Protein AF-A0A821Q2H0-F1 (afdb_monomer)

Sequence (433 aa):
FVFTLSRSYPTASQNHLAKMVERIETKLNNLLSSKSINETQYMAMKIDRSTVRMNYLYFVSNTHKEGIPVQPILVCNDGPTNGISRYLGRLLGLLLNNATHCKKFHKAYNVIHAMNFYEKSGQLRPTTLLVSFNIDDLCLKFLHEQVINALENFLNFYISADHSIQGMKISTILELVRLVLDEQYFIYNYKLYRQTAGCASGSSLTIPLAYIYLYYWQRDLLEDLINKNELFIRYQDEAFITWNRSEDELRTILATANSLFPQSMWNTTNIGSTNHFRDLHITNHNGVFQTSVYHAQMYNEKLLMTSFPDIIQPPIKQNTWKWLRAAIMKATRYCSTPDTFHHEMLEIKWEAQFYKIPTTVYSEAYNEILEDFGIKVVYQPRTRSYHDLMRQHVFNYDKYRKAKKTKPKQQQPEINQIELQIPYLPTMDESTI

Mean predicted aligned error: 11.57 Å

Radius of gyration: 26.64 Å; Cα contacts (8 Å, |Δi|>4): 537; chains: 1; bounding box: 56×49×84 Å

Solvent-accessible surface area (backbone atoms only — not comparable to full-atom values): 24776 Å² total; per-residue (Å²): 138,82,84,81,77,79,87,74,76,56,69,68,58,55,56,48,48,52,51,50,47,50,55,52,50,53,52,54,50,50,33,42,76,69,58,47,37,53,71,70,56,47,69,55,31,53,73,54,82,93,64,53,43,80,18,36,56,48,73,44,74,38,76,91,43,88,89,48,47,71,41,82,44,36,47,29,86,43,22,72,48,34,28,45,27,46,53,49,18,52,56,47,41,52,52,47,52,57,54,21,73,72,74,76,70,64,60,68,52,59,64,66,60,52,49,53,50,38,39,75,69,69,67,45,42,59,74,29,30,32,36,29,33,36,36,59,58,48,45,54,39,43,48,60,69,60,40,50,53,37,43,52,55,50,48,66,70,75,38,57,98,81,47,45,57,96,76,29,39,56,69,56,52,52,52,52,50,48,50,46,51,73,66,35,49,31,36,46,95,92,37,84,47,69,55,84,38,33,42,53,76,52,40,51,36,28,63,46,48,43,52,45,40,45,48,69,59,46,42,66,59,49,52,50,32,56,77,70,71,36,55,71,34,60,60,92,54,36,37,40,34,49,39,85,67,59,70,67,58,52,52,50,55,50,50,55,47,26,67,78,37,73,63,49,39,69,44,77,75,41,76,30,46,51,41,69,60,82,60,32,29,39,34,46,61,70,34,40,84,40,32,24,71,38,75,79,94,51,74,59,62,67,47,61,60,63,75,40,73,88,81,63,72,66,67,77,56,73,56,48,51,53,48,54,45,50,50,53,54,44,35,45,68,35,19,65,43,38,65,51,30,50,53,45,53,49,51,53,50,50,52,36,50,75,73,69,48,56,68,67,60,54,54,51,49,53,50,52,53,35,53,76,64,67,52,74,95,73,91,56,85,73,38,61,69,54,44,54,51,53,28,54,45,61,74,42,39,68,59,51,54,54,54,60,74,76,43,66,93,89,65,73,81,83,73,86,83,82,90,82,90,86,85,91,85,82,91,82,78,90,88,82,127

Secondary structure (DSSP, 8-state):
----------HHHHHHHHHHHHHHHHHHHHHHHTTSS-HHHHHHHS--TTT---EEEEEEE-TTSTT-PEEEEEE-TTSTTHHHHHHHHHHHHHHHHHHIIIIIS-----HHHHHHHHHHTT---TTPEEEEEEETTHHHH--HHHHHHHHHHHHHHHS-TT-EETTEEHHHHHHHHHHHHHT-EEEETTEEEE--SS--TT-TTHHHHHHHHHHHHTHHHHHHHHHTT--EEEETTEEEEEE-S-HHHHHHHHHHHHHH-TTS-EEEEEEESEEEETTEEEEEETTEEEEEE---S-HHHHHHHHT-TTT----TTHHHHHHHHHHHHHHHHH--SHHHHHHHHHHHHHHHHHTT--HHHHHHHHHHHHHHTT--S---TT-HHHHHHHHHHHHHHHHHHHHHHSS-TT-PPPP-----------PPPS---

Nearest PDB structures (foldseek):
  9jm0-assembly1_P  TM=4.945E-01  e=1.945E-07  Escherichia coli
  5k14-assembly1_A  TM=5.877E-01  e=8.719E-03  HIV-1 M:B_HXB2R
  5c24-assembly1_A  TM=5.224E-01  e=1.087E-01  Human immunodeficiency virus type 1 BH10
  8u6d-assembly1_A  TM=5.465E-01  e=3.939E-01  Human immunodeficiency virus 1
  8u6b-assembly1_A  TM=4.422E-01  e=1.753E+00  Human immunodeficiency virus 1

Structure (mmCIF, N/CA/C/O backbone):
data_AF-A0A821Q2H0-F1
#
_entry.id   AF-A0A821Q2H0-F1
#
loop_
_atom_site.group_PDB
_atom_site.id
_atom_site.type_symbol
_atom_site.label_atom_id
_atom_site.label_alt_id
_atom_site.label_comp_id
_atom_site.label_asym_id
_atom_site.label_entity_id
_atom_site.label_seq_id
_atom_site.pdbx_PDB_ins_code
_atom_site.Cartn_x
_atom_site.Cartn_y
_atom_site.Cartn_z
_atom_site.occupancy
_atom_site.B_iso_or_equiv
_atom_site.auth_seq_id
_atom_site.auth_comp_id
_atom_site.auth_asym_id
_atom_site.auth_atom_id
_atom_site.pdbx_PDB_model_num
ATOM 1 N N . PHE A 1 1 ? -22.051 -18.145 -5.397 1.00 29.48 1 PHE A N 1
ATOM 2 C CA . PHE A 1 1 ? -22.283 -18.473 -3.976 1.00 29.48 1 PHE A CA 1
ATOM 3 C C . PHE A 1 1 ? -22.790 -17.241 -3.240 1.00 29.48 1 PHE A C 1
ATOM 5 O O . PHE A 1 1 ? -22.001 -16.374 -2.894 1.00 29.48 1 PHE A O 1
ATOM 12 N N . VAL A 1 2 ? -24.106 -17.127 -3.051 1.00 22.41 2 VAL A N 1
ATOM 13 C CA . VAL A 1 2 ? -24.710 -16.098 -2.192 1.00 22.41 2 VAL A CA 1
ATOM 14 C C . VAL A 1 2 ? -25.040 -16.794 -0.879 1.00 22.41 2 VAL A C 1
ATOM 16 O O . VAL A 1 2 ? -25.988 -17.568 -0.812 1.00 22.41 2 VAL A O 1
ATOM 19 N N . PHE A 1 3 ? -24.214 -16.591 0.144 1.00 28.42 3 PHE A N 1
ATOM 20 C CA . PHE A 1 3 ? -24.546 -17.048 1.489 1.00 28.42 3 PHE A CA 1
ATOM 21 C C . PHE A 1 3 ? -25.592 -16.100 2.079 1.00 28.42 3 PHE A C 1
ATOM 23 O O . PHE A 1 3 ? -25.268 -15.024 2.578 1.00 28.42 3 PHE A O 1
ATOM 30 N N . THR A 1 4 ? -26.857 -16.505 2.055 1.00 27.36 4 THR A N 1
ATOM 31 C CA . THR A 1 4 ? -27.870 -15.997 2.982 1.00 27.36 4 THR A CA 1
ATOM 32 C C . THR A 1 4 ? -27.588 -16.601 4.357 1.00 27.36 4 THR A C 1
ATOM 34 O O . THR A 1 4 ? -28.095 -17.657 4.719 1.00 27.36 4 THR A O 1
ATOM 37 N N . LEU A 1 5 ? -26.723 -15.943 5.132 1.00 33.62 5 LEU A N 1
ATOM 38 C CA . LEU A 1 5 ? -26.501 -16.268 6.541 1.00 33.62 5 LEU A CA 1
ATOM 39 C C . LEU A 1 5 ? -27.764 -15.908 7.340 1.00 33.62 5 LEU A C 1
ATOM 41 O O . LEU A 1 5 ? -27.970 -14.747 7.706 1.00 33.62 5 LEU A O 1
ATOM 45 N N . SER A 1 6 ? -28.620 -16.897 7.614 1.00 33.59 6 SER A N 1
ATOM 46 C CA . SER A 1 6 ? -29.680 -16.754 8.612 1.00 33.59 6 SER A CA 1
ATOM 47 C C . SER A 1 6 ? -29.037 -16.572 9.988 1.00 33.59 6 SER A C 1
ATOM 49 O O . SER A 1 6 ? -28.272 -17.414 10.460 1.00 33.59 6 SER A O 1
ATOM 51 N N . ARG A 1 7 ? -29.329 -15.430 10.608 1.00 45.75 7 ARG A N 1
ATOM 52 C CA . ARG A 1 7 ? -28.788 -14.989 11.891 1.00 45.75 7 ARG A CA 1
ATOM 53 C C . ARG A 1 7 ? -29.306 -15.844 13.047 1.00 45.75 7 ARG A C 1
ATOM 55 O O . ARG A 1 7 ? -30.435 -15.667 13.486 1.00 45.75 7 ARG A O 1
ATOM 62 N N . SER A 1 8 ? -28.419 -16.617 13.648 1.00 42.75 8 SER A N 1
ATOM 63 C CA . SER A 1 8 ? -28.437 -16.849 15.092 1.00 42.75 8 SER A CA 1
ATOM 64 C C . SER A 1 8 ? -26.989 -16.950 15.553 1.00 42.75 8 SER A C 1
ATOM 66 O O . SER A 1 8 ? -26.355 -17.998 15.445 1.00 42.75 8 SER A O 1
ATOM 68 N N . TYR A 1 9 ? -26.426 -15.820 15.985 1.00 55.12 9 TYR A N 1
ATOM 69 C CA . TYR A 1 9 ? -25.111 -15.816 16.619 1.00 55.12 9 TYR A CA 1
ATOM 70 C C . TYR A 1 9 ? -25.195 -16.580 17.948 1.00 55.12 9 TYR A C 1
ATOM 72 O O . TYR A 1 9 ? -26.203 -16.445 18.644 1.00 55.12 9 TYR A O 1
ATOM 80 N N . PRO A 1 10 ? -24.158 -17.337 18.341 1.00 63.34 10 PRO A N 1
ATOM 81 C CA . PRO A 1 10 ? -24.103 -17.932 19.672 1.00 63.34 10 PRO A CA 1
ATOM 82 C C . PRO A 1 10 ? -24.289 -16.854 20.752 1.00 63.34 10 PRO A C 1
ATOM 84 O O . PRO A 1 10 ? -23.728 -15.761 20.636 1.00 63.34 10 PRO A O 1
ATOM 87 N N . THR A 1 11 ? -25.016 -17.162 21.830 1.00 67.75 11 THR A N 1
ATOM 88 C CA . THR A 1 11 ? -25.295 -16.235 22.949 1.00 67.75 11 THR A CA 1
ATOM 89 C C . THR A 1 11 ? -24.020 -15.589 23.508 1.00 67.75 11 THR A C 1
ATOM 91 O O . THR A 1 11 ? -23.998 -14.409 23.856 1.00 67.75 11 THR A O 1
ATOM 94 N N . ALA A 1 12 ? -22.910 -16.334 23.518 1.00 70.88 12 ALA A N 1
ATOM 95 C CA . ALA A 1 12 ? -21.600 -15.841 23.937 1.00 70.88 12 ALA A CA 1
ATOM 96 C C . ALA A 1 12 ? -21.081 -14.675 23.072 1.00 70.88 12 ALA A C 1
ATOM 98 O O . ALA A 1 12 ? -20.514 -13.722 23.604 1.00 70.88 12 ALA A O 1
ATOM 99 N N . SER A 1 13 ? -21.302 -14.712 21.754 1.00 76.75 13 SER A N 1
ATOM 100 C CA . SER A 1 13 ? -20.884 -13.647 20.836 1.00 76.75 13 SER A CA 1
ATOM 101 C C . SER A 1 13 ? -21.707 -12.373 21.021 1.00 76.75 13 SER A C 1
ATOM 103 O O . SER A 1 13 ? -21.154 -11.279 20.958 1.00 76.75 13 SER A O 1
ATOM 105 N N . GLN A 1 14 ? -23.008 -12.503 21.297 1.00 81.44 14 GLN A N 1
ATOM 106 C CA . GLN A 1 14 ? -23.875 -11.356 21.588 1.00 81.44 14 GLN A CA 1
ATOM 107 C C . GLN A 1 14 ? -23.480 -10.675 22.904 1.00 81.44 14 GLN A C 1
ATOM 109 O O . GLN A 1 14 ? -23.331 -9.455 22.946 1.00 81.44 14 GLN A O 1
ATOM 114 N N . ASN A 1 15 ? -23.215 -11.465 23.949 1.00 86.31 15 ASN A N 1
ATOM 115 C CA . ASN A 1 15 ? -22.727 -10.947 25.228 1.00 86.31 15 ASN A CA 1
ATOM 116 C C . ASN A 1 15 ? -21.366 -10.254 25.085 1.00 86.31 15 ASN A C 1
ATOM 118 O O . ASN A 1 15 ? -21.122 -9.226 25.714 1.00 86.31 15 ASN A O 1
ATOM 122 N N . HIS A 1 16 ? -20.473 -10.804 24.257 1.00 89.31 16 HIS A N 1
ATOM 123 C CA . HIS A 1 16 ? -19.180 -10.181 23.994 1.00 89.31 16 HIS A CA 1
ATOM 124 C C . HIS A 1 16 ? -19.338 -8.851 23.247 1.00 89.31 16 HIS A C 1
ATOM 126 O O . HIS A 1 16 ? -18.758 -7.856 23.671 1.00 89.31 16 HIS A O 1
ATOM 132 N N . LEU A 1 17 ? -20.174 -8.806 22.203 1.00 92.81 17 LEU A N 1
ATOM 133 C CA . LEU A 1 17 ? -20.472 -7.575 21.470 1.00 92.81 17 LEU A CA 1
ATOM 134 C C . LEU A 1 17 ? -21.024 -6.484 22.397 1.00 92.81 17 LEU A C 1
ATOM 136 O O . LEU A 1 17 ? -20.556 -5.352 22.338 1.00 92.81 17 LEU A O 1
ATOM 140 N N . ALA A 1 18 ? -21.967 -6.819 23.283 1.00 92.44 18 ALA A N 1
ATOM 141 C CA . ALA A 1 18 ? -22.523 -5.863 24.241 1.00 92.44 18 ALA A CA 1
ATOM 142 C C . ALA A 1 18 ? -21.434 -5.252 25.143 1.00 92.44 18 ALA A C 1
ATOM 144 O O . ALA A 1 18 ? -21.369 -4.033 25.287 1.00 92.44 18 ALA A O 1
ATOM 145 N N . LYS A 1 19 ? -20.524 -6.085 25.669 1.00 93.38 19 LYS A N 1
ATOM 146 C CA . LYS A 1 19 ? -19.378 -5.626 26.471 1.00 93.38 19 LYS A CA 1
ATOM 147 C C . LYS A 1 19 ? -18.416 -4.748 25.669 1.00 93.38 19 LYS A C 1
ATOM 149 O O . LYS A 1 19 ? -17.927 -3.755 26.194 1.00 93.38 19 LYS A O 1
ATOM 154 N N . MET A 1 20 ? -18.140 -5.093 24.410 1.00 94.31 20 MET A N 1
ATOM 155 C CA . MET A 1 20 ? -17.302 -4.264 23.534 1.00 94.31 20 MET A CA 1
ATOM 156 C C . MET A 1 20 ? -17.924 -2.883 23.314 1.00 94.31 20 MET A C 1
ATOM 158 O O . MET A 1 20 ? -17.235 -1.874 23.441 1.00 94.31 20 MET A O 1
ATOM 162 N N . VAL A 1 21 ? -19.225 -2.840 23.003 1.00 95.94 21 VAL A N 1
ATOM 163 C CA . VAL A 1 21 ? -19.969 -1.590 22.791 1.00 95.94 21 VAL A CA 1
ATOM 164 C C . VAL A 1 21 ? -19.896 -0.713 24.036 1.00 95.94 21 VAL A C 1
ATOM 166 O O . VAL A 1 21 ? -19.538 0.455 23.924 1.00 95.94 21 VAL A O 1
ATOM 169 N N . GLU A 1 22 ? -20.157 -1.284 25.213 1.00 95.69 22 GLU A N 1
ATOM 170 C CA . GLU A 1 22 ? -20.068 -0.565 26.485 1.00 95.69 22 GLU A CA 1
ATOM 171 C C . GLU A 1 22 ? -18.666 0.014 26.711 1.00 95.69 22 GLU A C 1
ATOM 173 O O . GLU A 1 22 ? -18.532 1.216 26.924 1.00 95.69 22 GLU A O 1
ATOM 178 N N . ARG A 1 23 ? -17.605 -0.796 26.566 1.00 95.50 23 ARG A N 1
ATOM 179 C CA . ARG A 1 23 ? -16.216 -0.325 26.728 1.00 95.50 23 ARG A CA 1
ATOM 180 C C . ARG A 1 23 ? -15.880 0.840 25.798 1.00 95.50 23 ARG A C 1
ATOM 182 O O . ARG A 1 23 ? -15.278 1.822 26.238 1.00 95.50 23 ARG A O 1
ATOM 189 N N . ILE A 1 24 ? -16.252 0.738 24.522 1.00 96.88 24 ILE A N 1
ATOM 190 C CA . ILE A 1 24 ? -15.954 1.763 23.515 1.00 96.88 24 ILE A CA 1
ATOM 191 C C . ILE A 1 24 ? -16.748 3.043 23.792 1.00 96.88 24 ILE A C 1
ATOM 193 O O . ILE A 1 24 ? -16.178 4.133 23.757 1.00 96.88 24 ILE A O 1
ATOM 197 N N . GLU A 1 25 ? -18.038 2.934 24.110 1.00 96.94 25 GLU A N 1
ATOM 198 C CA . GLU A 1 25 ? -18.865 4.093 24.454 1.00 96.94 25 GLU A CA 1
ATOM 199 C C . GLU A 1 25 ? -18.373 4.783 25.727 1.00 96.94 25 GLU A C 1
ATOM 201 O O . GLU A 1 25 ? -18.221 6.003 25.725 1.00 96.94 25 GLU A O 1
ATOM 206 N N . THR A 1 26 ? -18.042 4.033 26.784 1.00 97.44 26 THR A N 1
ATOM 207 C CA . THR A 1 26 ? -17.432 4.589 28.001 1.00 97.44 26 THR A CA 1
ATOM 208 C C . THR A 1 26 ? -16.155 5.350 27.666 1.00 97.44 26 THR A C 1
ATOM 210 O O . THR A 1 26 ? -15.957 6.465 28.148 1.00 97.44 26 THR A O 1
ATOM 213 N N . LYS A 1 27 ? -15.303 4.796 26.795 1.00 97.62 27 LYS A N 1
ATOM 214 C CA . LYS A 1 27 ? -14.072 5.468 26.377 1.00 97.62 27 LYS A CA 1
ATOM 215 C C . LYS A 1 27 ? -14.352 6.786 25.657 1.00 97.62 27 LYS A C 1
ATOM 217 O O . LYS A 1 27 ? -13.764 7.804 26.013 1.00 97.62 27 LYS A O 1
ATOM 222 N N . LEU A 1 28 ? -15.259 6.784 24.681 1.00 97.88 28 LEU A N 1
ATOM 223 C CA . LEU A 1 28 ? -15.630 7.986 23.930 1.00 97.88 28 LEU A CA 1
ATOM 224 C C . LEU A 1 28 ? -16.294 9.044 24.820 1.00 97.88 28 LEU A C 1
ATOM 226 O O . LEU A 1 28 ? -15.989 10.227 24.684 1.00 97.88 28 LEU A O 1
ATOM 230 N N . ASN A 1 29 ? -17.155 8.629 25.751 1.00 97.88 29 ASN A N 1
ATOM 231 C CA . ASN A 1 29 ? -17.795 9.524 26.714 1.00 97.88 29 ASN A CA 1
ATOM 232 C C . ASN A 1 29 ? -16.756 10.191 27.619 1.00 97.88 29 ASN A C 1
ATOM 234 O O . ASN A 1 29 ? -16.779 11.408 27.772 1.00 97.88 29 ASN A O 1
ATOM 238 N N . ASN A 1 30 ? -15.795 9.424 28.143 1.00 98.00 30 ASN A N 1
ATOM 239 C CA . ASN A 1 30 ? -14.721 9.969 28.972 1.00 98.00 30 ASN A CA 1
ATOM 240 C C . ASN A 1 30 ? -13.884 11.003 28.209 1.00 98.00 30 ASN A C 1
ATOM 242 O O . ASN A 1 30 ? -13.593 12.065 28.754 1.00 98.00 30 ASN A O 1
ATOM 246 N N . LEU A 1 31 ? -13.549 10.726 26.942 1.00 97.75 31 LEU A N 1
ATOM 247 C CA . LEU A 1 31 ? -12.813 11.662 26.085 1.00 97.75 31 LEU A CA 1
ATOM 248 C C . LEU A 1 31 ? -13.601 12.948 25.797 1.00 97.75 31 LEU A C 1
ATOM 250 O O . LEU A 1 31 ? -13.003 14.020 25.690 1.00 97.75 31 LEU A O 1
ATOM 254 N N . LEU A 1 32 ? -14.928 12.857 25.667 1.00 97.69 32 LEU A N 1
ATOM 255 C CA . LEU A 1 32 ? -15.796 14.022 25.496 1.00 97.69 32 LEU A CA 1
ATOM 256 C C . LEU A 1 32 ? -15.868 14.844 26.792 1.00 97.69 32 LEU A C 1
ATOM 258 O O . LEU A 1 32 ? -15.672 16.058 26.765 1.00 97.69 32 LEU A O 1
ATOM 262 N N . SER A 1 33 ? -16.082 14.189 27.938 1.00 97.44 33 SER A N 1
ATOM 263 C CA . SER A 1 33 ? -16.139 14.842 29.252 1.00 97.44 33 SER A CA 1
ATOM 264 C C . SER A 1 33 ? -14.822 15.525 29.625 1.00 97.44 33 SER A C 1
ATOM 266 O O . SER A 1 33 ? -14.838 16.620 30.186 1.00 97.44 33 SER A O 1
ATOM 268 N N . SER A 1 34 ? -13.679 14.929 29.272 1.00 96.50 34 SER A N 1
ATOM 269 C CA . SER A 1 34 ? -12.354 15.525 29.479 1.00 96.50 34 SER A CA 1
ATOM 270 C C . SER A 1 34 ? -11.986 16.593 28.444 1.00 96.50 34 SER A C 1
ATOM 272 O O . SER A 1 34 ? -10.889 17.145 28.517 1.00 96.50 34 SER A O 1
ATOM 274 N N . LYS A 1 35 ? -12.871 16.883 27.475 1.00 95.75 35 LYS A N 1
ATOM 275 C CA . LYS A 1 35 ? -12.635 17.792 26.339 1.00 95.75 35 LYS A CA 1
ATOM 276 C C . LYS A 1 35 ? -11.434 17.397 25.468 1.00 95.75 35 LYS A C 1
ATOM 278 O O . LYS A 1 35 ? -10.861 18.243 24.786 1.00 95.75 35 LYS A O 1
ATOM 283 N N . SER A 1 36 ? -11.057 16.118 25.475 1.00 96.38 36 SER A N 1
ATOM 284 C CA . SER A 1 36 ? -10.021 15.571 24.587 1.00 96.38 36 SER A CA 1
ATOM 285 C C . SER A 1 36 ? -10.530 15.401 23.154 1.00 96.38 36 SER A C 1
ATOM 287 O O . SER A 1 36 ? -9.737 15.392 22.213 1.00 96.38 36 SER A O 1
ATOM 289 N N . ILE A 1 37 ? -11.851 15.268 22.996 1.00 97.19 37 ILE A N 1
ATOM 290 C CA . ILE A 1 37 ? -12.568 15.329 21.721 1.00 97.19 37 ILE A CA 1
ATOM 291 C C . ILE A 1 37 ? -13.769 16.272 21.849 1.00 97.19 37 ILE A C 1
ATOM 293 O O . ILE A 1 37 ? -14.310 16.452 22.940 1.00 97.19 37 ILE A O 1
ATOM 297 N N . ASN A 1 38 ? -14.207 16.863 20.739 1.00 96.62 38 ASN A N 1
ATOM 298 C CA . ASN A 1 38 ? -15.411 17.698 20.695 1.00 96.62 38 ASN A CA 1
ATOM 299 C C . ASN A 1 38 ? -16.669 16.896 20.307 1.00 96.62 38 ASN A C 1
ATOM 301 O O . ASN A 1 38 ? -16.591 15.742 19.881 1.00 96.62 38 ASN A O 1
ATOM 305 N N . GLU A 1 39 ? -17.844 17.521 20.409 1.00 97.25 39 GLU A N 1
ATOM 306 C CA . GLU A 1 39 ? -19.128 16.876 20.094 1.00 97.25 39 GLU A CA 1
ATOM 307 C C . GLU A 1 39 ? -19.213 16.372 18.649 1.00 97.25 39 GLU A C 1
ATOM 309 O O . GLU A 1 39 ? -19.736 15.288 18.403 1.00 97.25 39 GLU A O 1
ATOM 314 N N . THR A 1 40 ? -18.659 17.109 17.683 1.00 97.06 40 THR A N 1
ATOM 315 C CA . THR A 1 40 ? -18.677 16.693 16.270 1.00 97.06 40 THR A CA 1
ATOM 316 C C . THR A 1 40 ? -17.843 15.427 16.066 1.00 97.06 40 THR A C 1
ATOM 318 O O . THR A 1 40 ? -18.268 14.498 15.379 1.00 97.06 40 THR A O 1
ATOM 321 N N . GLN A 1 41 ? -16.674 15.361 16.704 1.00 97.31 41 GLN A N 1
ATOM 322 C CA . GLN A 1 41 ? -15.793 14.194 16.690 1.00 97.31 41 GLN A CA 1
ATOM 323 C C . GLN A 1 41 ? -16.458 12.997 17.368 1.00 97.31 41 GLN A C 1
ATOM 325 O O . GLN A 1 41 ? -16.462 11.900 16.813 1.00 97.31 41 GLN A O 1
ATOM 330 N N . TYR A 1 42 ? -17.084 13.216 18.525 1.00 98.06 42 TYR A N 1
ATOM 331 C CA . TYR A 1 42 ? -17.857 12.190 19.216 1.00 98.06 42 TYR A CA 1
ATOM 332 C C . TYR A 1 42 ? -18.983 11.645 18.330 1.00 98.06 42 TYR A C 1
ATOM 334 O O . TYR A 1 42 ? -19.079 10.436 18.131 1.00 98.06 42 TYR A O 1
ATOM 342 N N . MET A 1 43 ? -19.796 12.515 17.722 1.00 97.69 43 MET A N 1
ATOM 343 C CA . MET A 1 43 ? -20.902 12.101 16.851 1.00 97.69 43 MET A CA 1
ATOM 344 C C . MET A 1 43 ? -20.427 11.349 15.604 1.00 97.69 43 MET A C 1
ATOM 346 O O . MET A 1 43 ? -21.137 10.469 15.123 1.00 97.69 43 MET A O 1
ATOM 350 N N . ALA A 1 44 ? -19.232 11.659 15.096 1.00 96.81 44 ALA A N 1
ATOM 351 C CA . ALA A 1 44 ? -18.626 10.933 13.983 1.00 96.81 44 ALA A CA 1
ATOM 352 C C . ALA A 1 44 ? -18.098 9.541 14.378 1.00 96.81 44 ALA A C 1
ATOM 354 O O . ALA A 1 44 ? -18.013 8.658 13.522 1.00 96.81 44 ALA A O 1
ATOM 355 N N . MET A 1 45 ? -17.727 9.350 15.649 1.00 97.50 45 MET A N 1
ATOM 356 C CA . MET A 1 45 ? -17.099 8.125 16.154 1.00 97.50 45 MET A CA 1
ATOM 357 C C . MET A 1 45 ? -18.041 7.200 16.927 1.00 97.50 45 MET A C 1
ATOM 359 O O . MET A 1 45 ? -17.729 6.014 17.050 1.00 97.50 45 MET A O 1
ATOM 363 N N . LYS A 1 46 ? -19.162 7.717 17.445 1.00 96.38 46 LYS A N 1
ATOM 364 C CA . LYS A 1 46 ? -20.108 6.959 18.270 1.00 96.38 46 LYS A CA 1
ATOM 365 C C . LYS A 1 46 ? -20.649 5.727 17.545 1.00 96.38 46 LYS A C 1
ATOM 367 O O . LYS A 1 46 ? -20.797 5.708 16.322 1.00 96.38 46 LYS A O 1
ATOM 372 N N . ILE A 1 47 ? -20.993 4.716 18.332 1.00 96.50 47 ILE A N 1
ATOM 373 C CA . ILE A 1 47 ? -21.585 3.478 17.835 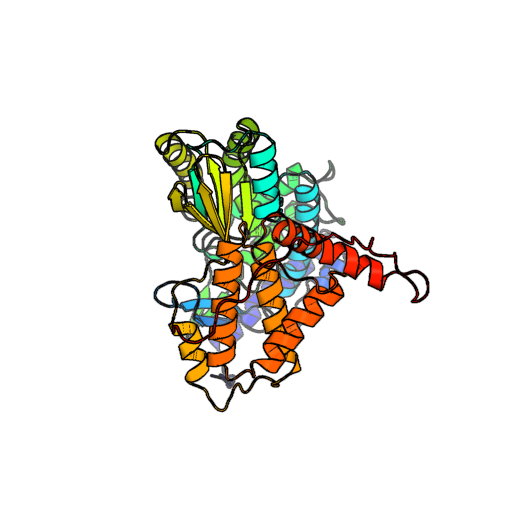1.00 96.50 47 ILE A CA 1
ATOM 374 C C . ILE A 1 47 ? -23.062 3.717 17.517 1.00 96.50 47 ILE A C 1
ATOM 376 O O . ILE A 1 47 ? -23.808 4.269 18.324 1.00 96.50 47 ILE A O 1
ATOM 380 N N . ASP A 1 48 ? -23.498 3.265 16.344 1.00 92.81 48 ASP A N 1
ATOM 381 C CA . ASP A 1 48 ? -24.918 3.137 16.038 1.00 92.81 48 ASP A CA 1
ATOM 382 C C . ASP A 1 48 ? -25.414 1.762 16.499 1.00 92.81 48 ASP A C 1
ATOM 384 O O . ASP A 1 48 ? -25.228 0.743 15.831 1.00 92.81 48 ASP A O 1
ATOM 388 N N . ARG A 1 49 ? -26.059 1.733 17.669 1.00 92.06 49 ARG A N 1
ATOM 389 C CA . ARG A 1 49 ? -26.583 0.499 18.270 1.00 92.06 49 ARG A CA 1
ATOM 390 C C . ARG A 1 49 ? -27.646 -0.202 17.414 1.00 92.06 49 ARG A C 1
ATOM 392 O O . ARG A 1 49 ? -27.881 -1.387 17.624 1.00 92.06 49 ARG A O 1
ATOM 399 N N . SER A 1 50 ? -28.278 0.493 16.464 1.00 90.19 50 SER A N 1
ATOM 400 C CA . SER A 1 50 ? -29.285 -0.111 15.581 1.00 90.19 50 SER A CA 1
ATOM 401 C C . SER A 1 50 ? -28.665 -0.972 14.474 1.00 90.19 50 SER A C 1
ATOM 403 O O . SER A 1 50 ? -29.295 -1.913 13.984 1.00 90.19 50 SER A O 1
ATOM 405 N N . THR A 1 51 ? -27.417 -0.681 14.103 1.00 90.56 51 THR A N 1
ATOM 406 C CA . THR A 1 51 ? -26.719 -1.338 12.994 1.00 90.56 51 THR A CA 1
ATOM 407 C C . THR A 1 51 ? -25.519 -2.163 13.438 1.00 90.56 51 THR A C 1
ATOM 409 O O . THR A 1 51 ? -25.137 -3.071 12.697 1.00 90.56 51 THR A O 1
ATOM 412 N N . VAL A 1 52 ? -24.971 -1.913 14.635 1.00 93.50 52 VAL A N 1
ATOM 413 C CA . VAL A 1 52 ? -23.750 -2.559 15.132 1.00 93.50 52 VAL A CA 1
ATOM 414 C C . VAL A 1 52 ? -23.838 -4.085 15.125 1.00 93.50 52 VAL A C 1
ATOM 416 O O . VAL A 1 52 ? -24.816 -4.693 15.570 1.00 93.50 52 VAL A O 1
ATOM 419 N N . ARG A 1 53 ? -22.785 -4.724 14.616 1.00 91.75 53 ARG A N 1
ATOM 420 C CA . ARG A 1 53 ? -22.655 -6.179 14.531 1.00 91.75 53 ARG A CA 1
ATOM 421 C C . ARG A 1 53 ? -21.244 -6.619 14.851 1.00 91.75 53 ARG A C 1
ATOM 423 O O . ARG A 1 53 ? -20.284 -5.858 14.776 1.00 91.75 53 ARG A O 1
ATOM 430 N N . MET A 1 54 ? -21.132 -7.902 15.165 1.00 91.69 54 MET A N 1
ATOM 431 C CA . MET A 1 54 ? -19.836 -8.543 15.261 1.00 91.69 54 MET A CA 1
ATOM 432 C C . MET A 1 54 ? -19.178 -8.602 13.880 1.00 91.69 54 MET A C 1
ATOM 434 O O . MET A 1 54 ? -19.834 -8.949 12.894 1.00 91.69 54 MET A O 1
ATOM 438 N N . ASN A 1 55 ? -17.878 -8.314 13.822 1.00 92.19 55 ASN A N 1
ATOM 439 C CA . ASN A 1 55 ? -17.097 -8.534 12.609 1.00 92.19 55 ASN A CA 1
ATOM 440 C C . ASN A 1 55 ? -17.076 -10.029 12.266 1.00 92.19 55 ASN A C 1
ATOM 442 O O . ASN A 1 55 ? -17.217 -10.883 13.149 1.00 92.19 55 ASN A O 1
ATOM 446 N N . TYR A 1 56 ? -16.857 -10.366 11.000 1.00 90.50 56 TYR A N 1
ATOM 447 C CA . TYR A 1 56 ? -16.763 -11.759 10.569 1.00 90.50 56 TYR A CA 1
ATOM 448 C C . TYR A 1 56 ? -15.738 -11.945 9.456 1.00 90.50 56 TYR A C 1
ATOM 450 O O . TYR A 1 56 ? -15.489 -11.042 8.656 1.00 90.50 56 TYR A O 1
ATOM 458 N N . LEU A 1 57 ? -15.147 -13.136 9.427 1.00 88.44 57 LEU A N 1
ATOM 459 C CA . LEU A 1 57 ? -14.136 -13.531 8.458 1.00 88.44 57 LEU A CA 1
ATOM 460 C C . LEU A 1 57 ? -14.762 -14.414 7.376 1.00 88.44 57 LEU A C 1
ATOM 462 O O . LEU A 1 57 ? -15.480 -15.365 7.687 1.00 88.44 57 LEU A O 1
ATOM 466 N N . TYR A 1 58 ? -14.441 -14.133 6.118 1.00 86.62 58 TYR A N 1
ATOM 467 C CA . TYR A 1 58 ? -14.693 -15.036 4.997 1.00 86.62 58 TYR A CA 1
ATOM 468 C C . TYR A 1 58 ? -13.473 -15.083 4.076 1.00 86.62 58 TYR A C 1
ATOM 470 O O . TYR A 1 58 ? -12.533 -14.310 4.246 1.00 86.62 58 TYR A O 1
ATOM 478 N N . PHE A 1 59 ? -13.471 -16.003 3.117 1.00 85.12 59 PHE A N 1
ATOM 479 C CA . PHE A 1 59 ? -12.353 -16.207 2.202 1.00 85.12 59 PHE A CA 1
ATOM 480 C C . PHE A 1 59 ? -12.778 -15.938 0.761 1.00 85.12 59 PHE A C 1
ATOM 482 O O . PHE A 1 59 ? -13.885 -16.299 0.359 1.00 85.12 59 PHE A O 1
ATOM 489 N N . VAL A 1 60 ? -11.889 -15.316 -0.010 1.00 80.75 60 VAL A N 1
ATOM 490 C CA . VAL A 1 60 ? -12.055 -15.066 -1.448 1.00 80.75 60 VAL A CA 1
ATOM 491 C C . VAL A 1 60 ? -10.864 -15.661 -2.182 1.00 80.75 60 VAL A C 1
ATOM 493 O O . VAL A 1 60 ? -9.736 -15.516 -1.729 1.00 80.75 60 VAL A O 1
ATOM 496 N N . SER A 1 61 ? -11.085 -16.329 -3.309 1.00 76.12 61 SER A N 1
ATOM 497 C CA . SER A 1 61 ? -9.996 -16.807 -4.165 1.00 76.12 61 SER A CA 1
ATOM 498 C C . SER A 1 61 ? -9.230 -15.632 -4.775 1.00 76.12 61 SER A C 1
ATOM 500 O O . SER A 1 61 ? -9.836 -14.776 -5.421 1.00 76.12 61 SER A O 1
ATOM 502 N N . ASN A 1 62 ? -7.908 -15.608 -4.623 1.00 70.62 62 ASN A N 1
ATOM 503 C CA . ASN A 1 62 ? -7.037 -14.685 -5.338 1.00 70.62 62 ASN A CA 1
ATOM 504 C C . ASN A 1 62 ? -6.638 -15.322 -6.671 1.00 70.62 62 ASN A C 1
ATOM 506 O O . ASN A 1 62 ? -5.695 -16.106 -6.748 1.00 70.62 62 ASN A O 1
ATOM 510 N N . THR A 1 63 ? -7.400 -15.006 -7.713 1.00 65.56 63 THR A N 1
ATOM 511 C CA . THR A 1 63 ? -7.258 -15.617 -9.040 1.00 65.56 63 THR A CA 1
ATOM 512 C C . THR A 1 63 ? -6.009 -15.175 -9.792 1.00 65.56 63 THR A C 1
ATOM 514 O O . THR A 1 63 ? -5.650 -15.820 -10.765 1.00 65.56 63 THR A O 1
ATOM 517 N N . HIS A 1 64 ? -5.310 -14.141 -9.318 1.00 58.75 64 HIS A N 1
ATOM 518 C CA . HIS A 1 64 ? -4.115 -13.600 -9.965 1.00 58.75 64 HIS A CA 1
ATOM 519 C C . HIS A 1 64 ? -2.800 -14.215 -9.451 1.00 58.75 64 HIS A C 1
ATOM 521 O O . HIS A 1 64 ? -1.730 -13.863 -9.946 1.00 58.75 64 HIS A O 1
ATOM 527 N N . LYS A 1 65 ? -2.845 -15.096 -8.441 1.00 61.97 65 LYS A N 1
ATOM 528 C CA . LYS A 1 65 ? -1.658 -15.733 -7.843 1.00 61.97 65 LYS A CA 1
ATOM 529 C C . LYS A 1 65 ? -1.605 -17.220 -8.175 1.00 61.97 65 LYS A C 1
ATOM 531 O O . LYS A 1 65 ? -2.634 -17.894 -8.160 1.00 61.97 65 LYS A O 1
ATOM 536 N N . GLU A 1 66 ? -0.399 -17.735 -8.424 1.00 63.78 66 GLU A N 1
ATOM 537 C CA . GLU A 1 66 ? -0.157 -19.162 -8.667 1.00 63.78 66 GLU A CA 1
ATOM 538 C C . GLU A 1 66 ? -0.778 -20.030 -7.562 1.00 63.78 66 GLU A C 1
ATOM 540 O O . GLU A 1 66 ? -0.707 -19.700 -6.378 1.00 63.78 66 GLU A O 1
ATOM 545 N N . GLY A 1 67 ? -1.464 -21.105 -7.958 1.00 67.12 67 GLY A N 1
ATOM 546 C CA . GLY A 1 67 ? -2.202 -21.971 -7.035 1.00 67.12 67 GLY A CA 1
ATOM 547 C C . GLY A 1 67 ? -3.555 -21.429 -6.548 1.00 67.12 67 GLY A C 1
ATOM 548 O O . GLY A 1 67 ? -4.215 -22.122 -5.780 1.00 67.12 67 GLY A O 1
ATOM 549 N N . ILE A 1 68 ? -3.991 -20.239 -6.993 1.00 69.75 68 ILE A N 1
ATOM 550 C CA . ILE A 1 68 ? -5.273 -19.595 -6.634 1.00 69.75 68 ILE A CA 1
ATOM 551 C C . ILE A 1 68 ? -5.504 -19.623 -5.107 1.00 69.75 68 ILE A C 1
ATOM 553 O O . ILE A 1 68 ? -6.472 -20.213 -4.613 1.00 69.75 68 ILE A O 1
ATOM 557 N N . PRO A 1 69 ? -4.594 -19.027 -4.315 1.00 77.06 69 PRO A N 1
ATOM 558 C CA . PRO A 1 69 ? -4.695 -19.056 -2.866 1.00 77.06 69 PRO A CA 1
ATOM 559 C C . PRO A 1 69 ? -5.958 -18.334 -2.391 1.00 77.06 69 PRO A C 1
ATOM 561 O O . PRO A 1 69 ? -6.433 -17.377 -3.006 1.00 77.06 69 PRO A O 1
ATOM 564 N N . VAL A 1 70 ? -6.492 -18.763 -1.250 1.00 79.38 70 VAL A N 1
ATOM 565 C CA . VAL A 1 70 ? -7.607 -18.075 -0.596 1.00 79.38 70 VAL A CA 1
ATOM 566 C C . VAL A 1 70 ? -7.097 -16.915 0.254 1.00 79.38 70 VAL A C 1
ATOM 568 O O . VAL A 1 70 ? -6.240 -17.080 1.117 1.00 79.38 70 VAL A O 1
ATOM 571 N N . GLN A 1 71 ? -7.650 -15.729 0.028 1.00 77.62 71 GLN A N 1
ATOM 572 C CA . GLN A 1 71 ? -7.370 -14.531 0.799 1.00 77.62 71 GLN A CA 1
ATOM 573 C C . GLN A 1 71 ? -8.429 -14.345 1.897 1.00 77.62 71 GLN A C 1
ATOM 575 O O . GLN A 1 71 ? -9.627 -14.314 1.587 1.00 77.62 71 GLN A O 1
ATOM 580 N N . PRO A 1 72 ? -8.023 -14.194 3.170 1.00 83.44 72 PRO A N 1
ATOM 581 C CA . PRO A 1 72 ? -8.938 -13.842 4.247 1.00 83.44 72 PRO A CA 1
ATOM 582 C C . PRO A 1 72 ? -9.427 -12.397 4.090 1.00 83.44 72 PRO A C 1
ATOM 584 O O . PRO A 1 72 ? -8.626 -11.472 3.961 1.00 83.44 72 PRO A O 1
ATOM 587 N N . ILE A 1 73 ? -10.741 -12.191 4.157 1.00 83.31 73 ILE A N 1
ATOM 588 C CA . ILE A 1 73 ? -11.379 -10.875 4.177 1.00 83.31 73 ILE A CA 1
ATOM 589 C C . ILE A 1 73 ? -12.153 -10.717 5.483 1.00 83.31 73 ILE A C 1
ATOM 591 O O . ILE A 1 73 ? -13.134 -11.419 5.743 1.00 83.31 73 ILE A O 1
ATOM 595 N N . LEU A 1 74 ? -11.711 -9.763 6.302 1.00 87.19 74 LEU A N 1
ATOM 596 C CA . LEU A 1 74 ? -12.380 -9.406 7.545 1.00 87.19 74 LEU A CA 1
ATOM 597 C C . LEU A 1 74 ? -13.359 -8.251 7.304 1.00 87.19 74 LEU A C 1
ATOM 599 O O . LEU A 1 74 ? -12.949 -7.127 7.002 1.00 87.19 74 LEU A O 1
ATOM 603 N N . VAL A 1 75 ? -14.656 -8.526 7.461 1.00 88.19 75 VAL A N 1
ATOM 604 C CA . VAL A 1 75 ? -15.724 -7.527 7.326 1.00 88.19 75 VAL A CA 1
ATOM 605 C C . VAL A 1 75 ? -15.958 -6.832 8.653 1.00 88.19 75 VAL A C 1
ATOM 607 O O . VAL A 1 75 ? -16.331 -7.475 9.633 1.00 88.19 75 VAL A O 1
ATOM 610 N N . CYS A 1 76 ? -15.803 -5.508 8.661 1.00 90.25 76 CYS A N 1
ATOM 611 C CA . CYS A 1 76 ? -16.004 -4.680 9.849 1.00 90.25 76 CYS A CA 1
ATOM 612 C C . CYS A 1 76 ? -16.779 -3.376 9.593 1.00 90.25 76 CYS A C 1
ATOM 614 O O . CYS A 1 76 ? -16.776 -2.483 10.436 1.00 90.25 76 CYS A O 1
ATOM 616 N N . ASN A 1 77 ? -17.494 -3.268 8.465 1.00 87.38 77 ASN A N 1
ATOM 617 C CA . ASN A 1 77 ? -18.260 -2.063 8.105 1.00 87.38 77 ASN A CA 1
ATOM 618 C C . ASN A 1 77 ? -19.358 -1.697 9.110 1.00 87.38 77 ASN A C 1
ATOM 620 O O . ASN A 1 77 ? -19.683 -0.521 9.227 1.00 87.38 77 ASN A O 1
ATOM 624 N N . ASP A 1 78 ? -19.891 -2.677 9.836 1.00 90.19 78 ASP A N 1
ATOM 625 C CA . ASP A 1 78 ? -20.873 -2.483 10.913 1.00 90.19 78 ASP A CA 1
ATOM 626 C C . ASP A 1 78 ? -20.257 -2.799 12.290 1.00 90.19 78 ASP A C 1
ATOM 628 O O . ASP A 1 78 ? -20.963 -3.006 13.275 1.00 90.19 78 ASP A O 1
ATOM 632 N N . GLY A 1 79 ? -18.926 -2.890 12.356 1.00 92.38 79 GLY A N 1
ATOM 633 C CA . GLY A 1 79 ? -18.188 -3.248 13.558 1.00 92.38 79 GLY A CA 1
ATOM 634 C C . GLY A 1 79 ? -18.224 -2.154 14.628 1.00 92.38 79 GLY A C 1
ATOM 635 O O . GLY A 1 79 ? -18.359 -0.969 14.307 1.00 92.38 79 GLY A O 1
ATOM 636 N N . PRO A 1 80 ? -18.016 -2.510 15.906 1.00 94.31 80 PRO A N 1
ATOM 637 C CA . PRO A 1 80 ? -18.117 -1.562 17.016 1.00 94.31 80 PRO A CA 1
ATOM 638 C C . PRO A 1 80 ? -17.039 -0.461 16.981 1.00 94.31 80 PRO A C 1
ATOM 640 O O . PRO A 1 80 ? -17.245 0.624 17.509 1.00 94.31 80 PRO A O 1
ATOM 643 N N . THR A 1 81 ? -15.908 -0.688 16.308 1.00 95.69 81 THR A N 1
ATOM 644 C CA . THR A 1 81 ? -14.807 0.286 16.174 1.00 95.69 81 THR A CA 1
ATOM 645 C C . THR A 1 81 ? -14.819 1.055 14.849 1.00 95.69 81 THR A C 1
ATOM 647 O O . THR A 1 81 ? -13.922 1.858 14.577 1.00 95.69 81 THR A O 1
ATOM 650 N N . ASN A 1 82 ? -15.817 0.829 13.993 1.00 95.31 82 ASN A N 1
ATOM 651 C CA . ASN A 1 82 ? -15.846 1.362 12.632 1.00 95.31 82 ASN A CA 1
ATOM 652 C C . ASN A 1 82 ? -15.972 2.894 12.579 1.00 95.31 82 ASN A C 1
ATOM 654 O O . ASN A 1 82 ? -15.315 3.527 11.754 1.00 95.31 82 ASN A O 1
ATOM 658 N N . GLY A 1 83 ? -16.760 3.504 13.473 1.00 96.62 83 GLY A N 1
ATOM 659 C CA . GLY A 1 83 ? -16.878 4.966 13.563 1.00 96.62 83 GLY A CA 1
ATOM 660 C C . GLY A 1 83 ? -15.525 5.630 13.836 1.00 96.62 83 GLY A C 1
ATOM 661 O O . GLY A 1 83 ? -15.084 6.497 13.078 1.00 96.62 83 GLY A O 1
ATOM 662 N N . ILE A 1 84 ? -14.817 5.131 14.854 1.00 97.56 84 ILE A N 1
ATOM 663 C CA . ILE A 1 84 ? -13.451 5.553 15.204 1.00 97.56 84 ILE A CA 1
ATOM 664 C C . ILE A 1 84 ? -12.500 5.329 14.024 1.00 97.56 84 ILE A C 1
ATOM 666 O O . ILE A 1 84 ? -11.794 6.247 13.608 1.00 97.56 84 ILE A O 1
ATOM 670 N N . SER A 1 85 ? -12.529 4.133 13.430 1.00 96.69 85 SER A N 1
ATOM 671 C CA . SER A 1 85 ? -11.659 3.773 12.306 1.00 96.69 85 SER A CA 1
ATOM 672 C C . SER A 1 85 ? -11.856 4.686 11.099 1.00 96.69 85 SER A C 1
ATOM 674 O O . SER A 1 85 ? -10.890 5.094 10.460 1.00 96.69 85 SER A O 1
ATOM 676 N N . ARG A 1 86 ? -13.101 5.046 10.779 1.00 96.56 86 ARG A N 1
ATOM 677 C CA . ARG A 1 86 ? -13.426 5.945 9.668 1.00 96.56 86 ARG A CA 1
ATOM 678 C C . ARG A 1 86 ? -12.956 7.368 9.935 1.00 96.56 86 ARG A C 1
ATOM 680 O O . ARG A 1 86 ? -12.410 8.001 9.032 1.00 96.56 86 ARG A O 1
ATOM 687 N N . TYR A 1 87 ? -13.177 7.867 11.149 1.00 96.88 87 TYR A N 1
ATOM 688 C CA . TYR A 1 87 ? -12.738 9.202 11.541 1.00 96.88 87 TYR A CA 1
ATOM 689 C C . TYR A 1 87 ? -11.209 9.311 11.476 1.00 96.88 87 TYR A C 1
ATOM 691 O O . TYR A 1 87 ? -10.675 10.151 10.748 1.00 96.88 87 TYR A O 1
ATOM 699 N N . LEU A 1 88 ? -10.503 8.404 12.154 1.00 97.00 88 LEU A N 1
ATOM 700 C CA . LEU A 1 88 ? -9.044 8.405 12.188 1.00 97.00 88 LEU A CA 1
ATOM 701 C C . LEU A 1 88 ? -8.425 8.062 10.832 1.00 97.00 88 LEU A C 1
ATOM 703 O O . LEU A 1 88 ? -7.430 8.666 10.453 1.00 97.00 88 LEU A O 1
ATOM 707 N N . GLY A 1 89 ? -9.025 7.153 10.061 1.00 95.38 89 GLY A N 1
ATOM 708 C CA . GLY A 1 89 ? -8.564 6.828 8.712 1.00 95.38 89 GLY A CA 1
ATOM 709 C C . GLY A 1 89 ? -8.570 8.045 7.787 1.00 95.38 89 GLY A C 1
ATOM 710 O O . GLY A 1 89 ? -7.611 8.272 7.051 1.00 95.38 89 GLY A O 1
ATOM 711 N N . ARG A 1 90 ? -9.608 8.890 7.876 1.00 94.56 90 ARG A N 1
ATOM 712 C CA . ARG A 1 90 ? -9.660 10.174 7.156 1.00 94.56 90 ARG A CA 1
ATOM 713 C C . ARG A 1 90 ? -8.603 11.148 7.666 1.00 94.56 90 ARG A C 1
ATOM 715 O O . ARG A 1 90 ? -7.901 11.744 6.855 1.00 94.56 90 ARG A O 1
ATOM 722 N N . LEU A 1 91 ? -8.478 11.289 8.986 1.00 93.44 91 LEU A N 1
ATOM 723 C CA . LEU A 1 91 ? -7.505 12.182 9.616 1.00 93.44 91 LEU A CA 1
ATOM 724 C C . LEU A 1 91 ? -6.066 11.835 9.200 1.00 93.44 91 LEU A C 1
ATOM 726 O O . LEU A 1 91 ? -5.359 12.675 8.647 1.00 93.44 91 LEU A O 1
ATOM 730 N N . LEU A 1 92 ? -5.658 10.580 9.405 1.00 92.56 92 LEU A N 1
ATOM 731 C CA . LEU A 1 92 ? -4.324 10.087 9.064 1.00 92.56 92 LEU A CA 1
ATOM 732 C C . LEU A 1 92 ? -4.092 10.067 7.553 1.00 92.56 92 LEU A C 1
ATOM 734 O O . LEU A 1 92 ? -2.994 10.381 7.106 1.00 92.56 92 LEU A O 1
ATOM 738 N N . GLY A 1 93 ? -5.119 9.757 6.756 1.00 89.44 93 GLY A N 1
ATOM 739 C CA . GLY A 1 93 ? -5.038 9.814 5.297 1.00 89.44 93 GLY A CA 1
ATOM 740 C C . GLY A 1 93 ? -4.709 11.216 4.775 1.00 89.44 93 GLY A C 1
ATOM 741 O O . GLY A 1 93 ? -3.883 11.353 3.876 1.00 89.44 93 GLY A O 1
ATOM 742 N N . LEU A 1 94 ? -5.294 12.267 5.362 1.00 87.12 94 LEU A N 1
ATOM 743 C CA . LEU A 1 94 ? -4.971 13.655 5.009 1.00 87.12 94 LEU A CA 1
ATOM 744 C C . LEU A 1 94 ? -3.528 14.023 5.377 1.00 87.12 94 LEU A C 1
ATOM 746 O O . LEU A 1 94 ? -2.826 14.625 4.563 1.00 87.12 94 LEU A O 1
ATOM 750 N N . LEU A 1 95 ? -3.069 13.632 6.569 1.00 85.25 95 LEU A N 1
ATOM 751 C CA . LEU A 1 95 ? -1.687 13.870 7.006 1.00 85.25 95 LEU A CA 1
ATOM 752 C C . LEU A 1 95 ? -0.684 13.147 6.116 1.00 85.25 95 LEU A C 1
ATOM 754 O O . LEU A 1 95 ? 0.292 13.752 5.680 1.00 85.25 95 LEU A O 1
ATOM 758 N N . LEU A 1 96 ? -0.951 11.874 5.812 1.00 83.62 96 LEU A N 1
ATOM 759 C CA . LEU A 1 96 ? -0.152 11.093 4.883 1.00 83.62 96 LEU A CA 1
ATOM 760 C C . LEU A 1 96 ? -0.095 11.799 3.542 1.00 83.62 96 LEU A C 1
ATOM 762 O O . LEU A 1 96 ? 1.002 12.103 3.103 1.00 83.62 96 LEU A O 1
ATOM 766 N N . ASN A 1 97 ? -1.230 12.146 2.930 1.00 78.19 97 ASN A N 1
ATOM 767 C CA . ASN A 1 97 ? -1.247 12.842 1.642 1.00 78.19 97 ASN A CA 1
ATOM 768 C C . ASN A 1 97 ? -0.379 14.108 1.665 1.00 78.19 97 ASN A C 1
ATOM 770 O O . ASN A 1 97 ? 0.468 14.274 0.787 1.00 78.19 97 ASN A O 1
ATOM 774 N N . ASN A 1 98 ? -0.488 14.939 2.702 1.00 73.19 98 ASN A N 1
ATOM 775 C CA . ASN A 1 98 ? 0.345 16.134 2.858 1.00 73.19 98 ASN A CA 1
ATOM 776 C C . ASN A 1 98 ? 1.841 15.796 2.990 1.00 73.19 98 ASN A C 1
ATOM 778 O O . ASN A 1 98 ? 2.667 16.379 2.288 1.00 73.19 98 ASN A O 1
ATOM 782 N N . ALA A 1 99 ? 2.195 14.802 3.806 1.00 69.56 99 ALA A N 1
ATOM 783 C CA . ALA A 1 99 ? 3.561 14.292 3.911 1.00 69.56 99 ALA A CA 1
ATOM 784 C C . ALA A 1 99 ? 4.065 13.693 2.579 1.00 69.56 99 ALA A C 1
ATOM 786 O O . ALA A 1 99 ? 5.243 13.815 2.237 1.00 69.56 99 ALA A O 1
ATOM 787 N N . THR A 1 100 ? 3.173 13.087 1.785 1.00 60.00 100 THR A N 1
ATOM 788 C CA . THR A 1 100 ? 3.485 12.487 0.482 1.00 60.00 100 THR A CA 1
ATOM 789 C C . THR A 1 100 ? 3.722 13.530 -0.608 1.00 60.00 100 THR A C 1
ATOM 791 O O . THR A 1 100 ? 4.610 13.334 -1.443 1.00 60.00 100 THR A O 1
ATOM 794 N N . HIS A 1 101 ? 3.004 14.660 -0.569 1.00 48.22 101 HIS A N 1
ATOM 795 C CA . HIS A 1 101 ? 3.213 15.797 -1.469 1.00 48.22 101 HIS A CA 1
ATOM 796 C C . HIS A 1 101 ? 4.620 16.401 -1.307 1.00 48.22 101 HIS A C 1
ATOM 798 O O . HIS A 1 101 ? 5.177 16.924 -2.273 1.00 48.22 101 HIS A O 1
ATOM 804 N N . CYS A 1 102 ? 5.269 16.190 -0.156 1.00 40.00 102 CYS A N 1
ATOM 805 C CA . CYS A 1 102 ? 6.682 16.499 0.090 1.00 40.00 102 CYS A CA 1
ATOM 806 C C . CYS A 1 102 ? 7.682 15.481 -0.518 1.00 40.00 102 CYS A C 1
ATOM 808 O O . CYS A 1 102 ? 8.818 15.382 -0.064 1.00 40.00 102 CYS A O 1
ATOM 810 N N . LYS A 1 103 ? 7.307 14.772 -1.597 1.00 42.75 103 LYS A N 1
ATOM 811 C CA . LYS A 1 103 ? 8.148 13.893 -2.448 1.00 42.75 103 LYS A CA 1
ATOM 812 C C . LYS A 1 103 ? 8.530 12.510 -1.893 1.00 42.75 103 LYS A C 1
ATOM 814 O O . LYS A 1 103 ? 9.149 11.757 -2.638 1.00 42.75 103 LYS A O 1
ATOM 819 N N . LYS A 1 104 ? 8.159 12.135 -0.660 1.00 43.47 104 LYS A N 1
ATOM 820 C CA . LYS A 1 104 ? 8.695 10.918 -0.004 1.00 43.47 104 LYS A CA 1
ATOM 821 C C . LYS A 1 104 ? 7.817 9.656 -0.054 1.00 43.47 104 LYS A C 1
ATOM 823 O O . LYS A 1 104 ? 8.327 8.585 0.246 1.00 43.47 104 LYS A O 1
ATOM 828 N N . PHE A 1 105 ? 6.538 9.737 -0.445 1.00 40.34 105 PHE A N 1
ATOM 829 C CA . PHE A 1 105 ? 5.630 8.572 -0.331 1.00 40.34 105 PHE A CA 1
ATOM 830 C C . PHE A 1 105 ? 4.971 8.058 -1.589 1.00 40.34 105 PHE A C 1
ATOM 832 O O . PHE A 1 105 ? 4.701 6.866 -1.667 1.00 40.34 105 PHE A O 1
ATOM 839 N N . HIS A 1 106 ? 4.686 8.910 -2.562 1.00 40.19 106 HIS A N 1
ATOM 840 C CA . HIS A 1 106 ? 3.995 8.464 -3.758 1.00 40.19 106 HIS A CA 1
ATOM 841 C C . HIS A 1 106 ? 4.476 9.267 -4.941 1.00 40.19 106 HIS A C 1
ATOM 843 O O . HIS A 1 106 ? 3.904 10.273 -5.346 1.00 40.19 106 HIS A O 1
ATOM 849 N N . LYS A 1 107 ? 5.527 8.743 -5.548 1.00 37.88 107 LYS A N 1
ATOM 850 C CA . LYS A 1 107 ? 5.703 8.880 -6.977 1.00 37.88 107 LYS A CA 1
ATOM 851 C C . LYS A 1 107 ? 5.294 7.554 -7.600 1.00 37.88 107 LYS A C 1
ATOM 853 O O . LYS A 1 107 ? 6.099 6.845 -8.182 1.00 37.88 107 LYS A O 1
ATOM 858 N N . ALA A 1 108 ? 3.999 7.244 -7.502 1.00 40.75 108 ALA A N 1
ATOM 859 C CA . ALA A 1 108 ? 3.349 6.404 -8.502 1.00 40.75 108 ALA A CA 1
ATOM 860 C C . ALA A 1 108 ? 3.282 7.223 -9.800 1.00 40.75 108 ALA A C 1
ATOM 862 O O . ALA A 1 108 ? 2.224 7.643 -10.266 1.00 40.75 108 ALA A O 1
ATOM 863 N N . TYR A 1 109 ? 4.454 7.545 -10.345 1.00 48.72 109 TYR A N 1
ATOM 864 C CA . TYR A 1 109 ? 4.536 7.869 -11.746 1.00 48.72 109 TYR A CA 1
ATOM 865 C C . TYR A 1 109 ? 4.063 6.635 -12.495 1.00 48.72 109 TYR A C 1
ATOM 867 O O . TYR A 1 109 ? 4.244 5.504 -12.041 1.00 48.72 109 TYR A O 1
ATOM 875 N N . ASN A 1 110 ? 3.463 6.856 -13.659 1.00 70.56 110 ASN A N 1
ATOM 876 C CA . ASN A 1 110 ? 3.413 5.797 -14.644 1.00 70.56 110 ASN A CA 1
ATOM 877 C C . ASN A 1 110 ? 4.841 5.232 -14.749 1.00 70.56 110 ASN A C 1
ATOM 879 O O . ASN A 1 110 ? 5.753 6.002 -15.055 1.00 70.56 110 ASN A O 1
ATOM 883 N N . VAL A 1 111 ? 5.038 3.953 -14.410 1.00 79.50 111 VAL A N 1
ATOM 884 C CA . VAL A 1 111 ? 6.367 3.314 -14.367 1.00 79.50 111 VAL A CA 1
ATOM 885 C C . VAL A 1 111 ? 7.109 3.573 -15.674 1.00 79.50 111 VAL A C 1
ATOM 887 O O . VAL A 1 111 ? 8.286 3.913 -15.661 1.00 79.50 111 VAL A O 1
ATOM 890 N N . ILE A 1 112 ? 6.370 3.590 -16.785 1.00 86.25 112 ILE A N 1
ATOM 891 C CA . ILE A 1 112 ? 6.864 3.933 -18.117 1.00 86.25 112 ILE A CA 1
ATOM 892 C C . ILE A 1 112 ? 7.434 5.356 -18.170 1.00 86.25 112 ILE A C 1
ATOM 894 O O . ILE A 1 112 ? 8.517 5.563 -18.699 1.00 86.25 112 ILE A O 1
ATOM 898 N N . HIS A 1 113 ? 6.751 6.358 -17.610 1.00 84.31 113 HIS A N 1
ATOM 899 C CA . HIS A 1 113 ? 7.270 7.731 -17.573 1.00 84.31 113 HIS A CA 1
ATOM 900 C C . HIS A 1 113 ? 8.516 7.866 -16.695 1.00 84.31 113 HIS A C 1
ATOM 902 O O . HIS A 1 113 ? 9.440 8.579 -17.078 1.00 84.31 113 HIS A O 1
ATOM 908 N N . ALA A 1 114 ? 8.539 7.211 -15.531 1.00 86.56 114 ALA A N 1
ATOM 909 C CA . ALA A 1 114 ? 9.695 7.250 -14.638 1.00 86.56 114 ALA A CA 1
ATOM 910 C C . ALA A 1 114 ? 10.919 6.595 -15.285 1.00 86.56 114 ALA A C 1
ATOM 912 O O . ALA A 1 114 ? 11.987 7.198 -15.309 1.00 86.56 114 ALA A O 1
ATOM 913 N N . MET A 1 115 ? 10.737 5.418 -15.882 1.00 90.06 115 MET A N 1
ATOM 914 C CA . MET A 1 115 ? 11.784 4.711 -16.614 1.00 90.06 115 MET A CA 1
ATOM 915 C C . MET A 1 115 ? 12.260 5.487 -17.845 1.00 90.06 115 MET A C 1
ATOM 917 O O . MET A 1 115 ? 13.461 5.652 -18.016 1.00 90.06 115 MET A O 1
ATOM 921 N N . ASN A 1 116 ? 11.352 6.061 -18.645 1.00 89.62 116 ASN A N 1
ATOM 922 C CA . ASN A 1 116 ? 11.723 6.934 -19.767 1.00 89.62 116 ASN A CA 1
ATOM 923 C C . ASN A 1 116 ? 12.562 8.136 -19.303 1.00 89.62 116 ASN A C 1
ATOM 925 O O . ASN A 1 116 ? 13.474 8.569 -20.001 1.00 89.62 116 ASN A O 1
ATOM 929 N N . PHE A 1 117 ? 12.230 8.728 -18.151 1.00 89.19 117 PHE A N 1
ATOM 930 C CA . PHE A 1 117 ? 13.013 9.829 -17.589 1.00 89.19 117 PHE A CA 1
ATOM 931 C C . PHE A 1 117 ? 14.389 9.349 -17.117 1.00 89.19 117 PHE A C 1
ATOM 933 O O . PHE A 1 117 ? 15.388 10.010 -17.386 1.00 89.19 117 PHE A O 1
ATOM 940 N N . TYR A 1 118 ? 14.445 8.197 -16.456 1.00 91.56 118 TYR A N 1
ATOM 941 C CA . TYR A 1 118 ? 15.670 7.580 -15.957 1.00 91.56 118 TYR A CA 1
ATOM 942 C C . TYR A 1 118 ? 16.636 7.209 -17.095 1.00 91.56 118 TYR A C 1
ATOM 944 O O . TYR A 1 118 ? 17.813 7.567 -17.056 1.00 91.56 118 TYR A O 1
ATOM 952 N N . GLU A 1 119 ? 16.120 6.610 -18.172 1.00 93.44 119 GLU A N 1
ATOM 953 C CA . GLU A 1 119 ? 16.853 6.343 -19.416 1.00 93.44 119 GLU A CA 1
ATOM 954 C C . GLU A 1 119 ? 17.382 7.639 -20.045 1.00 93.44 119 GLU A C 1
ATOM 956 O O . GLU A 1 119 ? 18.585 7.777 -20.254 1.00 93.44 119 GLU A O 1
ATOM 961 N N . LYS A 1 120 ? 16.514 8.638 -20.276 1.00 92.81 120 LYS A N 1
ATOM 962 C CA . LYS A 1 120 ? 16.914 9.938 -20.851 1.00 92.81 120 LYS A CA 1
ATOM 963 C C . LYS A 1 120 ? 17.923 10.703 -19.997 1.00 92.81 120 LYS A C 1
ATOM 965 O O . LYS A 1 120 ? 18.660 11.528 -20.528 1.00 92.81 120 LYS A O 1
ATOM 970 N N . SER A 1 121 ? 17.949 10.445 -18.692 1.00 91.81 121 SER A N 1
ATOM 971 C CA . SER A 1 121 ? 18.920 11.029 -17.762 1.00 91.81 121 SER A CA 1
ATOM 972 C C . SER A 1 121 ? 20.264 10.287 -17.759 1.00 91.81 121 SER A C 1
ATOM 974 O O . SER A 1 121 ? 21.140 10.631 -16.970 1.00 91.81 121 SER A O 1
ATOM 976 N N . GLY A 1 122 ? 20.433 9.263 -18.604 1.00 93.56 122 GLY A N 1
ATOM 977 C CA . GLY A 1 122 ? 21.653 8.460 -18.696 1.00 93.56 122 GLY A CA 1
ATOM 978 C C . GLY A 1 122 ? 21.869 7.512 -17.514 1.00 93.56 122 GLY A C 1
ATOM 979 O O . GLY A 1 122 ? 22.989 7.058 -17.292 1.00 93.56 122 GLY A O 1
ATOM 980 N N . GLN A 1 123 ? 20.825 7.239 -16.725 1.00 94.38 123 GLN A N 1
ATOM 981 C CA . GLN A 1 123 ? 20.922 6.405 -15.522 1.00 94.38 123 GLN A CA 1
ATOM 982 C C . GLN A 1 123 ? 20.716 4.914 -15.832 1.00 94.38 123 GLN A C 1
ATOM 984 O O . GLN A 1 123 ? 21.241 4.067 -15.110 1.00 94.38 123 GLN A O 1
ATOM 989 N N . LEU A 1 124 ? 20.018 4.589 -16.929 1.00 96.00 124 LEU A N 1
ATOM 990 C CA . LEU A 1 124 ? 19.834 3.215 -17.399 1.00 96.00 124 LEU A CA 1
ATOM 991 C C . LEU A 1 124 ? 21.090 2.709 -18.118 1.00 96.00 124 LEU A C 1
ATOM 993 O O . LEU A 1 124 ? 21.408 3.124 -19.229 1.00 96.00 124 LEU A O 1
ATOM 997 N N . ARG A 1 125 ? 21.805 1.793 -17.473 1.00 96.31 125 ARG A N 1
ATOM 998 C CA . ARG A 1 125 ? 23.008 1.124 -17.973 1.00 96.31 125 ARG A CA 1
ATOM 999 C C . ARG A 1 125 ? 22.646 -0.243 -18.553 1.00 96.31 125 ARG A C 1
ATOM 1001 O O . ARG A 1 125 ? 21.678 -0.854 -18.103 1.00 96.31 125 AR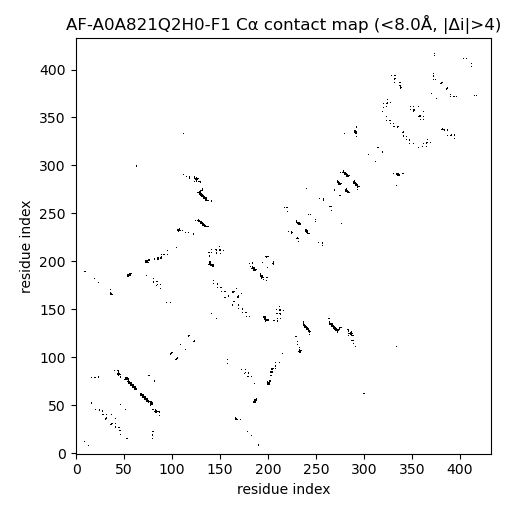G A O 1
ATOM 1008 N N . PRO A 1 126 ? 23.474 -0.816 -19.443 1.00 96.44 126 PRO A N 1
ATOM 1009 C CA . PRO A 1 126 ? 23.313 -2.208 -19.873 1.00 96.44 126 PRO A CA 1
ATOM 1010 C C . PRO A 1 126 ? 23.265 -3.215 -18.716 1.00 96.44 126 PRO A C 1
ATOM 1012 O O . PRO A 1 126 ? 22.617 -4.248 -18.826 1.00 96.44 126 PRO A O 1
ATOM 1015 N N . THR A 1 127 ? 23.916 -2.894 -17.596 1.00 95.69 127 THR A N 1
ATOM 1016 C CA . THR A 1 127 ? 23.979 -3.728 -16.391 1.00 95.69 127 THR A CA 1
ATOM 1017 C C . THR A 1 127 ? 22.942 -3.371 -15.324 1.00 95.69 127 THR A C 1
ATOM 1019 O O . THR A 1 127 ? 22.957 -3.985 -14.261 1.00 95.69 127 THR A O 1
ATOM 1022 N N . THR A 1 128 ? 22.061 -2.385 -15.552 1.00 96.88 128 THR A N 1
ATOM 1023 C CA . THR A 1 128 ? 21.028 -2.028 -14.567 1.00 96.88 128 THR A CA 1
ATOM 1024 C C . THR A 1 128 ? 20.101 -3.210 -14.334 1.00 96.88 128 THR A C 1
ATOM 1026 O O . THR A 1 128 ? 19.450 -3.691 -15.267 1.00 96.88 128 THR A O 1
ATOM 1029 N N . LEU A 1 129 ? 20.000 -3.627 -13.076 1.00 96.19 129 LEU A N 1
ATOM 1030 C CA . LEU A 1 129 ? 19.033 -4.610 -12.626 1.00 96.19 129 LEU A CA 1
ATOM 1031 C C . LEU A 1 129 ? 17.689 -3.923 -12.382 1.00 96.19 129 LEU A C 1
ATOM 1033 O O . LEU A 1 129 ? 17.601 -2.858 -11.767 1.00 96.19 129 LEU A O 1
ATOM 1037 N N . LEU A 1 130 ? 16.637 -4.563 -12.867 1.00 95.62 130 LEU A N 1
ATOM 1038 C CA . LEU A 1 130 ? 15.251 -4.255 -12.577 1.00 95.62 130 LEU A CA 1
ATOM 1039 C C . LEU A 1 130 ? 14.808 -5.199 -11.471 1.00 95.62 130 LEU A C 1
ATOM 1041 O O . LEU A 1 130 ? 14.843 -6.422 -11.636 1.00 95.62 130 LEU A O 1
ATOM 1045 N N . VAL A 1 131 ? 14.398 -4.639 -10.343 1.00 93.06 131 VAL A N 1
ATOM 1046 C CA . VAL A 1 131 ? 14.108 -5.421 -9.146 1.00 93.06 131 VAL A CA 1
ATOM 1047 C C . VAL A 1 131 ? 12.674 -5.170 -8.731 1.00 93.06 131 VAL A C 1
ATOM 1049 O O . VAL A 1 131 ? 12.242 -4.024 -8.609 1.00 93.06 131 VAL A O 1
ATOM 1052 N N . SER A 1 132 ? 11.952 -6.255 -8.483 1.00 89.81 132 SER A N 1
ATOM 1053 C CA . SER A 1 132 ? 10.635 -6.223 -7.869 1.00 89.81 132 SER A CA 1
ATOM 1054 C C . SER A 1 132 ? 10.657 -7.042 -6.595 1.00 89.81 132 SER A C 1
ATOM 1056 O O . SER A 1 132 ? 11.341 -8.066 -6.486 1.00 89.81 132 SER A O 1
ATOM 1058 N N . PHE A 1 133 ? 9.915 -6.561 -5.616 1.00 86.00 133 PHE A N 1
ATOM 1059 C CA . PHE A 1 133 ? 9.690 -7.267 -4.371 1.00 86.00 133 PHE A CA 1
ATOM 1060 C C . PHE A 1 133 ? 8.287 -6.960 -3.869 1.00 86.00 133 PHE A C 1
ATOM 1062 O O . PHE A 1 133 ? 7.706 -5.904 -4.150 1.00 86.00 133 PHE A O 1
ATOM 1069 N N . ASN A 1 134 ? 7.753 -7.906 -3.115 1.00 83.50 134 ASN A N 1
ATOM 1070 C CA . ASN A 1 134 ? 6.458 -7.819 -2.475 1.00 83.50 134 ASN A CA 1
ATOM 1071 C C . ASN A 1 134 ? 6.617 -7.864 -0.951 1.00 83.50 134 ASN A C 1
ATOM 1073 O O . ASN A 1 134 ? 7.584 -8.402 -0.411 1.00 83.50 134 ASN A O 1
ATOM 1077 N N . ILE A 1 135 ? 5.651 -7.274 -0.257 1.00 79.19 135 ILE A N 1
ATOM 1078 C CA . ILE A 1 135 ? 5.587 -7.255 1.200 1.00 79.19 135 ILE A CA 1
ATOM 1079 C C . ILE A 1 135 ? 4.463 -8.187 1.622 1.00 79.19 135 ILE A C 1
ATOM 1081 O O . ILE A 1 135 ? 3.282 -7.850 1.508 1.00 79.19 135 ILE A O 1
ATOM 1085 N N . ASP A 1 136 ? 4.825 -9.366 2.113 1.00 75.19 136 ASP A N 1
ATOM 1086 C CA . ASP A 1 136 ? 3.843 -10.413 2.369 1.00 75.19 136 ASP A CA 1
ATOM 1087 C C . ASP A 1 136 ? 2.878 -10.045 3.496 1.00 75.19 136 ASP A C 1
ATOM 1089 O O . ASP A 1 136 ? 3.257 -9.959 4.665 1.00 75.19 136 ASP A O 1
ATOM 1093 N N . ASP A 1 137 ? 1.595 -9.927 3.149 1.00 75.69 137 ASP A N 1
ATOM 1094 C CA . ASP A 1 137 ? 0.484 -9.688 4.072 1.00 75.69 137 ASP A CA 1
ATOM 1095 C C . ASP A 1 137 ? 0.723 -8.511 5.031 1.00 75.69 137 ASP A C 1
ATOM 1097 O O . ASP A 1 137 ? 0.367 -8.582 6.210 1.00 75.69 137 ASP A O 1
ATOM 1101 N N . LEU A 1 138 ? 1.303 -7.414 4.530 1.00 79.62 138 LEU A N 1
ATOM 1102 C CA . LEU A 1 138 ? 1.640 -6.216 5.311 1.00 79.62 138 LEU A CA 1
ATOM 1103 C C . LEU A 1 138 ? 0.546 -5.834 6.320 1.00 79.62 138 LEU A C 1
ATOM 1105 O O . LEU A 1 138 ? 0.808 -5.638 7.503 1.00 79.62 138 LEU A O 1
ATOM 1109 N N . CYS A 1 139 ? -0.703 -5.767 5.856 1.00 83.56 139 CYS A N 1
ATOM 1110 C CA . CYS A 1 139 ? -1.840 -5.342 6.669 1.00 83.56 139 CYS A CA 1
ATOM 1111 C C . CYS A 1 139 ? -2.258 -6.358 7.743 1.00 83.56 139 CYS A C 1
ATOM 1113 O O . CYS A 1 139 ? -2.995 -5.992 8.651 1.00 83.56 139 CYS A O 1
ATOM 1115 N N . LEU A 1 140 ? -1.825 -7.617 7.649 1.00 82.69 140 LEU A N 1
ATOM 1116 C CA . LEU A 1 140 ? -2.193 -8.697 8.568 1.00 82.69 140 LEU A CA 1
ATOM 1117 C C . LEU A 1 140 ? -1.087 -9.035 9.575 1.00 82.69 140 LEU A C 1
ATOM 1119 O O . LEU A 1 140 ? -1.378 -9.690 10.572 1.00 82.69 140 LEU A O 1
ATOM 1123 N N . LYS A 1 141 ? 0.160 -8.605 9.337 1.00 83.94 141 LYS A N 1
ATOM 1124 C CA . LYS A 1 141 ? 1.320 -9.067 10.117 1.00 83.94 141 LYS A CA 1
ATOM 1125 C C . LYS A 1 141 ? 2.001 -8.014 10.988 1.00 83.94 141 LYS A C 1
ATOM 1127 O O . LYS A 1 141 ? 2.744 -8.399 11.889 1.00 83.94 141 LYS A O 1
ATOM 1132 N N . PHE A 1 142 ? 1.774 -6.712 10.778 1.00 83.81 142 PHE A N 1
ATOM 1133 C CA . PHE A 1 142 ? 2.443 -5.705 11.614 1.00 83.81 142 PHE A CA 1
ATOM 1134 C C . PHE A 1 142 ? 2.041 -5.834 13.092 1.00 83.81 142 PHE A C 1
ATOM 1136 O O . PHE A 1 142 ? 0.878 -6.059 13.425 1.00 83.81 142 PHE A O 1
ATOM 1143 N N . LEU A 1 143 ? 2.998 -5.675 14.006 1.00 87.88 143 LEU A N 1
ATOM 1144 C CA . LEU A 1 143 ? 2.717 -5.722 15.441 1.00 87.88 143 LEU A CA 1
ATOM 1145 C C . LEU A 1 143 ? 2.097 -4.403 15.908 1.00 87.88 143 LEU A C 1
ATOM 1147 O O . LEU A 1 143 ? 2.563 -3.327 15.528 1.00 87.88 143 LEU A O 1
ATOM 1151 N N . HIS A 1 144 ? 1.073 -4.487 16.764 1.00 91.19 144 HIS A N 1
ATOM 1152 C CA . HIS A 1 144 ? 0.330 -3.317 17.247 1.00 91.19 144 HIS A CA 1
ATOM 1153 C C . HIS A 1 144 ? 1.249 -2.281 17.904 1.00 91.19 144 HIS A C 1
ATOM 1155 O O . HIS A 1 144 ? 1.255 -1.127 17.486 1.00 91.19 144 HIS A O 1
ATOM 1161 N N . GLU A 1 145 ? 2.106 -2.689 18.843 1.00 91.06 145 GLU A N 1
ATOM 1162 C CA . GLU A 1 145 ? 3.036 -1.761 19.510 1.00 91.06 145 GLU A CA 1
ATOM 1163 C C . GLU A 1 145 ? 4.001 -1.080 18.536 1.00 91.06 145 GLU A C 1
ATOM 1165 O O . GLU A 1 145 ? 4.251 0.119 18.638 1.00 91.06 145 GLU A O 1
ATOM 1170 N N . GLN A 1 146 ? 4.510 -1.812 17.543 1.00 88.56 146 GLN A N 1
ATOM 1171 C CA . GLN A 1 146 ? 5.439 -1.239 16.571 1.00 88.56 146 GLN A CA 1
ATOM 1172 C C . GLN A 1 146 ? 4.757 -0.191 15.687 1.00 88.56 146 GLN A C 1
ATOM 1174 O O . GLN A 1 146 ? 5.334 0.869 15.446 1.00 88.56 146 GLN A O 1
ATOM 1179 N N . VAL A 1 147 ? 3.531 -0.456 15.220 1.00 91.25 147 VAL A N 1
ATOM 1180 C CA . VAL A 1 147 ? 2.801 0.517 14.395 1.00 91.25 147 VAL A CA 1
ATOM 1181 C C . VAL A 1 147 ? 2.345 1.727 15.206 1.00 91.25 147 VAL A C 1
ATOM 1183 O O . VAL A 1 147 ? 2.329 2.834 14.676 1.00 91.25 147 VAL A O 1
ATOM 1186 N N . ILE A 1 148 ? 2.035 1.552 16.493 1.00 94.69 148 ILE A N 1
ATOM 1187 C CA . ILE A 1 148 ? 1.688 2.664 17.381 1.00 94.69 148 ILE A CA 1
ATOM 1188 C C . ILE A 1 148 ? 2.909 3.553 17.634 1.00 94.69 148 ILE A C 1
ATOM 1190 O O . ILE A 1 148 ? 2.792 4.768 17.513 1.00 94.69 148 ILE A O 1
ATOM 1194 N N . ASN A 1 149 ? 4.083 2.972 17.892 1.00 93.38 149 ASN A N 1
ATOM 1195 C CA . ASN A 1 149 ? 5.324 3.736 18.051 1.00 93.38 149 ASN A CA 1
ATOM 1196 C C . ASN A 1 149 ? 5.705 4.470 16.754 1.00 93.38 149 ASN A C 1
ATOM 1198 O O . ASN A 1 149 ? 6.098 5.636 16.779 1.00 93.38 149 ASN A O 1
ATOM 1202 N N . ALA A 1 150 ? 5.550 3.812 15.600 1.00 91.31 150 ALA A N 1
ATOM 1203 C CA . ALA A 1 150 ? 5.737 4.449 14.297 1.00 91.31 150 ALA A CA 1
ATOM 1204 C C . ALA A 1 150 ? 4.759 5.619 14.100 1.00 91.31 150 ALA A C 1
ATOM 1206 O O . ALA A 1 150 ? 5.159 6.694 13.657 1.00 91.31 150 ALA A O 1
ATOM 1207 N N . LEU A 1 151 ? 3.489 5.439 14.469 1.00 94.56 151 LEU A N 1
ATOM 1208 C CA . LEU A 1 151 ? 2.480 6.490 14.414 1.00 94.56 151 LEU A CA 1
ATOM 1209 C C . LEU A 1 151 ? 2.820 7.663 15.332 1.00 94.56 151 LEU A C 1
ATOM 1211 O O . LEU A 1 151 ? 2.738 8.803 14.892 1.00 94.56 151 LEU A O 1
ATOM 1215 N N . GLU A 1 152 ? 3.230 7.410 16.569 1.00 94.88 152 GLU A N 1
ATOM 1216 C CA . GLU A 1 152 ? 3.633 8.459 17.506 1.00 94.88 152 GLU A CA 1
ATOM 1217 C C . GLU A 1 152 ? 4.786 9.296 16.948 1.00 94.88 152 GLU A C 1
ATOM 1219 O O . GLU A 1 152 ? 4.684 10.522 16.877 1.00 94.88 152 GLU A O 1
ATOM 1224 N N . ASN A 1 153 ? 5.841 8.639 16.462 1.00 91.81 153 ASN A N 1
ATOM 1225 C CA . ASN A 1 153 ? 6.972 9.311 15.827 1.00 91.81 153 ASN A CA 1
ATOM 1226 C C . ASN A 1 153 ? 6.537 10.120 14.597 1.00 91.81 153 ASN A C 1
ATOM 1228 O O . ASN A 1 153 ? 7.021 11.232 14.382 1.00 91.81 153 ASN A O 1
ATOM 1232 N N . PHE A 1 154 ? 5.617 9.578 13.794 1.00 91.19 154 PHE A N 1
ATOM 1233 C CA . PHE A 1 154 ? 5.127 10.236 12.584 1.00 91.19 154 PHE A CA 1
ATOM 1234 C C . PHE A 1 154 ? 4.346 11.499 12.933 1.00 91.19 154 PHE A C 1
ATOM 1236 O O . PHE A 1 154 ? 4.588 12.565 12.369 1.00 91.19 154 PHE A O 1
ATOM 1243 N N . LEU A 1 155 ? 3.433 11.389 13.895 1.00 91.81 155 LEU A N 1
ATOM 1244 C CA . LEU A 1 155 ? 2.621 12.497 14.372 1.00 91.81 155 LEU A CA 1
ATOM 1245 C C . LEU A 1 155 ? 3.503 13.584 15.004 1.00 91.81 155 LEU A C 1
ATOM 1247 O O . LEU A 1 155 ? 3.378 14.742 14.624 1.00 91.81 155 LEU A O 1
ATOM 1251 N N . ASN A 1 156 ? 4.452 13.226 15.872 1.00 90.62 156 ASN A N 1
ATOM 1252 C CA . ASN A 1 156 ? 5.376 14.190 16.484 1.00 90.62 156 ASN A CA 1
ATOM 1253 C C . ASN A 1 156 ? 6.254 14.924 15.460 1.00 90.62 156 ASN A C 1
ATOM 1255 O O . ASN A 1 156 ? 6.619 16.072 15.685 1.00 90.62 156 ASN A O 1
ATOM 1259 N N . PHE A 1 157 ? 6.591 14.281 14.340 1.00 86.88 157 PHE A N 1
ATOM 1260 C CA . PHE A 1 157 ? 7.384 14.910 13.285 1.00 86.88 157 PHE A CA 1
ATOM 1261 C C . PHE A 1 157 ? 6.570 15.886 12.420 1.00 86.88 157 PHE A C 1
ATOM 1263 O O . PHE A 1 157 ? 7.093 16.915 11.997 1.00 86.88 157 PHE A O 1
ATOM 1270 N N . TYR A 1 158 ? 5.310 15.558 12.114 1.00 84.50 158 TYR A N 1
ATOM 1271 C CA . TYR A 1 158 ? 4.489 16.321 11.161 1.00 84.50 158 TYR A CA 1
ATOM 1272 C C . TYR A 1 158 ? 3.509 17.313 11.802 1.00 84.50 158 TYR A C 1
ATOM 1274 O O . TYR A 1 158 ? 2.939 18.139 11.088 1.00 84.50 158 TYR A O 1
ATOM 1282 N N . ILE A 1 159 ? 3.286 17.239 13.113 1.00 85.31 159 ILE A N 1
ATOM 1283 C CA . ILE A 1 159 ? 2.375 18.126 13.846 1.00 85.31 159 ILE A CA 1
ATOM 1284 C C . ILE A 1 159 ? 3.172 19.235 14.539 1.00 85.31 159 ILE A C 1
ATOM 1286 O O . ILE A 1 159 ? 4.292 19.025 14.992 1.00 85.31 159 ILE A O 1
ATOM 1290 N N . SER A 1 160 ? 2.581 20.429 14.597 1.00 68.81 160 SER A N 1
ATOM 1291 C CA . SER A 1 160 ? 3.132 21.640 15.210 1.00 68.81 160 SER A CA 1
ATOM 1292 C C . SER A 1 160 ? 3.360 21.533 16.725 1.00 68.81 160 SER A C 1
ATOM 1294 O O . SER A 1 160 ? 2.957 20.573 17.376 1.00 68.81 160 SER A O 1
ATOM 1296 N N . ALA A 1 161 ? 3.985 22.574 17.288 1.00 65.00 161 ALA A N 1
ATOM 1297 C CA . ALA A 1 161 ? 4.407 22.683 18.689 1.00 65.00 161 ALA A CA 1
ATOM 1298 C C . ALA A 1 161 ? 3.310 22.440 19.748 1.00 65.00 161 ALA A C 1
ATOM 1300 O O . ALA A 1 161 ? 3.625 22.188 20.906 1.00 65.00 161 ALA A O 1
ATOM 1301 N N . ASP A 1 162 ? 2.030 22.512 19.383 1.00 75.88 162 ASP A N 1
ATOM 1302 C CA . ASP A 1 162 ? 0.903 22.215 20.270 1.00 75.88 162 ASP A CA 1
ATOM 1303 C C . ASP A 1 162 ? 0.574 20.711 20.365 1.00 75.88 162 ASP A C 1
ATOM 1305 O O . ASP A 1 162 ? -0.290 20.326 21.156 1.00 75.88 162 ASP A O 1
ATOM 1309 N N . HIS A 1 163 ? 1.255 19.858 19.584 1.00 82.50 163 HIS A N 1
ATOM 1310 C CA . HIS A 1 163 ? 1.066 18.403 19.532 1.00 82.50 163 HIS A CA 1
ATOM 1311 C C . HIS A 1 163 ? -0.416 18.003 19.388 1.00 82.50 163 HIS A C 1
ATOM 1313 O O . HIS A 1 163 ? -0.887 17.036 20.004 1.00 82.50 163 HIS A O 1
ATOM 1319 N N . SER A 1 164 ? -1.171 18.765 18.587 1.00 84.88 164 SER A N 1
ATOM 1320 C CA . SER A 1 164 ? -2.602 18.556 18.380 1.00 84.88 164 SER A CA 1
ATOM 1321 C C . SER A 1 164 ? -3.015 18.693 16.913 1.00 84.88 164 SER A C 1
ATOM 1323 O O . SER A 1 164 ? -2.417 19.432 16.137 1.00 84.88 164 SER A O 1
ATOM 1325 N N . ILE A 1 165 ? -4.055 17.960 16.510 1.00 87.12 165 ILE A N 1
ATOM 1326 C CA . ILE A 1 165 ? -4.677 18.084 15.188 1.00 87.12 165 ILE A CA 1
ATOM 1327 C C . ILE A 1 165 ? -6.179 18.186 15.378 1.00 87.12 165 ILE A C 1
ATOM 1329 O O . ILE A 1 165 ? -6.790 17.323 16.005 1.00 87.12 165 ILE A O 1
ATOM 1333 N N . GLN A 1 166 ? -6.793 19.229 14.812 1.00 87.19 166 GLN A N 1
ATOM 1334 C CA . GLN A 1 166 ? -8.233 19.483 14.964 1.00 87.19 166 GLN A CA 1
ATOM 1335 C C . GLN A 1 166 ? -8.671 19.490 16.445 1.00 87.19 166 GLN A C 1
ATOM 1337 O O . GLN A 1 166 ? -9.739 18.986 16.793 1.00 87.19 166 GLN A O 1
ATOM 1342 N N . GLY A 1 167 ? -7.817 20.021 17.329 1.00 87.31 167 GLY A N 1
ATOM 1343 C CA . GLY A 1 167 ? -8.049 20.069 18.775 1.00 87.31 167 GLY A CA 1
ATOM 1344 C C . GLY A 1 167 ? -7.868 18.736 19.513 1.00 87.31 167 GLY A C 1
ATOM 1345 O O . GLY A 1 167 ? -8.064 18.697 20.722 1.00 87.31 167 GLY A O 1
ATOM 1346 N N . MET A 1 168 ? -7.486 17.656 18.823 1.00 92.81 168 MET A N 1
ATOM 1347 C CA . MET A 1 168 ? -7.202 16.351 19.423 1.00 92.81 168 MET A CA 1
ATOM 1348 C C . MET A 1 168 ? -5.695 16.186 19.635 1.00 92.81 168 MET A C 1
ATOM 1350 O O . MET A 1 168 ? -4.919 16.309 18.687 1.00 92.81 168 MET A O 1
ATOM 1354 N N . LYS A 1 169 ? -5.270 15.887 20.867 1.00 94.75 169 LYS A N 1
ATOM 1355 C CA . LYS A 1 169 ? -3.856 15.630 21.187 1.00 94.75 169 LYS A CA 1
ATOM 1356 C C . LYS A 1 169 ? -3.367 14.329 20.550 1.00 94.75 169 LYS A C 1
ATOM 1358 O O . LYS A 1 169 ? -4.139 13.379 20.411 1.00 94.75 169 LYS A O 1
ATOM 1363 N N . ILE A 1 170 ? -2.065 14.246 20.267 1.00 95.44 170 ILE A N 1
ATOM 1364 C CA . ILE A 1 170 ? -1.419 13.013 19.776 1.00 95.44 170 ILE A CA 1
ATOM 1365 C C . ILE A 1 170 ? -1.727 11.819 20.689 1.00 95.44 170 ILE A C 1
ATOM 1367 O O . ILE A 1 170 ? -2.119 10.766 20.195 1.00 95.44 170 ILE A O 1
ATOM 1371 N N . SER A 1 171 ? -1.650 11.990 22.012 1.00 95.62 171 SER A N 1
ATOM 1372 C CA . SER A 1 171 ? -1.956 10.921 22.974 1.00 95.62 171 SER A CA 1
ATOM 1373 C C . SER A 1 171 ? -3.374 10.363 22.817 1.00 95.62 171 SER A C 1
ATOM 1375 O O . SER A 1 171 ? -3.561 9.150 22.857 1.00 95.62 171 SER A O 1
ATOM 1377 N N . THR A 1 172 ? -4.363 11.223 22.558 1.00 97.00 17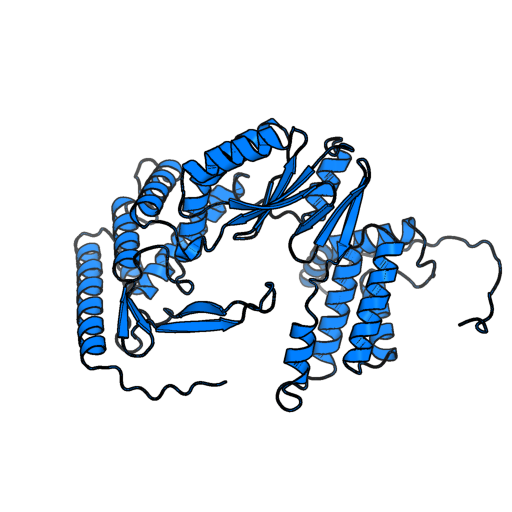2 THR A N 1
ATOM 1378 C CA . THR A 1 172 ? -5.751 10.813 22.303 1.00 97.00 172 THR A CA 1
ATOM 1379 C C . THR A 1 172 ? -5.888 10.059 20.979 1.00 97.00 172 THR A C 1
ATOM 1381 O O . THR A 1 172 ? -6.622 9.075 20.908 1.00 97.00 172 THR A O 1
ATOM 1384 N N . ILE A 1 173 ? -5.157 10.463 19.935 1.00 97.31 173 ILE A N 1
ATOM 1385 C CA . ILE A 1 173 ? -5.125 9.731 18.659 1.00 97.31 173 ILE A CA 1
ATOM 1386 C C . ILE A 1 173 ? -4.557 8.323 18.874 1.00 97.31 173 ILE A C 1
ATOM 1388 O O . ILE A 1 173 ? -5.168 7.346 18.441 1.00 97.31 173 ILE A O 1
ATOM 1392 N N . LEU A 1 174 ? -3.421 8.208 19.568 1.00 97.62 174 LEU A N 1
ATOM 1393 C CA . LEU A 1 174 ? -2.771 6.925 19.859 1.00 97.62 174 LEU A CA 1
ATOM 1394 C C . LEU A 1 174 ? -3.668 6.014 20.702 1.00 97.62 174 LEU A C 1
ATOM 1396 O O . LEU A 1 174 ? -3.775 4.822 20.425 1.00 97.62 174 LEU A O 1
ATOM 1400 N N . GLU A 1 175 ? -4.354 6.577 21.693 1.00 97.38 175 GLU A N 1
ATOM 1401 C CA . GLU A 1 175 ? -5.313 5.874 22.545 1.00 97.38 175 GLU A CA 1
ATOM 1402 C C . GLU A 1 175 ? -6.509 5.323 21.753 1.00 97.38 175 GLU A C 1
ATOM 1404 O O . GLU A 1 175 ? -6.906 4.173 21.949 1.00 97.38 175 GLU A O 1
ATOM 1409 N N . LEU A 1 176 ? -7.057 6.105 20.819 1.00 97.94 176 LEU A N 1
ATOM 1410 C CA . LEU A 1 176 ? -8.140 5.655 19.944 1.00 97.94 176 LEU A CA 1
ATOM 1411 C C . LEU A 1 176 ? -7.667 4.602 18.928 1.00 97.94 176 LEU A C 1
ATOM 1413 O O . LEU A 1 176 ? -8.399 3.650 18.661 1.00 97.94 176 LEU A O 1
ATOM 1417 N N . VAL A 1 177 ? -6.450 4.725 18.382 1.00 97.75 177 VAL A N 1
ATOM 1418 C CA . VAL A 1 177 ? -5.860 3.692 17.509 1.00 97.75 177 VAL A CA 1
ATOM 1419 C C . VAL A 1 177 ? -5.642 2.391 18.278 1.00 97.75 177 VAL A C 1
ATOM 1421 O O . VAL A 1 177 ? -6.045 1.337 17.788 1.00 97.75 177 VAL A O 1
ATOM 1424 N N . ARG A 1 178 ? -5.078 2.456 19.492 1.00 96.94 178 ARG A N 1
ATOM 1425 C CA . ARG A 1 178 ? -4.937 1.304 20.398 1.00 96.94 178 ARG A CA 1
ATOM 1426 C C . ARG A 1 178 ? -6.278 0.622 20.628 1.00 96.94 178 ARG A C 1
ATOM 1428 O O . ARG A 1 178 ? -6.386 -0.572 20.391 1.00 96.94 178 ARG A O 1
ATOM 1435 N N . LEU A 1 179 ? -7.317 1.389 20.966 1.00 96.69 179 LEU A N 1
ATOM 1436 C CA . LEU A 1 179 ? -8.664 0.849 21.152 1.00 96.69 179 LEU A CA 1
ATOM 1437 C C . LEU A 1 179 ? -9.167 0.099 19.910 1.00 96.69 179 LEU A C 1
ATOM 1439 O O . LEU A 1 179 ? -9.729 -0.986 20.039 1.00 96.69 179 LEU A O 1
ATOM 1443 N N . VAL A 1 180 ? -8.958 0.647 18.707 1.00 96.06 180 VAL A N 1
ATOM 1444 C CA . VAL A 1 180 ? -9.361 -0.027 17.463 1.00 96.06 180 VAL A CA 1
ATOM 1445 C C . VAL A 1 180 ? -8.624 -1.350 17.280 1.00 96.06 180 VAL A C 1
ATOM 1447 O O . VAL A 1 180 ? -9.272 -2.317 16.891 1.00 96.06 180 VAL A O 1
ATOM 1450 N N . LEU A 1 181 ? -7.309 -1.381 17.516 1.00 94.75 181 LEU A N 1
ATOM 1451 C CA . LEU A 1 181 ? -6.463 -2.569 17.360 1.00 94.75 181 LEU A CA 1
ATOM 1452 C C . LEU A 1 181 ? -6.754 -3.629 18.435 1.00 94.75 181 LEU A C 1
ATOM 1454 O O . LEU A 1 181 ? -6.797 -4.821 18.137 1.00 94.75 181 LEU A O 1
ATOM 1458 N N . ASP A 1 182 ? -7.041 -3.204 19.664 1.00 93.25 182 ASP A N 1
ATOM 1459 C CA . ASP A 1 182 ? -7.306 -4.110 20.777 1.00 93.25 182 ASP A CA 1
ATOM 1460 C C . ASP A 1 182 ? -8.679 -4.785 20.693 1.00 93.25 182 ASP A C 1
ATOM 1462 O O . ASP A 1 182 ? -8.817 -5.951 21.083 1.00 93.25 182 ASP A O 1
ATOM 1466 N N . GLU A 1 183 ? -9.673 -4.070 20.161 1.00 92.44 183 GLU A N 1
ATOM 1467 C CA . GLU A 1 183 ? -11.065 -4.509 20.016 1.00 92.44 183 GLU A CA 1
ATOM 1468 C C . GLU A 1 183 ? -11.338 -5.170 18.646 1.00 92.44 183 GLU A C 1
ATOM 1470 O O . GLU A 1 183 ? -12.475 -5.214 18.166 1.00 92.44 183 GLU A O 1
ATOM 1475 N N . GLN A 1 184 ? -10.308 -5.731 17.999 1.00 89.88 184 GLN A N 1
ATOM 1476 C CA . GLN A 1 184 ? -10.449 -6.490 16.749 1.00 89.88 184 GLN A CA 1
ATOM 1477 C C . GLN A 1 184 ? -10.867 -7.933 17.000 1.00 89.88 184 GLN A C 1
ATOM 1479 O O . GLN A 1 184 ? -10.101 -8.881 16.822 1.00 89.88 184 GLN A O 1
ATOM 1484 N N . TYR A 1 185 ? -12.124 -8.105 17.384 1.00 92.69 185 TYR A N 1
ATOM 1485 C CA . TYR A 1 185 ? -12.736 -9.419 17.493 1.00 92.69 185 TYR A CA 1
ATOM 1486 C C . TYR A 1 185 ? -13.593 -9.725 16.270 1.00 92.69 185 TYR A C 1
ATOM 1488 O O . TYR A 1 185 ? -14.216 -8.826 15.696 1.00 92.69 185 TYR A O 1
ATOM 1496 N N . PHE A 1 186 ? -13.649 -10.995 15.880 1.00 91.75 186 PHE A N 1
ATOM 1497 C CA . PHE A 1 186 ? -14.438 -11.451 14.743 1.00 91.75 186 PHE A CA 1
ATOM 1498 C C . PHE A 1 186 ? -14.926 -12.885 14.908 1.00 91.75 186 PHE A C 1
ATOM 1500 O O . PHE A 1 186 ? -14.391 -13.663 15.698 1.00 91.75 186 PHE A O 1
ATOM 1507 N N . ILE A 1 187 ? -15.960 -13.232 14.148 1.00 91.19 187 ILE A N 1
ATOM 1508 C CA . ILE A 1 187 ? -16.530 -14.574 14.118 1.00 91.19 187 ILE A CA 1
ATOM 1509 C C . ILE A 1 187 ? -16.046 -15.310 12.878 1.00 91.19 187 ILE A C 1
ATOM 1511 O O . ILE A 1 187 ? -16.113 -14.795 11.761 1.00 91.19 187 ILE A O 1
ATOM 1515 N N . TYR A 1 188 ? -15.610 -16.545 13.086 1.00 89.00 188 TYR A N 1
ATOM 1516 C CA . TYR A 1 188 ? -15.331 -17.499 12.026 1.00 89.00 188 TYR A CA 1
ATOM 1517 C C . TYR A 1 188 ? -15.786 -18.884 12.477 1.00 89.00 188 TYR A C 1
ATOM 1519 O O . TYR A 1 188 ? -15.540 -19.262 13.619 1.00 89.00 188 TYR A O 1
ATOM 1527 N N . ASN A 1 189 ? -16.493 -19.628 11.622 1.00 88.12 189 ASN A N 1
ATOM 1528 C CA . ASN A 1 189 ? -17.033 -20.953 11.958 1.00 88.12 189 ASN A CA 1
ATOM 1529 C C . ASN A 1 189 ? -17.703 -21.006 13.346 1.00 88.12 189 ASN A C 1
ATOM 1531 O O . ASN A 1 189 ? -17.414 -21.881 14.161 1.00 88.12 189 ASN A O 1
ATOM 1535 N N . TYR A 1 190 ? -18.569 -20.024 13.623 1.00 85.31 190 TYR A N 1
ATOM 1536 C CA . TYR A 1 190 ? -19.318 -19.880 14.881 1.00 85.31 190 TYR A CA 1
ATOM 1537 C C . TYR A 1 190 ? -18.465 -19.719 16.151 1.00 85.31 190 TYR A C 1
ATOM 1539 O O . TYR A 1 190 ? -18.993 -19.778 17.260 1.00 85.31 190 TYR A O 1
ATOM 1547 N N . LYS A 1 191 ? -17.160 -19.477 16.013 1.00 87.88 191 LYS A N 1
ATOM 1548 C CA . LYS A 1 191 ? -16.236 -19.216 17.117 1.00 87.88 191 LYS A CA 1
ATOM 1549 C C . LYS A 1 191 ? -15.767 -17.769 17.087 1.00 87.88 191 LYS A C 1
ATOM 1551 O O . LYS A 1 191 ? -15.663 -17.155 16.026 1.00 87.88 191 LYS A O 1
ATOM 1556 N N . LEU A 1 192 ? -15.511 -17.235 18.277 1.00 89.88 192 LEU A N 1
ATOM 1557 C CA . LEU A 1 192 ? -14.989 -15.890 18.479 1.00 89.88 192 LEU A CA 1
ATOM 1558 C C . LEU A 1 192 ? -13.459 -15.927 18.466 1.00 89.88 192 LEU A C 1
ATOM 1560 O O . LEU A 1 192 ? -12.855 -16.704 19.202 1.00 89.88 192 LEU A O 1
ATOM 1564 N N . TYR A 1 193 ? -12.855 -15.051 17.674 1.00 91.81 193 TYR A N 1
ATOM 1565 C CA . TYR A 1 193 ? -11.412 -14.871 17.575 1.00 91.81 193 TYR A CA 1
ATOM 1566 C C . TYR A 1 193 ? -11.051 -13.410 17.812 1.00 91.81 193 TYR A C 1
ATOM 1568 O O . TYR A 1 193 ? -11.864 -12.517 17.570 1.00 91.81 193 TYR A O 1
ATOM 1576 N N . ARG A 1 194 ? -9.818 -13.177 18.263 1.00 92.25 194 ARG A N 1
ATOM 1577 C CA . ARG A 1 194 ? -9.205 -11.852 18.350 1.00 92.25 194 ARG A CA 1
ATOM 1578 C C . ARG A 1 194 ? -8.032 -11.798 17.383 1.00 92.25 194 ARG A C 1
ATOM 1580 O O . ARG A 1 194 ? -7.192 -12.694 17.396 1.00 92.25 194 ARG A O 1
ATOM 1587 N N . GLN A 1 195 ? -7.969 -10.754 16.571 1.00 89.62 195 GLN A N 1
ATOM 1588 C CA . GLN A 1 195 ? -6.802 -10.463 15.753 1.00 89.62 195 GLN A CA 1
ATOM 1589 C C . GLN A 1 195 ? -5.715 -9.839 16.641 1.00 89.62 195 GLN A C 1
ATOM 1591 O O . GLN A 1 195 ? -5.938 -8.805 17.261 1.00 89.62 195 GLN A O 1
ATOM 1596 N N . THR A 1 196 ? -4.554 -10.488 16.738 1.00 89.75 196 THR A N 1
ATOM 1597 C CA . THR A 1 196 ? -3.437 -10.060 17.606 1.00 89.75 196 THR A CA 1
ATOM 1598 C C . THR A 1 196 ? -2.314 -9.347 16.851 1.00 89.75 196 THR A C 1
ATOM 1600 O O . THR A 1 196 ? -1.377 -8.855 17.472 1.00 89.75 196 THR A O 1
ATOM 1603 N N . ALA A 1 197 ? -2.381 -9.325 15.520 1.00 88.69 197 ALA A N 1
ATOM 1604 C CA . ALA A 1 197 ? -1.430 -8.660 14.640 1.00 88.69 197 ALA A CA 1
ATOM 1605 C C . ALA A 1 197 ? -2.148 -8.139 13.390 1.00 88.69 197 ALA A C 1
ATOM 1607 O O . ALA A 1 197 ? -3.187 -8.665 12.981 1.00 88.69 197 ALA A O 1
ATOM 1608 N N . GLY A 1 198 ? -1.590 -7.094 12.793 1.00 88.31 198 GLY A N 1
ATOM 1609 C CA . GLY A 1 198 ? -2.174 -6.378 11.674 1.00 88.31 198 GLY A CA 1
ATOM 1610 C C . GLY A 1 198 ? -3.416 -5.585 12.063 1.00 88.31 198 GLY A C 1
ATOM 1611 O O . GLY A 1 198 ? -3.648 -5.257 13.227 1.00 88.31 198 GLY A O 1
ATOM 1612 N N . CYS A 1 199 ? -4.223 -5.267 11.060 1.00 90.19 199 CYS A N 1
ATOM 1613 C CA . CYS A 1 199 ? -5.502 -4.599 11.210 1.00 90.19 199 CYS A CA 1
ATOM 1614 C C . CYS A 1 199 ? -6.505 -5.176 10.206 1.00 90.19 199 CYS A C 1
ATOM 1616 O O . CYS A 1 199 ? -6.138 -5.615 9.114 1.00 90.19 199 CYS A O 1
ATOM 1618 N N . ALA A 1 200 ? -7.783 -5.194 10.580 1.00 86.69 200 ALA A N 1
ATOM 1619 C CA . ALA A 1 200 ? -8.854 -5.723 9.748 1.00 86.69 200 ALA A CA 1
ATOM 1620 C C . ALA A 1 200 ? -8.841 -5.115 8.337 1.00 86.69 200 ALA A C 1
ATOM 1622 O O . ALA A 1 200 ? -8.911 -3.898 8.189 1.00 86.69 200 ALA A O 1
ATOM 1623 N N . SER A 1 201 ? -8.826 -5.938 7.288 1.00 79.25 201 SER A N 1
ATOM 1624 C CA . SER A 1 201 ? -8.756 -5.467 5.893 1.00 79.25 201 SER A CA 1
ATOM 1625 C C . SER A 1 201 ? -9.880 -4.492 5.508 1.00 79.25 201 SER A C 1
ATOM 1627 O O . SER A 1 201 ? -9.665 -3.611 4.683 1.00 79.25 201 SER A O 1
ATOM 1629 N N . GLY A 1 202 ? -11.066 -4.613 6.116 1.00 83.00 202 GLY A N 1
ATOM 1630 C CA . GLY A 1 202 ? -12.184 -3.684 5.914 1.00 83.00 202 GLY A CA 1
ATOM 1631 C C . GLY A 1 202 ? -12.093 -2.363 6.694 1.00 83.00 202 GLY A C 1
ATOM 1632 O O . GLY A 1 202 ? -12.927 -1.482 6.495 1.00 83.00 202 GLY A O 1
ATOM 1633 N N . SER A 1 203 ? -11.118 -2.200 7.593 1.00 90.69 203 SER A N 1
ATOM 1634 C CA . SER A 1 203 ? -11.001 -1.000 8.423 1.00 90.69 203 SER A CA 1
ATOM 1635 C C . SER A 1 203 ? -10.390 0.160 7.642 1.00 90.69 203 SER A C 1
ATOM 1637 O O . SER A 1 203 ? -9.352 0.032 6.994 1.00 90.69 203 SER A O 1
ATOM 1639 N N . SER A 1 204 ? -10.988 1.347 7.781 1.00 92.94 204 SER A N 1
ATOM 1640 C CA . SER A 1 204 ? -10.456 2.587 7.194 1.00 92.94 204 SER A CA 1
ATOM 1641 C C . SER A 1 204 ? -9.095 3.008 7.772 1.00 92.94 204 SER A C 1
ATOM 1643 O O . SER A 1 204 ? -8.438 3.872 7.197 1.00 92.94 204 SER A O 1
ATOM 1645 N N . LEU A 1 205 ? -8.661 2.410 8.889 1.00 93.06 205 LEU A N 1
ATOM 1646 C CA . LEU A 1 205 ? -7.350 2.655 9.495 1.00 93.06 205 LEU A CA 1
ATOM 1647 C C . LEU A 1 205 ? -6.229 1.791 8.915 1.00 93.06 205 LEU A C 1
ATOM 1649 O O . LEU A 1 205 ? -5.065 2.162 9.035 1.00 93.06 205 LEU A O 1
ATOM 1653 N N . THR A 1 206 ? -6.557 0.670 8.279 1.00 91.25 206 THR A N 1
ATOM 1654 C CA . THR A 1 206 ? -5.571 -0.347 7.897 1.00 91.25 206 THR A CA 1
ATOM 1655 C C . THR A 1 206 ? -4.514 0.191 6.946 1.00 91.25 206 THR A C 1
ATOM 1657 O O . THR A 1 206 ? -3.325 0.064 7.220 1.00 91.25 206 THR A O 1
ATOM 1660 N N . ILE A 1 207 ? -4.934 0.853 5.865 1.00 89.00 207 ILE A N 1
ATOM 1661 C CA . ILE A 1 207 ? -4.003 1.409 4.874 1.00 89.00 207 ILE A CA 1
ATOM 1662 C C . ILE A 1 207 ? -3.175 2.569 5.451 1.00 89.00 207 ILE A C 1
ATOM 1664 O O . ILE A 1 207 ? -1.953 2.526 5.304 1.00 89.00 207 ILE A O 1
ATOM 1668 N N . PRO A 1 208 ? -3.763 3.570 6.144 1.00 91.69 208 PRO A N 1
ATOM 1669 C CA . PRO A 1 208 ? -2.968 4.603 6.802 1.00 91.69 208 PRO A CA 1
ATOM 1670 C C . PRO A 1 208 ? -1.912 4.049 7.764 1.00 91.69 208 PRO A C 1
ATOM 1672 O O . PRO A 1 208 ? -0.750 4.439 7.681 1.00 91.69 208 PRO A O 1
ATOM 1675 N N . LEU A 1 209 ? -2.283 3.105 8.635 1.00 92.50 209 LEU A N 1
ATOM 1676 C CA . LEU A 1 209 ? -1.348 2.501 9.585 1.00 92.50 209 LEU A CA 1
ATOM 1677 C C . LEU A 1 209 ? -0.250 1.705 8.875 1.00 92.50 209 LEU A C 1
ATOM 1679 O O . LEU A 1 209 ? 0.923 1.874 9.197 1.00 92.50 209 LEU A O 1
ATOM 1683 N N . ALA A 1 210 ? -0.604 0.907 7.865 1.00 88.50 210 ALA A N 1
ATOM 1684 C CA . ALA A 1 210 ? 0.363 0.165 7.064 1.00 88.50 210 ALA A CA 1
ATOM 1685 C C . ALA A 1 210 ? 1.365 1.098 6.364 1.00 88.50 210 ALA A C 1
ATOM 1687 O O . ALA A 1 210 ? 2.558 0.816 6.326 1.00 88.50 210 ALA A O 1
ATOM 1688 N N . TYR A 1 211 ? 0.913 2.235 5.832 1.00 87.50 211 TYR A N 1
ATOM 1689 C CA . TYR A 1 211 ? 1.798 3.180 5.147 1.00 87.50 211 TYR A CA 1
ATOM 1690 C C . TYR A 1 211 ? 2.718 3.930 6.109 1.00 87.50 211 TYR A C 1
ATOM 1692 O O . TYR A 1 211 ? 3.881 4.152 5.778 1.00 87.50 211 TYR A O 1
ATOM 1700 N N . ILE A 1 212 ? 2.228 4.284 7.298 1.00 87.94 212 ILE A N 1
ATOM 1701 C CA . ILE A 1 212 ? 3.056 4.867 8.362 1.00 87.94 212 ILE A CA 1
ATOM 1702 C C . ILE A 1 212 ? 4.084 3.849 8.859 1.00 87.94 212 ILE A C 1
ATOM 1704 O O . ILE A 1 212 ? 5.245 4.193 9.050 1.00 87.94 212 ILE A O 1
ATOM 1708 N N . TYR A 1 213 ? 3.690 2.586 9.012 1.00 85.62 213 TYR A N 1
ATOM 1709 C CA . TYR A 1 213 ? 4.611 1.508 9.358 1.00 85.62 213 TYR A CA 1
ATOM 1710 C C . TYR A 1 213 ? 5.719 1.361 8.308 1.00 85.62 213 TYR A C 1
ATOM 1712 O O . TYR A 1 213 ? 6.905 1.387 8.638 1.00 85.62 213 TYR A O 1
ATOM 1720 N N . LEU A 1 214 ? 5.339 1.326 7.025 1.00 82.88 214 LEU A N 1
ATOM 1721 C CA . LEU A 1 214 ? 6.295 1.283 5.922 1.00 82.88 214 LEU A CA 1
ATOM 1722 C C . LEU A 1 214 ? 7.189 2.514 5.845 1.00 82.88 214 LEU A C 1
ATOM 1724 O O . LEU A 1 214 ? 8.278 2.407 5.297 1.00 82.88 214 LEU A O 1
ATOM 1728 N N . TYR A 1 215 ? 6.771 3.669 6.367 1.00 81.56 215 TYR A N 1
ATOM 1729 C CA . TYR A 1 215 ? 7.582 4.877 6.280 1.00 81.56 215 TYR A CA 1
ATOM 1730 C C . TYR A 1 215 ? 8.934 4.748 6.928 1.00 81.56 215 TYR A C 1
ATOM 1732 O O . TYR A 1 215 ? 9.939 5.101 6.316 1.00 81.56 215 TYR A O 1
ATOM 1740 N N . TYR A 1 216 ? 8.940 4.235 8.147 1.00 77.81 216 TYR A N 1
ATOM 1741 C CA . TYR A 1 216 ? 10.171 4.031 8.884 1.00 77.81 216 TYR A CA 1
ATOM 1742 C C . TYR A 1 216 ? 10.951 2.858 8.314 1.00 77.81 216 TYR A C 1
ATOM 1744 O O . TYR A 1 216 ? 12.167 2.945 8.202 1.00 77.81 216 TYR A O 1
ATOM 1752 N N . TRP A 1 217 ? 10.241 1.816 7.879 1.00 75.38 217 TRP A N 1
ATOM 1753 C CA . TRP A 1 217 ? 10.835 0.636 7.263 1.00 75.38 217 TRP A CA 1
ATOM 1754 C C . TRP A 1 217 ? 11.646 0.982 6.008 1.00 75.38 217 TRP A C 1
ATOM 1756 O O . TRP A 1 217 ? 12.813 0.629 5.892 1.00 75.38 217 TRP A O 1
ATOM 1766 N N . GLN A 1 218 ? 11.039 1.709 5.067 1.00 80.38 218 GLN A N 1
ATOM 1767 C CA . GLN A 1 218 ? 11.631 1.967 3.752 1.00 80.38 218 GLN A CA 1
ATOM 1768 C C . GLN A 1 218 ? 12.566 3.184 3.744 1.00 80.38 218 GLN A C 1
ATOM 1770 O O . GLN A 1 218 ? 13.114 3.507 2.696 1.00 80.38 218 GLN A O 1
ATOM 1775 N N . ARG A 1 219 ? 12.716 3.901 4.868 1.00 79.25 219 ARG A N 1
ATOM 1776 C CA . ARG A 1 219 ? 13.411 5.196 4.919 1.00 79.25 219 ARG A CA 1
ATOM 1777 C C . ARG A 1 219 ? 14.857 5.089 4.450 1.00 79.25 219 ARG A C 1
ATOM 1779 O O . ARG A 1 219 ? 15.248 5.836 3.560 1.00 79.25 219 ARG A O 1
ATOM 1786 N N . ASP A 1 220 ? 15.609 4.165 5.032 1.00 79.69 220 ASP A N 1
ATOM 1787 C CA . ASP A 1 220 ? 17.049 4.060 4.793 1.00 79.69 220 ASP A CA 1
ATOM 1788 C C . ASP A 1 220 ? 17.318 3.538 3.369 1.00 79.69 220 ASP A C 1
ATOM 1790 O O . ASP A 1 220 ? 18.189 4.050 2.668 1.00 79.69 220 ASP A O 1
ATOM 1794 N N . LEU A 1 221 ? 16.480 2.609 2.886 1.00 81.31 221 LEU A N 1
ATOM 1795 C CA . LEU A 1 221 ? 16.490 2.176 1.488 1.00 81.31 221 LEU A CA 1
ATOM 1796 C C . LEU A 1 221 ? 16.179 3.339 0.536 1.00 81.31 221 LEU A C 1
ATOM 1798 O O . LEU A 1 221 ? 16.880 3.532 -0.449 1.00 81.31 221 LEU A O 1
ATOM 1802 N N . LEU A 1 222 ? 15.131 4.120 0.809 1.00 83.25 222 LEU A N 1
ATOM 1803 C CA . LEU A 1 222 ? 14.766 5.268 -0.020 1.00 83.25 222 LEU A CA 1
ATOM 1804 C C . LEU A 1 222 ? 15.878 6.309 -0.071 1.00 83.25 222 LEU A C 1
ATOM 1806 O O . LEU A 1 222 ? 16.133 6.869 -1.133 1.00 83.25 222 LEU A O 1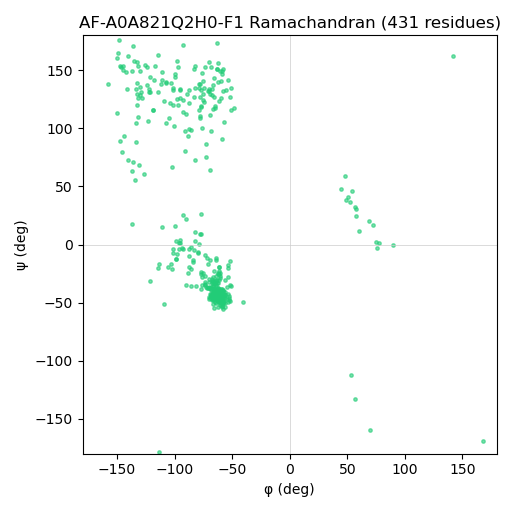
ATOM 1810 N N . GLU A 1 223 ? 16.507 6.595 1.064 1.00 83.94 223 GLU A N 1
ATOM 1811 C CA . GLU A 1 223 ? 17.609 7.545 1.144 1.00 83.94 223 GLU A CA 1
ATOM 1812 C C . GLU A 1 223 ? 18.809 7.072 0.319 1.00 83.94 223 GLU A C 1
ATOM 1814 O O . GLU A 1 223 ? 19.336 7.842 -0.485 1.00 83.94 223 GLU A O 1
ATOM 1819 N N . ASP A 1 224 ? 19.177 5.795 0.429 1.00 86.75 224 ASP A N 1
ATOM 1820 C CA . ASP A 1 224 ? 20.224 5.193 -0.395 1.00 86.75 224 ASP A CA 1
ATOM 1821 C C . ASP A 1 224 ? 19.879 5.251 -1.894 1.00 86.75 224 ASP A C 1
ATOM 1823 O O . ASP A 1 224 ? 20.678 5.744 -2.691 1.00 86.75 224 ASP A O 1
ATOM 1827 N N . LEU A 1 225 ? 18.663 4.855 -2.289 1.00 88.06 225 LEU A N 1
ATOM 1828 C CA . LEU A 1 225 ? 18.220 4.914 -3.686 1.00 88.06 225 LEU A CA 1
ATOM 1829 C C . LEU A 1 225 ? 18.246 6.349 -4.231 1.00 88.06 225 LEU A C 1
ATOM 1831 O O . LEU A 1 225 ? 18.780 6.579 -5.314 1.00 88.06 225 LEU A O 1
ATOM 1835 N N . ILE A 1 226 ? 17.747 7.332 -3.473 1.00 86.56 226 ILE A N 1
ATOM 1836 C CA . ILE A 1 226 ? 17.774 8.749 -3.871 1.00 86.56 226 ILE A CA 1
ATOM 1837 C C . ILE A 1 226 ? 19.216 9.229 -4.062 1.00 86.56 226 ILE A C 1
ATOM 1839 O O . ILE A 1 226 ? 19.522 9.842 -5.085 1.00 86.56 226 ILE A O 1
ATOM 1843 N N . ASN A 1 227 ? 20.110 8.922 -3.121 1.00 87.81 227 ASN A N 1
ATOM 1844 C CA . ASN A 1 227 ? 21.516 9.328 -3.184 1.00 87.81 227 ASN A CA 1
ATOM 1845 C C . ASN A 1 227 ? 22.260 8.697 -4.370 1.00 87.81 227 ASN A C 1
ATOM 1847 O O . ASN A 1 227 ? 23.229 9.266 -4.874 1.00 87.81 227 ASN A O 1
ATOM 1851 N N . LYS A 1 228 ? 21.808 7.528 -4.833 1.00 90.88 228 LYS A N 1
ATOM 1852 C CA . LYS A 1 228 ? 22.354 6.828 -6.004 1.00 90.88 228 LYS A CA 1
ATOM 1853 C C . LYS A 1 228 ? 21.599 7.121 -7.300 1.00 90.88 228 LYS A C 1
ATOM 1855 O O . LYS A 1 228 ? 21.971 6.586 -8.340 1.00 90.88 228 LYS A O 1
ATOM 1860 N N . ASN A 1 229 ? 20.612 8.017 -7.258 1.00 90.19 229 ASN A N 1
ATOM 1861 C CA . ASN A 1 229 ? 19.716 8.335 -8.367 1.00 90.19 229 ASN A CA 1
ATOM 1862 C C . ASN A 1 229 ? 18.962 7.119 -8.920 1.00 90.19 229 ASN A C 1
ATOM 1864 O O . ASN A 1 229 ? 18.684 7.078 -10.110 1.00 90.19 229 ASN A O 1
ATOM 1868 N N . GLU A 1 230 ? 18.634 6.139 -8.083 1.00 90.88 230 GLU A N 1
ATOM 1869 C CA . GLU A 1 230 ? 17.823 4.985 -8.462 1.00 90.88 230 GLU A CA 1
ATOM 1870 C C . GLU A 1 230 ? 16.323 5.298 -8.399 1.00 90.88 230 GLU A C 1
ATOM 1872 O O . GLU A 1 230 ? 15.858 6.121 -7.602 1.00 90.88 230 GLU A O 1
ATOM 1877 N N . LEU A 1 231 ? 15.536 4.625 -9.239 1.00 89.25 231 LEU A N 1
ATOM 1878 C CA . LEU A 1 231 ? 14.084 4.691 -9.165 1.00 89.25 231 LEU A CA 1
ATOM 1879 C C . LEU A 1 231 ? 13.568 3.871 -7.991 1.00 89.25 231 LEU A C 1
ATOM 1881 O O . LEU A 1 231 ? 14.004 2.750 -7.751 1.00 89.25 231 LEU A O 1
ATOM 1885 N N . PHE A 1 232 ? 12.551 4.416 -7.330 1.00 87.25 232 PHE A N 1
ATOM 1886 C CA . PHE A 1 232 ? 11.703 3.688 -6.401 1.00 87.25 232 PHE A CA 1
ATOM 1887 C C . PHE A 1 232 ? 10.241 3.983 -6.704 1.00 87.25 232 PHE A C 1
ATOM 1889 O O . PHE A 1 232 ? 9.794 5.134 -6.648 1.00 87.25 232 PHE A O 1
ATOM 1896 N N . ILE A 1 233 ? 9.488 2.935 -7.015 1.00 83.75 233 ILE A N 1
ATOM 1897 C CA . ILE A 1 233 ? 8.058 3.001 -7.290 1.00 83.75 233 ILE A CA 1
ATOM 1898 C C . ILE A 1 233 ? 7.377 1.957 -6.421 1.00 83.75 233 ILE A C 1
ATOM 1900 O O . ILE A 1 233 ? 7.714 0.784 -6.485 1.00 83.75 233 ILE A O 1
ATOM 1904 N N . ARG A 1 234 ? 6.383 2.373 -5.634 1.00 82.25 234 ARG A N 1
ATOM 1905 C CA . ARG A 1 234 ? 5.577 1.465 -4.815 1.00 82.25 234 ARG A CA 1
ATOM 1906 C C . ARG A 1 234 ? 4.105 1.588 -5.164 1.00 82.25 234 ARG A C 1
ATOM 1908 O O . ARG A 1 234 ? 3.566 2.697 -5.235 1.00 82.25 234 ARG A O 1
ATOM 1915 N N . TYR A 1 235 ? 3.457 0.443 -5.320 1.00 78.00 235 TYR A N 1
ATOM 1916 C CA . TYR A 1 235 ? 2.018 0.304 -5.424 1.00 78.00 235 TYR A CA 1
ATOM 1917 C C . TYR A 1 235 ? 1.541 -0.654 -4.333 1.00 78.00 235 TYR A C 1
ATOM 1919 O O . TYR A 1 235 ? 1.745 -1.855 -4.427 1.00 78.00 235 TYR A O 1
ATOM 1927 N N . GLN A 1 236 ? 0.902 -0.108 -3.294 1.00 77.25 236 GLN A N 1
ATOM 1928 C CA . GLN A 1 236 ? 0.456 -0.879 -2.128 1.00 77.25 236 GLN A CA 1
ATOM 1929 C C . GLN A 1 236 ? 1.604 -1.703 -1.507 1.00 77.25 236 GLN A C 1
ATOM 1931 O O . GLN A 1 236 ? 2.523 -1.112 -0.933 1.00 77.25 236 GLN A O 1
ATOM 1936 N N . ASP A 1 237 ? 1.523 -3.025 -1.597 1.00 77.44 237 ASP A N 1
ATOM 1937 C CA . ASP A 1 237 ? 2.440 -4.040 -1.082 1.00 77.44 237 ASP A CA 1
ATOM 1938 C C . ASP A 1 237 ? 3.498 -4.494 -2.100 1.00 77.44 237 ASP A C 1
ATOM 1940 O O . ASP A 1 237 ? 4.378 -5.268 -1.745 1.00 77.44 237 ASP A O 1
ATOM 1944 N N . GLU A 1 238 ? 3.467 -3.995 -3.333 1.00 82.12 238 GLU A N 1
ATOM 1945 C CA . GLU A 1 238 ? 4.482 -4.267 -4.353 1.00 82.12 238 GLU A CA 1
ATOM 1946 C C . GLU A 1 238 ? 5.348 -3.030 -4.585 1.00 82.12 238 GLU A C 1
ATOM 1948 O O . GLU A 1 238 ? 4.849 -1.899 -4.660 1.00 82.12 238 GLU A O 1
ATOM 1953 N N . ALA A 1 239 ? 6.650 -3.225 -4.764 1.00 84.81 239 ALA A N 1
ATOM 1954 C CA . ALA A 1 239 ? 7.525 -2.162 -5.227 1.00 84.81 239 ALA A CA 1
ATOM 1955 C C . ALA A 1 239 ? 8.496 -2.625 -6.311 1.00 84.81 239 ALA A C 1
ATOM 1957 O O . ALA A 1 239 ? 8.779 -3.807 -6.491 1.00 84.81 239 ALA A O 1
ATOM 1958 N N . PHE A 1 240 ? 8.954 -1.634 -7.061 1.00 88.38 240 PHE A N 1
ATOM 1959 C CA . PHE A 1 240 ? 9.833 -1.743 -8.204 1.00 88.38 240 PHE A CA 1
ATOM 1960 C C . PHE A 1 240 ? 10.950 -0.717 -8.057 1.00 88.38 240 PHE A C 1
ATOM 1962 O O . PHE A 1 240 ? 10.685 0.470 -7.824 1.00 88.38 240 PHE A O 1
ATOM 1969 N N . ILE A 1 241 ? 12.189 -1.173 -8.212 1.00 91.12 241 ILE A N 1
ATOM 1970 C CA . ILE A 1 241 ? 13.377 -0.327 -8.165 1.00 91.12 241 ILE A CA 1
ATOM 1971 C C . ILE A 1 241 ? 14.308 -0.623 -9.338 1.00 91.12 241 ILE A C 1
ATOM 1973 O O . ILE A 1 241 ? 14.299 -1.717 -9.907 1.00 91.12 241 ILE A O 1
ATOM 1977 N N . THR A 1 242 ? 15.146 0.354 -9.665 1.00 93.31 242 THR A N 1
ATOM 1978 C CA . THR A 1 242 ? 16.336 0.139 -10.494 1.00 93.31 242 THR A CA 1
ATOM 1979 C C . THR A 1 242 ? 17.562 -0.021 -9.603 1.00 93.31 242 THR A C 1
ATOM 1981 O O . THR A 1 242 ? 17.592 0.472 -8.472 1.00 93.31 242 THR A O 1
ATOM 1984 N N . TRP A 1 243 ? 18.570 -0.740 -10.094 1.00 95.88 243 TRP A N 1
ATOM 1985 C CA . TRP A 1 243 ? 19.771 -1.016 -9.320 1.00 95.88 243 TRP A CA 1
ATOM 1986 C C . TRP A 1 243 ? 21.014 -1.172 -10.203 1.00 95.88 243 TRP A C 1
ATOM 1988 O O . TRP A 1 243 ? 21.139 -2.127 -10.965 1.00 95.88 243 TRP A O 1
ATOM 1998 N N . ASN A 1 244 ? 21.963 -0.242 -10.085 1.00 95.94 244 ASN A N 1
ATOM 1999 C CA . ASN A 1 244 ? 23.229 -0.220 -10.832 1.00 95.94 244 ASN A CA 1
ATOM 2000 C C . ASN A 1 244 ? 24.442 -0.753 -10.056 1.00 95.94 244 ASN A C 1
ATOM 2002 O O . ASN A 1 244 ? 25.587 -0.467 -10.425 1.00 95.94 244 ASN A O 1
ATOM 2006 N N . ARG A 1 245 ? 24.210 -1.462 -8.954 1.00 94.38 245 ARG A N 1
ATOM 2007 C CA . ARG A 1 245 ? 25.255 -2.035 -8.095 1.00 94.38 245 ARG A CA 1
ATOM 2008 C C . ARG A 1 245 ? 25.211 -3.560 -8.152 1.00 94.38 245 ARG A C 1
ATOM 2010 O O . ARG A 1 245 ? 24.397 -4.132 -8.876 1.00 94.38 245 ARG A O 1
ATOM 2017 N N . SER A 1 246 ? 26.092 -4.216 -7.401 1.00 93.12 246 SER A N 1
ATOM 2018 C CA . SER A 1 246 ? 26.098 -5.676 -7.320 1.00 93.12 246 SER A CA 1
ATOM 2019 C C . SER A 1 246 ? 24.797 -6.216 -6.714 1.00 93.12 246 SER A C 1
ATOM 2021 O O . SER A 1 246 ? 24.139 -5.555 -5.903 1.00 93.12 246 SER A O 1
ATOM 2023 N N . GLU A 1 247 ? 24.419 -7.431 -7.105 1.00 91.31 247 GLU A N 1
ATOM 2024 C CA . GLU A 1 247 ? 23.283 -8.129 -6.500 1.00 91.31 247 GLU A CA 1
ATOM 2025 C C . GLU A 1 247 ? 23.534 -8.439 -5.012 1.00 91.31 247 GLU A C 1
ATOM 2027 O O . GLU A 1 247 ? 22.606 -8.404 -4.206 1.00 91.31 247 GLU A O 1
ATOM 2032 N N . ASP A 1 248 ? 24.788 -8.657 -4.611 1.00 91.69 248 ASP A N 1
ATOM 2033 C CA . ASP A 1 248 ? 25.160 -8.895 -3.211 1.00 91.69 248 ASP A CA 1
ATOM 2034 C C . ASP A 1 248 ? 24.889 -7.674 -2.319 1.00 91.69 248 ASP A C 1
ATOM 2036 O O . ASP A 1 248 ? 24.359 -7.805 -1.211 1.00 91.69 248 ASP A O 1
ATOM 2040 N N . GLU A 1 249 ? 25.178 -6.464 -2.810 1.00 91.50 249 GLU A N 1
ATOM 2041 C CA . GLU A 1 249 ? 24.819 -5.224 -2.112 1.00 91.50 249 GLU A CA 1
ATOM 2042 C C . GLU A 1 249 ? 23.297 -5.077 -1.973 1.00 91.50 249 GLU A C 1
ATOM 2044 O O . GLU A 1 249 ? 22.813 -4.676 -0.911 1.00 91.50 249 GLU A O 1
ATOM 2049 N N . LEU A 1 250 ? 22.533 -5.446 -3.010 1.00 89.38 250 LEU A N 1
ATOM 2050 C CA . LEU A 1 250 ? 21.067 -5.439 -2.961 1.00 89.38 250 LEU A CA 1
ATOM 2051 C C . LEU A 1 250 ? 20.552 -6.402 -1.887 1.00 89.38 250 LEU A C 1
ATOM 2053 O O . LEU A 1 250 ? 19.690 -6.055 -1.082 1.00 89.38 250 LEU A O 1
ATOM 2057 N N . ARG A 1 251 ? 21.093 -7.620 -1.849 1.00 87.94 251 ARG A N 1
ATOM 2058 C CA . ARG A 1 251 ? 20.718 -8.625 -0.848 1.00 87.94 251 ARG A CA 1
ATOM 2059 C C . ARG A 1 251 ? 21.061 -8.159 0.563 1.00 87.94 251 ARG A C 1
ATOM 2061 O O . ARG A 1 251 ? 20.263 -8.364 1.473 1.00 87.94 251 ARG A O 1
ATOM 2068 N N . THR A 1 252 ? 22.191 -7.477 0.730 1.00 88.25 252 THR A N 1
ATOM 2069 C CA . THR A 1 252 ? 22.621 -6.921 2.019 1.00 88.25 252 THR A CA 1
ATOM 2070 C C . THR A 1 252 ? 21.660 -5.839 2.513 1.00 88.25 252 THR A C 1
ATOM 2072 O O . THR A 1 252 ? 21.175 -5.935 3.640 1.00 88.25 252 THR A O 1
ATOM 2075 N N . ILE A 1 253 ? 21.313 -4.850 1.678 1.00 84.50 253 ILE A N 1
ATOM 2076 C CA . ILE A 1 253 ? 20.410 -3.763 2.097 1.00 84.50 253 ILE A CA 1
ATOM 2077 C C . ILE A 1 253 ? 18.994 -4.275 2.389 1.00 84.50 253 ILE A C 1
ATOM 2079 O O . ILE A 1 253 ? 18.370 -3.854 3.365 1.00 84.50 253 ILE A O 1
ATOM 2083 N N . LEU A 1 254 ? 18.506 -5.237 1.597 1.00 82.31 254 LEU A N 1
ATOM 2084 C CA . LEU A 1 254 ? 17.214 -5.880 1.838 1.00 82.31 254 LEU A CA 1
ATOM 2085 C C . LEU A 1 254 ? 17.231 -6.704 3.128 1.00 82.31 254 LEU A C 1
ATOM 2087 O O . LEU A 1 254 ? 16.268 -6.651 3.889 1.00 82.31 254 LEU A O 1
ATOM 2091 N N . ALA A 1 255 ? 18.323 -7.416 3.421 1.00 83.31 255 ALA A N 1
ATOM 2092 C CA . ALA A 1 255 ? 18.475 -8.144 4.678 1.00 83.31 255 ALA A CA 1
ATOM 2093 C C . ALA A 1 255 ? 18.472 -7.197 5.889 1.00 83.31 255 ALA A C 1
ATOM 2095 O O . ALA A 1 255 ? 17.795 -7.476 6.880 1.00 83.31 255 ALA A O 1
ATOM 2096 N N . THR A 1 256 ? 19.154 -6.050 5.804 1.00 81.88 256 THR A N 1
ATOM 2097 C CA . THR A 1 256 ? 19.113 -5.021 6.853 1.00 81.88 256 THR A CA 1
ATOM 2098 C C . THR A 1 256 ? 17.694 -4.499 7.059 1.00 81.88 256 THR A C 1
ATOM 2100 O O . THR A 1 256 ? 17.219 -4.473 8.195 1.00 81.88 256 THR A O 1
ATOM 2103 N N . ALA A 1 257 ? 16.979 -4.155 5.988 1.00 76.19 257 ALA A N 1
ATOM 2104 C CA . ALA A 1 257 ? 15.613 -3.652 6.095 1.00 76.19 257 ALA A CA 1
ATOM 2105 C C . ALA A 1 257 ? 14.649 -4.720 6.657 1.00 76.19 257 ALA A C 1
ATOM 2107 O O . ALA A 1 257 ? 13.860 -4.439 7.560 1.00 76.19 257 ALA A O 1
ATOM 2108 N N . ASN A 1 258 ? 14.793 -5.978 6.225 1.00 80.00 258 ASN A N 1
ATOM 2109 C CA . ASN A 1 258 ? 14.041 -7.114 6.766 1.00 80.00 258 ASN A CA 1
ATOM 2110 C C . ASN A 1 258 ? 14.336 -7.373 8.252 1.00 80.00 258 ASN A C 1
ATOM 2112 O O . ASN A 1 258 ? 13.432 -7.767 8.989 1.00 80.00 258 ASN A O 1
ATOM 2116 N N . SER A 1 259 ? 15.562 -7.113 8.722 1.00 80.25 259 SER A N 1
ATOM 2117 C CA . SER A 1 259 ? 15.923 -7.296 10.135 1.00 80.25 259 SER A CA 1
ATOM 2118 C C . SER A 1 259 ? 15.206 -6.322 11.075 1.00 80.25 259 SER A C 1
ATOM 2120 O O . SER A 1 259 ? 14.932 -6.671 12.223 1.00 80.25 259 SER A O 1
ATOM 2122 N N . LEU A 1 260 ? 14.842 -5.131 10.583 1.00 71.75 260 LEU A N 1
ATOM 2123 C CA . LEU A 1 260 ? 14.095 -4.144 11.364 1.00 71.75 260 LEU A CA 1
ATOM 2124 C C . LEU A 1 260 ? 12.678 -4.640 11.683 1.00 71.75 260 LEU A C 1
ATOM 2126 O O . LEU A 1 260 ? 12.137 -4.322 12.743 1.00 71.75 260 LEU A O 1
ATOM 2130 N N . PHE A 1 261 ? 12.083 -5.439 10.789 1.00 69.75 261 PHE A N 1
ATOM 2131 C CA . PHE A 1 261 ? 10.709 -5.919 10.932 1.00 69.75 261 PHE A CA 1
ATOM 2132 C C . PHE A 1 261 ? 10.529 -7.342 10.371 1.00 69.75 261 PHE A C 1
ATOM 2134 O O . PHE A 1 261 ? 9.948 -7.523 9.297 1.00 69.75 261 PHE A O 1
ATOM 2141 N N . PRO A 1 262 ? 10.935 -8.378 11.131 1.00 67.50 262 PRO A N 1
ATOM 2142 C CA . PRO A 1 262 ? 10.958 -9.769 10.661 1.00 67.50 262 PRO A CA 1
ATOM 2143 C C . PRO A 1 262 ? 9.590 -10.337 10.254 1.00 67.50 262 PRO A C 1
ATOM 2145 O O . PRO A 1 262 ? 9.513 -11.334 9.549 1.00 67.50 262 PRO A O 1
ATOM 2148 N N . GLN A 1 263 ? 8.496 -9.722 10.715 1.00 66.19 263 GLN A N 1
ATOM 2149 C CA . GLN A 1 263 ? 7.124 -10.160 10.428 1.00 66.19 263 GLN A CA 1
ATOM 2150 C C . GLN A 1 263 ? 6.588 -9.630 9.088 1.00 66.19 263 GLN A C 1
ATOM 2152 O O . GLN A 1 263 ? 5.564 -10.103 8.606 1.00 66.19 263 GLN A O 1
ATOM 2157 N N . SER A 1 264 ? 7.236 -8.628 8.488 1.00 63.66 264 SER A N 1
ATOM 2158 C CA . SER A 1 264 ? 6.832 -7.994 7.224 1.00 63.66 264 SER A CA 1
ATOM 2159 C C . SER A 1 264 ? 8.006 -8.012 6.249 1.00 63.66 264 SER A C 1
ATOM 2161 O O . SER A 1 264 ? 8.517 -6.965 5.853 1.00 63.66 264 SER A O 1
ATOM 2163 N N . MET A 1 265 ? 8.468 -9.222 5.922 1.00 65.50 265 MET A N 1
ATOM 2164 C CA . MET A 1 265 ? 9.618 -9.420 5.045 1.00 65.50 265 MET A CA 1
ATOM 2165 C C . MET A 1 265 ? 9.300 -8.973 3.621 1.00 65.50 265 MET A C 1
ATOM 2167 O O . MET A 1 265 ? 8.253 -9.305 3.062 1.00 65.50 265 MET A O 1
ATOM 2171 N N . TRP A 1 266 ? 10.234 -8.230 3.045 1.00 68.44 266 TRP A N 1
ATOM 2172 C CA . TRP A 1 266 ? 10.311 -7.986 1.621 1.00 68.44 266 TRP A CA 1
ATOM 2173 C C . TRP A 1 266 ? 10.917 -9.212 0.978 1.00 68.44 266 TRP A C 1
ATOM 2175 O O . TRP A 1 266 ? 12.080 -9.547 1.228 1.00 68.44 266 TRP A O 1
ATOM 2185 N N . ASN A 1 267 ? 10.113 -9.861 0.152 1.00 76.06 267 ASN A N 1
ATOM 2186 C CA . ASN A 1 267 ? 10.548 -10.985 -0.639 1.00 76.06 267 ASN A CA 1
ATOM 2187 C C . ASN A 1 267 ? 10.801 -10.492 -2.053 1.00 76.06 267 ASN A C 1
ATOM 2189 O O . ASN A 1 267 ? 9.933 -9.932 -2.720 1.00 76.06 267 ASN A O 1
ATOM 2193 N N . THR A 1 268 ? 12.037 -10.663 -2.503 1.00 77.38 268 THR A N 1
ATOM 2194 C CA . THR A 1 268 ? 12.386 -10.385 -3.886 1.00 77.38 268 THR A CA 1
ATOM 2195 C C . THR A 1 268 ? 11.635 -11.354 -4.784 1.00 77.38 268 THR A C 1
ATOM 2197 O O . THR A 1 268 ? 11.855 -12.561 -4.722 1.00 77.38 268 THR A O 1
ATOM 2200 N N . THR A 1 269 ? 10.770 -10.816 -5.637 1.00 76.94 269 THR A N 1
ATOM 2201 C CA . THR A 1 269 ? 10.004 -11.600 -6.606 1.00 76.94 269 THR A CA 1
ATOM 2202 C C . THR A 1 269 ? 10.797 -11.817 -7.885 1.00 76.94 269 THR A C 1
ATOM 2204 O O . THR A 1 269 ? 10.699 -12.876 -8.498 1.00 76.94 269 THR A O 1
ATOM 2207 N N . ASN A 1 270 ? 11.596 -10.828 -8.298 1.00 86.38 270 ASN A N 1
ATOM 2208 C CA . ASN A 1 270 ? 12.411 -10.922 -9.503 1.00 86.38 270 ASN A CA 1
ATOM 2209 C C . ASN A 1 270 ? 13.594 -9.935 -9.463 1.00 86.38 270 ASN A C 1
ATOM 2211 O O . ASN A 1 270 ? 13.424 -8.779 -9.065 1.00 86.38 270 ASN A O 1
ATOM 2215 N N . ILE A 1 271 ? 14.773 -10.393 -9.900 1.00 92.12 271 ILE A N 1
ATOM 2216 C CA . ILE A 1 271 ? 15.968 -9.581 -10.173 1.00 92.12 271 ILE A CA 1
ATOM 2217 C C . ILE A 1 271 ? 16.465 -9.955 -11.566 1.00 92.12 271 ILE A C 1
ATOM 2219 O O . ILE A 1 271 ? 16.706 -11.130 -11.841 1.00 92.12 271 ILE A O 1
ATOM 2223 N N . GLY A 1 272 ? 16.681 -8.964 -12.424 1.00 93.94 272 GLY A N 1
ATOM 2224 C CA . GLY A 1 272 ? 17.341 -9.195 -13.703 1.00 93.94 272 GLY A CA 1
ATOM 2225 C C . GLY A 1 272 ? 17.236 -8.014 -14.652 1.00 93.94 272 GLY A C 1
ATOM 2226 O O . GLY A 1 272 ? 16.788 -6.934 -14.284 1.00 93.94 272 GLY A O 1
ATOM 2227 N N . SER A 1 273 ? 17.619 -8.222 -15.909 1.00 94.25 273 SER A N 1
ATOM 2228 C CA . SER A 1 273 ? 17.392 -7.243 -16.980 1.00 94.25 273 SER A CA 1
ATOM 2229 C C . SER A 1 273 ? 15.928 -7.180 -17.420 1.00 94.25 273 SER A C 1
ATOM 2231 O O . SER A 1 273 ? 15.559 -6.307 -18.195 1.00 94.25 273 SER A O 1
ATOM 2233 N N . THR A 1 274 ? 15.084 -8.097 -16.951 1.00 94.12 274 THR A N 1
ATOM 2234 C CA . THR A 1 274 ? 13.663 -8.185 -17.286 1.00 94.12 274 THR A CA 1
ATOM 2235 C C . THR A 1 274 ? 12.859 -8.367 -16.011 1.00 94.12 274 THR A C 1
ATOM 2237 O O . THR A 1 274 ? 13.279 -9.118 -15.140 1.00 94.12 274 THR A O 1
ATOM 2240 N N . ASN A 1 275 ? 11.717 -7.695 -15.897 1.00 92.69 275 ASN A N 1
ATOM 2241 C CA . ASN A 1 275 ? 10.850 -7.774 -14.730 1.00 92.69 275 ASN A CA 1
ATOM 2242 C C . ASN A 1 275 ? 9.375 -7.565 -15.115 1.00 92.69 275 ASN A C 1
ATOM 2244 O O . ASN A 1 275 ? 9.056 -7.073 -16.199 1.00 92.69 275 ASN A O 1
ATOM 2248 N N . HIS A 1 276 ? 8.474 -7.917 -14.205 1.00 88.44 276 HIS A N 1
ATOM 2249 C CA . HIS A 1 276 ? 7.046 -7.673 -14.317 1.00 88.44 276 HIS A CA 1
ATOM 2250 C C . HIS A 1 276 ? 6.588 -6.830 -13.134 1.00 88.44 276 HIS A C 1
ATOM 2252 O O . HIS A 1 276 ? 6.896 -7.131 -11.982 1.00 88.44 276 HIS A O 1
ATOM 2258 N N . PHE A 1 277 ? 5.834 -5.774 -13.415 1.00 84.19 277 PHE A N 1
ATOM 2259 C CA . PHE A 1 277 ? 5.218 -4.957 -12.380 1.00 84.19 277 PHE A CA 1
ATOM 2260 C C . PHE A 1 277 ? 3.764 -4.709 -12.758 1.00 84.19 277 PHE A C 1
ATOM 2262 O O . PHE A 1 277 ? 3.475 -3.912 -13.656 1.00 84.19 277 PHE A O 1
ATOM 2269 N N . ARG A 1 278 ? 2.846 -5.412 -12.082 1.00 81.88 278 ARG A N 1
ATOM 2270 C CA . ARG A 1 278 ? 1.426 -5.486 -12.464 1.00 81.88 278 ARG A CA 1
ATOM 2271 C C . ARG A 1 278 ? 1.292 -6.005 -13.905 1.00 81.88 278 ARG A C 1
ATOM 2273 O O . ARG A 1 278 ? 1.959 -6.955 -14.289 1.00 81.88 278 ARG A O 1
ATOM 2280 N N . ASP A 1 279 ? 0.471 -5.344 -14.709 1.00 82.12 279 ASP A N 1
ATOM 2281 C CA . ASP A 1 279 ? 0.190 -5.658 -16.111 1.00 82.12 279 ASP A CA 1
ATOM 2282 C C . ASP A 1 279 ? 1.319 -5.220 -17.078 1.00 82.12 279 ASP A C 1
ATOM 2284 O O . ASP A 1 279 ? 1.114 -5.199 -18.293 1.00 82.12 279 ASP A O 1
ATOM 2288 N N . LEU A 1 280 ? 2.485 -4.790 -16.573 1.00 86.88 280 LEU A N 1
ATOM 2289 C CA . LEU A 1 280 ? 3.594 -4.276 -17.380 1.00 86.88 280 LEU A CA 1
ATOM 2290 C C . LEU A 1 280 ? 4.764 -5.261 -17.381 1.00 86.88 280 LEU A C 1
ATOM 2292 O O . LEU A 1 280 ? 5.319 -5.580 -16.329 1.00 86.88 280 LEU A O 1
ATOM 2296 N N . HIS A 1 281 ? 5.176 -5.682 -18.571 1.00 91.62 281 HIS A N 1
ATOM 2297 C CA . HIS A 1 281 ? 6.466 -6.316 -18.791 1.00 91.62 281 HIS A CA 1
ATOM 2298 C C . HIS A 1 281 ? 7.504 -5.235 -19.065 1.00 91.62 281 HIS A C 1
ATOM 2300 O O . HIS A 1 281 ? 7.254 -4.319 -19.853 1.00 91.62 281 HIS A O 1
ATOM 2306 N N . ILE A 1 282 ? 8.649 -5.324 -18.398 1.00 93.31 282 ILE A N 1
ATOM 2307 C CA . ILE A 1 282 ? 9.702 -4.320 -18.452 1.00 93.31 282 ILE A CA 1
ATOM 2308 C C . ILE A 1 282 ? 11.024 -5.001 -18.765 1.00 93.31 282 ILE A C 1
ATOM 2310 O O . ILE A 1 282 ? 11.411 -5.940 -18.076 1.00 93.31 282 ILE A O 1
ATOM 2314 N N . THR A 1 283 ? 11.752 -4.471 -19.741 1.00 95.50 283 THR A N 1
ATOM 2315 C CA . THR A 1 283 ? 13.054 -4.990 -20.151 1.00 95.50 283 THR A CA 1
ATOM 2316 C C . THR A 1 283 ? 14.059 -3.855 -20.301 1.00 95.50 283 THR A C 1
ATOM 2318 O O . THR A 1 283 ? 13.790 -2.823 -20.914 1.00 95.50 283 THR A O 1
ATOM 2321 N N . ASN A 1 284 ? 15.244 -4.071 -19.750 1.00 96.19 284 ASN A N 1
ATOM 2322 C CA . ASN A 1 284 ? 16.459 -3.341 -20.045 1.00 96.19 284 ASN A CA 1
ATOM 2323 C C . ASN A 1 284 ? 17.197 -4.071 -21.175 1.00 96.19 284 ASN A C 1
ATOM 2325 O O . ASN A 1 284 ? 17.899 -5.057 -20.948 1.00 96.19 284 ASN A O 1
ATOM 2329 N N . HIS A 1 285 ? 17.022 -3.598 -22.405 1.00 94.44 285 HIS A N 1
ATOM 2330 C CA . HIS A 1 285 ? 17.695 -4.140 -23.577 1.00 94.44 285 HIS A CA 1
ATOM 2331 C C . HIS A 1 285 ? 19.015 -3.394 -23.805 1.00 94.44 285 HIS A C 1
ATOM 2333 O O . HIS A 1 285 ? 19.089 -2.470 -24.611 1.00 94.44 285 HIS A O 1
ATOM 2339 N 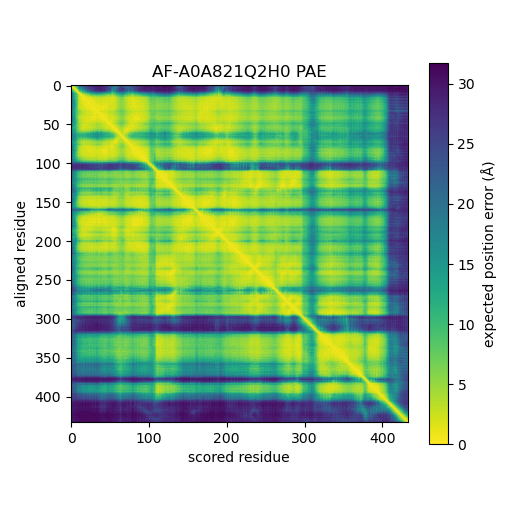N . ASN A 1 286 ? 20.060 -3.770 -23.060 1.00 93.25 286 ASN A N 1
ATOM 2340 C CA . ASN A 1 286 ? 21.399 -3.170 -23.146 1.00 93.25 286 ASN A CA 1
ATOM 2341 C C . ASN A 1 286 ? 21.412 -1.637 -22.978 1.00 93.25 286 ASN A C 1
ATOM 2343 O O . ASN A 1 286 ? 22.063 -0.922 -23.737 1.00 93.25 286 ASN A O 1
ATOM 2347 N N . GLY A 1 287 ? 20.701 -1.122 -21.973 1.00 93.25 287 GLY A N 1
ATOM 2348 C CA . GLY A 1 287 ? 20.585 0.313 -21.700 1.00 93.25 287 GLY A CA 1
ATOM 2349 C C . GLY A 1 287 ? 19.421 0.985 -22.429 1.00 93.25 287 GLY A C 1
ATOM 2350 O O . GLY A 1 287 ? 19.212 2.179 -22.246 1.00 93.25 287 GLY A O 1
ATOM 2351 N N . VAL A 1 288 ? 18.655 0.229 -23.223 1.00 93.88 288 VAL A N 1
ATOM 2352 C CA . VAL A 1 288 ? 17.442 0.706 -23.895 1.00 93.88 288 VAL A CA 1
ATOM 2353 C C . VAL A 1 288 ? 16.212 0.176 -23.173 1.00 93.88 288 VAL A C 1
ATOM 2355 O O . VAL A 1 288 ? 16.013 -1.034 -23.050 1.00 93.88 288 VAL A O 1
ATOM 2358 N N . PHE A 1 289 ? 15.359 1.082 -22.713 1.00 93.56 289 PHE A N 1
ATOM 2359 C CA . PHE A 1 289 ? 14.129 0.736 -22.017 1.00 93.56 289 PHE A CA 1
ATOM 2360 C C . PHE A 1 289 ? 13.066 0.223 -22.995 1.00 93.56 289 PHE A C 1
ATOM 2362 O O . PHE A 1 289 ? 12.678 0.896 -23.956 1.00 93.56 289 PHE A O 1
ATOM 2369 N N . GLN A 1 290 ? 12.554 -0.978 -22.736 1.00 93.69 290 GLN A N 1
ATOM 2370 C CA . GLN A 1 290 ? 11.472 -1.584 -23.502 1.00 93.69 290 GLN A CA 1
ATOM 2371 C C . GLN A 1 290 ? 10.368 -2.099 -22.586 1.00 93.69 290 GLN A C 1
ATOM 2373 O O . GLN A 1 290 ? 10.612 -2.496 -21.448 1.00 93.69 290 GLN A O 1
ATOM 2378 N N . THR A 1 291 ? 9.136 -2.073 -23.087 1.00 92.62 291 THR A N 1
ATOM 2379 C CA . THR A 1 291 ? 7.963 -2.516 -22.341 1.00 92.62 291 THR A CA 1
ATOM 2380 C C . THR A 1 291 ? 6.942 -3.181 -23.249 1.00 92.62 291 THR A C 1
ATOM 2382 O O . THR A 1 291 ? 6.850 -2.859 -24.433 1.00 92.62 291 THR A O 1
ATOM 2385 N N . SER A 1 292 ? 6.138 -4.070 -22.683 1.00 92.44 292 SER A N 1
ATOM 2386 C CA . SER A 1 292 ? 4.954 -4.652 -23.318 1.00 92.44 292 SER A CA 1
ATOM 2387 C C . SER A 1 292 ? 3.890 -4.957 -22.265 1.00 92.44 292 SER A C 1
ATOM 2389 O O . SER A 1 292 ? 4.101 -4.740 -21.068 1.00 92.44 292 SER A O 1
ATOM 2391 N N . VAL A 1 293 ? 2.715 -5.411 -22.696 1.00 89.12 293 VAL A N 1
ATOM 2392 C CA . VAL A 1 293 ? 1.705 -5.912 -21.760 1.00 89.12 293 VAL A CA 1
ATOM 2393 C C . VAL A 1 293 ? 2.184 -7.248 -21.194 1.00 89.12 293 VAL A C 1
ATOM 2395 O O . VAL A 1 293 ? 2.648 -8.117 -21.929 1.00 89.12 293 VAL A O 1
ATOM 2398 N N . TYR A 1 294 ? 2.107 -7.390 -19.873 1.00 86.81 294 TYR A N 1
ATOM 2399 C CA . TYR A 1 294 ? 2.309 -8.669 -19.212 1.00 86.81 294 TYR A CA 1
ATOM 2400 C C . TYR A 1 294 ? 0.968 -9.367 -19.019 1.00 86.81 294 TYR A C 1
ATOM 2402 O O . TYR A 1 294 ? 0.064 -8.826 -18.381 1.00 86.81 294 TYR A O 1
ATOM 2410 N N . HIS A 1 295 ? 0.882 -10.592 -19.527 1.00 78.81 295 HIS A N 1
ATOM 2411 C CA . HIS A 1 295 ? -0.229 -11.500 -19.284 1.00 78.81 295 HIS A CA 1
ATOM 2412 C C . HIS A 1 295 ? 0.239 -12.557 -18.294 1.00 78.81 295 HIS A C 1
ATOM 2414 O O . HIS A 1 295 ? 1.069 -13.401 -18.631 1.00 78.81 295 HIS A O 1
ATOM 2420 N N . ALA A 1 296 ? -0.266 -12.504 -17.060 1.00 68.88 296 ALA A N 1
ATOM 2421 C CA . ALA A 1 296 ? -0.005 -13.565 -16.098 1.00 68.88 296 ALA A CA 1
ATOM 2422 C C . ALA A 1 296 ? -0.501 -14.894 -16.685 1.00 68.88 296 ALA A C 1
ATOM 2424 O O . ALA A 1 296 ? -1.611 -14.973 -17.217 1.00 68.88 296 ALA A O 1
ATOM 2425 N N . GLN A 1 297 ? 0.331 -15.932 -16.612 1.00 58.12 297 GLN A N 1
ATOM 2426 C CA . GLN A 1 297 ? 0.055 -17.234 -17.207 1.00 58.12 297 GLN A CA 1
ATOM 2427 C C . GLN A 1 297 ? -1.035 -17.960 -16.399 1.00 58.12 297 GLN A C 1
ATOM 2429 O O . GLN A 1 297 ? -0.764 -18.858 -15.612 1.00 58.12 297 GLN A O 1
ATOM 2434 N N . MET A 1 298 ? -2.292 -17.544 -16.557 1.00 52.03 298 MET A N 1
ATOM 2435 C CA . MET A 1 298 ? -3.448 -18.156 -15.910 1.00 52.03 298 MET A CA 1
ATOM 2436 C C . MET A 1 298 ? -4.576 -18.372 -16.914 1.00 52.03 298 MET A C 1
ATOM 2438 O O . MET A 1 298 ? -5.512 -17.586 -17.041 1.00 52.03 298 MET A O 1
ATOM 2442 N N . TYR A 1 299 ? -4.530 -19.538 -17.559 1.00 47.16 299 TYR A N 1
ATOM 2443 C CA . TYR A 1 299 ? -5.665 -20.141 -18.266 1.00 47.16 299 TYR A CA 1
ATOM 2444 C C . TYR A 1 299 ? -6.930 -20.266 -17.378 1.00 47.16 299 TYR A C 1
ATOM 2446 O O . TYR A 1 299 ? -8.043 -20.349 -17.894 1.00 47.16 299 TYR A O 1
ATOM 2454 N N . ASN A 1 300 ? -6.784 -20.225 -16.046 1.00 45.72 300 ASN A N 1
ATOM 2455 C CA . ASN A 1 300 ? -7.864 -20.462 -15.085 1.00 45.72 300 ASN A CA 1
ATOM 2456 C C . ASN A 1 300 ? -8.850 -19.293 -14.909 1.00 45.72 300 ASN A C 1
ATOM 2458 O O . AS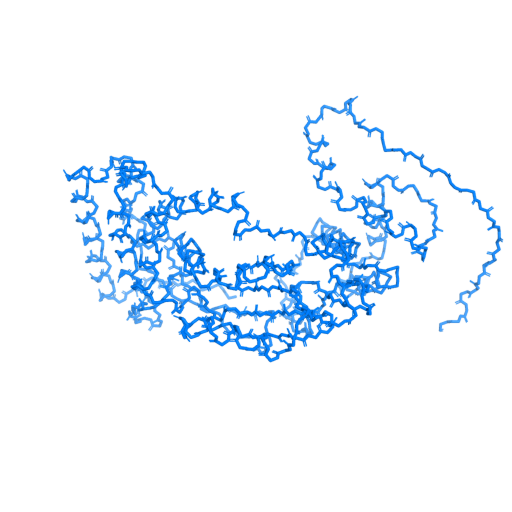N A 1 300 ? -10.016 -19.549 -14.619 1.00 45.72 300 ASN A O 1
ATOM 2462 N N . GLU A 1 301 ? -8.453 -18.033 -15.125 1.00 48.66 301 GLU A N 1
ATOM 2463 C CA . GLU A 1 301 ? -9.402 -16.902 -15.049 1.00 48.66 301 GLU A CA 1
ATOM 2464 C C . GLU A 1 301 ? -10.410 -16.940 -16.201 1.00 48.66 301 GLU A C 1
ATOM 2466 O O . GLU A 1 301 ? -11.612 -16.743 -16.005 1.00 48.66 301 GLU A O 1
ATOM 2471 N N . LYS A 1 302 ? -9.924 -17.304 -17.394 1.00 49.81 302 LYS A N 1
ATOM 2472 C CA . LYS A 1 302 ? -10.751 -17.512 -18.588 1.00 49.81 302 LYS A CA 1
ATOM 2473 C C . LYS A 1 302 ? -11.662 -18.740 -18.431 1.00 49.81 302 LYS A C 1
ATOM 2475 O O . LYS A 1 302 ? -12.797 -18.705 -18.896 1.00 49.81 302 LYS A O 1
ATOM 2480 N N . LEU A 1 303 ? -11.219 -19.785 -17.717 1.00 44.38 303 LEU A N 1
ATOM 2481 C CA . LEU A 1 303 ? -12.015 -20.993 -17.436 1.00 44.38 303 LEU A CA 1
ATOM 2482 C C . LEU A 1 303 ? -13.083 -20.804 -16.336 1.00 44.38 303 LEU A C 1
ATOM 2484 O O . LEU A 1 303 ? -14.171 -21.379 -16.401 1.00 44.38 303 LEU A O 1
ATOM 2488 N N . LEU A 1 304 ? -12.808 -19.988 -15.315 1.00 44.88 304 LEU A N 1
ATOM 2489 C CA . LEU A 1 304 ? -13.797 -19.674 -14.275 1.00 44.88 304 LEU A CA 1
ATOM 2490 C C . LEU A 1 304 ? -14.976 -18.872 -14.846 1.00 44.88 304 LEU A C 1
ATOM 2492 O O . LEU A 1 304 ? -16.115 -19.088 -14.430 1.00 44.88 304 LEU A O 1
ATOM 2496 N N . MET A 1 305 ? -14.731 -18.015 -15.845 1.00 43.84 305 MET A N 1
ATOM 2497 C CA . MET A 1 305 ? -15.796 -17.331 -16.587 1.00 43.84 305 MET A CA 1
ATOM 2498 C C . MET A 1 305 ? -16.645 -18.277 -17.450 1.00 43.84 305 MET A C 1
ATOM 2500 O O . MET A 1 305 ? -17.836 -18.024 -17.617 1.00 43.84 305 MET A O 1
ATOM 2504 N N . THR A 1 306 ? -16.084 -19.372 -17.976 1.00 44.19 306 THR A N 1
ATOM 2505 C CA . THR A 1 306 ? -16.832 -20.332 -18.813 1.00 44.19 306 THR A CA 1
ATOM 2506 C C . THR A 1 306 ? -17.612 -21.374 -18.011 1.00 44.19 306 THR A C 1
ATOM 2508 O O . THR A 1 306 ? -18.500 -22.023 -18.558 1.00 44.19 306 THR A O 1
ATOM 2511 N N . SER A 1 307 ? -17.344 -21.504 -16.710 1.00 40.81 307 SER A N 1
ATOM 2512 C CA . SER A 1 307 ? -18.017 -22.470 -15.827 1.00 40.81 307 SER A CA 1
ATOM 2513 C C . SER A 1 307 ? -19.413 -22.016 -15.354 1.00 40.81 307 SER A C 1
ATOM 2515 O O . SER A 1 307 ? -20.131 -22.793 -14.729 1.00 40.81 307 SER A O 1
ATOM 2517 N N . PHE A 1 308 ? -19.823 -20.776 -15.661 1.00 42.41 308 PHE A N 1
ATOM 2518 C CA . PHE A 1 308 ? -21.148 -20.221 -15.340 1.00 42.41 308 PHE A CA 1
ATOM 2519 C C . PHE A 1 308 ? -21.797 -19.545 -16.566 1.00 42.41 308 PHE A C 1
ATOM 2521 O O . PHE A 1 308 ? -21.961 -18.321 -16.575 1.00 42.41 308 PHE A O 1
ATOM 2528 N N . PRO A 1 309 ? -22.185 -20.310 -17.604 1.00 42.69 309 PRO A N 1
ATOM 2529 C CA . PRO A 1 309 ? -22.719 -19.756 -18.853 1.00 42.69 309 PRO A CA 1
ATOM 2530 C C . PRO A 1 309 ? -24.008 -18.928 -18.673 1.00 42.69 309 PRO A C 1
ATOM 2532 O O . PRO A 1 309 ? -24.253 -18.013 -19.458 1.00 42.69 309 PRO A O 1
ATOM 2535 N N . ASP A 1 310 ? -24.783 -19.178 -17.611 1.00 40.53 310 ASP A N 1
ATOM 2536 C CA . ASP A 1 310 ? -26.095 -18.545 -17.401 1.00 40.53 310 ASP A CA 1
ATOM 2537 C C . ASP A 1 310 ? -26.083 -17.322 -16.462 1.00 40.53 310 ASP A C 1
ATOM 2539 O O . ASP A 1 310 ? -27.091 -16.627 -16.348 1.00 40.53 310 ASP A O 1
ATOM 2543 N N . ILE A 1 311 ? -24.966 -17.024 -15.782 1.00 41.53 311 ILE A N 1
ATOM 2544 C CA . ILE A 1 311 ? -24.906 -15.949 -14.762 1.00 41.53 311 ILE A CA 1
ATOM 2545 C C . ILE A 1 311 ? -24.166 -14.701 -15.268 1.00 41.53 311 ILE A C 1
ATOM 2547 O O . ILE A 1 311 ? -24.366 -13.608 -14.739 1.00 41.53 311 ILE A O 1
ATOM 2551 N N . ILE A 1 312 ? -23.348 -14.817 -16.318 1.00 42.59 312 ILE A N 1
ATOM 2552 C CA . ILE A 1 312 ? -22.599 -13.683 -16.872 1.00 42.59 312 ILE A CA 1
ATOM 2553 C C . ILE A 1 312 ? -22.678 -13.708 -18.400 1.00 42.59 312 ILE A C 1
ATOM 2555 O O . ILE A 1 312 ? -21.692 -13.942 -19.091 1.00 42.59 312 ILE A O 1
ATOM 2559 N N . GLN A 1 313 ? -23.851 -13.400 -18.953 1.00 41.62 313 GLN A N 1
ATOM 2560 C CA . GLN A 1 313 ? -23.853 -12.692 -20.231 1.00 41.62 313 GLN A CA 1
ATOM 2561 C C . GLN A 1 313 ? -23.553 -11.221 -19.909 1.00 41.62 313 GLN A C 1
ATOM 2563 O O . GLN A 1 313 ? -24.384 -10.570 -19.267 1.00 41.62 313 GLN A O 1
ATOM 2568 N N . PRO A 1 314 ? -22.378 -10.662 -20.264 1.00 41.12 314 PRO A N 1
ATOM 2569 C CA . PRO A 1 314 ? -22.183 -9.227 -20.108 1.00 41.12 314 PRO A CA 1
ATOM 2570 C C . PRO A 1 314 ? -23.252 -8.510 -20.945 1.00 41.12 314 PRO A C 1
ATOM 2572 O O . PRO A 1 314 ? -23.603 -9.014 -22.005 1.00 41.12 314 PRO A O 1
ATOM 2575 N N . PRO A 1 315 ? -23.771 -7.334 -20.553 1.00 41.94 315 PRO A N 1
ATOM 2576 C CA . PRO A 1 315 ? -24.582 -6.527 -21.457 1.00 41.94 315 PRO A CA 1
ATOM 2577 C C . PRO A 1 315 ? -23.751 -6.229 -22.723 1.00 41.94 315 PRO A C 1
ATOM 2579 O O . PRO A 1 315 ? -22.791 -5.453 -22.691 1.00 41.94 315 PRO A O 1
ATOM 2582 N N . ILE A 1 316 ? -24.094 -6.915 -23.822 1.00 54.50 316 ILE A N 1
ATOM 2583 C CA . ILE A 1 316 ? -23.153 -7.429 -24.844 1.00 54.50 316 ILE A CA 1
ATOM 2584 C C . ILE A 1 316 ? -22.473 -6.347 -25.706 1.00 54.50 316 ILE A C 1
ATOM 2586 O O . ILE A 1 316 ? -21.471 -6.625 -26.357 1.00 54.50 316 ILE A O 1
ATOM 2590 N N . LYS A 1 317 ? -22.932 -5.089 -25.698 1.00 51.03 317 LYS A N 1
ATOM 2591 C CA . LYS A 1 317 ? -22.297 -4.016 -26.495 1.00 51.03 317 LYS A CA 1
ATOM 2592 C C . LYS A 1 317 ? -21.541 -2.986 -25.665 1.00 51.03 317 LYS A C 1
ATOM 2594 O O . LYS A 1 317 ? -20.375 -2.722 -25.936 1.00 51.03 317 LYS A O 1
ATOM 2599 N N . GLN A 1 318 ? -22.162 -2.413 -24.634 1.00 52.94 318 GLN A N 1
ATOM 2600 C CA . GLN A 1 318 ? -21.565 -1.272 -23.930 1.00 52.94 318 GLN A CA 1
ATOM 2601 C C . GLN A 1 318 ? -20.383 -1.668 -23.032 1.00 52.94 318 GLN A C 1
ATOM 2603 O O . GLN A 1 318 ? -19.445 -0.885 -22.881 1.00 52.94 318 GLN A O 1
ATOM 2608 N N . ASN A 1 319 ? -20.400 -2.873 -22.452 1.00 67.12 319 ASN A N 1
ATOM 2609 C CA . ASN A 1 319 ? -19.278 -3.374 -21.652 1.00 67.12 319 ASN A CA 1
ATOM 2610 C C . ASN A 1 319 ? -18.164 -3.952 -22.532 1.00 67.12 319 ASN A C 1
ATOM 2612 O O . ASN A 1 319 ? -16.994 -3.707 -22.251 1.00 67.12 319 ASN A O 1
ATOM 2616 N N . THR A 1 320 ? -18.524 -4.599 -23.642 1.00 72.31 320 THR A N 1
ATOM 2617 C CA . THR A 1 320 ? -17.589 -5.067 -24.675 1.00 72.31 320 THR A CA 1
ATOM 2618 C C . THR A 1 320 ? -16.794 -3.920 -25.286 1.00 72.31 320 THR A C 1
ATOM 2620 O O . THR A 1 320 ? -15.570 -3.983 -25.344 1.00 72.31 320 THR A O 1
ATOM 2623 N N . TRP A 1 321 ? -17.472 -2.831 -25.663 1.00 73.44 321 TRP A N 1
ATOM 2624 C CA . TRP A 1 321 ? -16.821 -1.633 -26.192 1.00 73.44 321 TRP A CA 1
ATOM 2625 C C . TRP A 1 321 ? -15.833 -1.030 -25.193 1.00 73.44 321 TRP A C 1
ATOM 2627 O O . TRP A 1 321 ? -14.693 -0.727 -25.534 1.00 73.44 321 TRP A O 1
ATOM 2637 N N . LYS A 1 322 ? -16.249 -0.892 -23.926 1.00 76.94 322 LYS A N 1
ATOM 2638 C CA . LYS A 1 322 ? -15.389 -0.373 -22.852 1.00 76.94 322 LYS A CA 1
ATOM 2639 C C . LYS A 1 322 ? -14.168 -1.260 -22.617 1.00 76.94 322 LYS A C 1
ATOM 2641 O O . LYS A 1 322 ? -13.089 -0.717 -22.393 1.00 76.94 322 LYS A O 1
ATOM 2646 N N . TRP A 1 323 ? -14.337 -2.581 -22.662 1.00 81.06 323 TRP A N 1
ATOM 2647 C CA . TRP A 1 323 ? -13.240 -3.535 -22.526 1.00 81.06 323 TRP A CA 1
ATOM 2648 C C . TRP A 1 323 ? -12.263 -3.436 -23.702 1.00 81.06 323 TRP A C 1
ATOM 2650 O O . TRP A 1 323 ? -11.092 -3.154 -23.460 1.00 81.06 323 TRP A O 1
ATOM 2660 N N . LEU A 1 324 ? -12.740 -3.551 -24.951 1.00 81.06 324 LEU A N 1
ATOM 2661 C CA . LEU A 1 324 ? -11.915 -3.420 -26.163 1.00 81.06 324 LEU A CA 1
ATOM 2662 C C . LEU A 1 324 ? -11.127 -2.115 -26.143 1.00 81.06 324 LEU A C 1
ATOM 2664 O O . LEU A 1 324 ? -9.913 -2.092 -26.332 1.00 81.06 324 LEU A O 1
ATOM 2668 N N . ARG A 1 325 ? -11.821 -1.019 -25.833 1.00 81.31 325 ARG A N 1
ATOM 2669 C CA . ARG A 1 325 ? -11.201 0.290 -25.730 1.00 81.31 325 ARG A CA 1
ATOM 2670 C C . ARG A 1 325 ? -10.128 0.333 -24.651 1.00 81.31 325 ARG A C 1
ATOM 2672 O O . ARG A 1 325 ? -9.043 0.840 -24.904 1.00 81.31 325 ARG A O 1
ATOM 2679 N N . ALA A 1 326 ? -10.392 -0.196 -23.459 1.00 80.44 326 ALA A N 1
ATOM 2680 C CA . ALA A 1 326 ? -9.394 -0.250 -22.394 1.00 80.44 326 ALA A CA 1
ATOM 2681 C C . ALA A 1 326 ? -8.179 -1.116 -22.771 1.00 80.44 326 ALA A C 1
ATOM 2683 O O . ALA A 1 326 ? -7.054 -0.717 -22.474 1.00 80.44 326 ALA A O 1
ATOM 2684 N N . ALA A 1 327 ? -8.395 -2.248 -23.445 1.00 83.25 327 ALA A N 1
ATOM 2685 C CA . ALA A 1 327 ? -7.343 -3.150 -23.903 1.00 83.25 327 ALA A CA 1
ATOM 2686 C C . ALA A 1 327 ? -6.446 -2.484 -24.955 1.00 83.25 327 ALA A C 1
ATOM 2688 O O . ALA A 1 327 ? -5.237 -2.415 -24.762 1.00 83.25 327 ALA A O 1
ATOM 2689 N N . ILE A 1 328 ? -7.028 -1.874 -25.993 1.00 84.38 328 ILE A N 1
ATOM 2690 C CA . ILE A 1 328 ? -6.274 -1.155 -27.035 1.00 84.38 328 ILE A CA 1
ATOM 2691 C C . ILE A 1 328 ? -5.504 0.025 -26.426 1.00 84.38 328 ILE A C 1
ATOM 2693 O O . ILE A 1 328 ? -4.314 0.192 -26.674 1.00 84.38 328 ILE A O 1
ATOM 2697 N N . MET A 1 329 ? -6.148 0.812 -25.557 1.00 82.75 329 M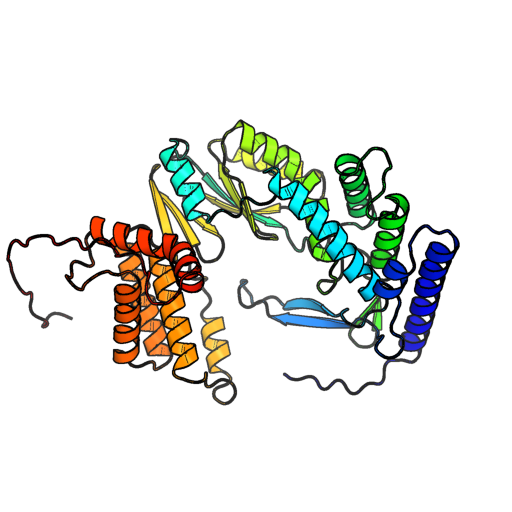ET A N 1
ATOM 2698 C CA . MET A 1 329 ? -5.485 1.902 -24.831 1.00 82.75 329 MET A CA 1
ATOM 2699 C C . MET A 1 329 ? -4.300 1.401 -23.998 1.00 82.75 329 MET A C 1
ATOM 2701 O O . MET A 1 329 ? -3.277 2.084 -23.915 1.00 82.75 329 MET A O 1
ATOM 2705 N N . LYS A 1 330 ? -4.437 0.235 -23.354 1.00 84.81 330 LYS A N 1
ATOM 2706 C CA . LYS A 1 330 ? -3.365 -0.398 -22.579 1.00 84.81 330 LYS A CA 1
ATOM 2707 C C . LYS A 1 330 ? -2.231 -0.839 -23.498 1.00 84.81 330 LYS A C 1
ATOM 2709 O O . LYS A 1 330 ? -1.103 -0.422 -23.252 1.00 84.81 330 LYS A O 1
ATOM 2714 N N . ALA A 1 331 ? -2.534 -1.574 -24.568 1.00 87.75 331 ALA A N 1
ATOM 2715 C CA . ALA A 1 331 ? -1.569 -2.016 -25.570 1.00 87.75 331 ALA A CA 1
ATOM 2716 C C . ALA A 1 331 ? -0.747 -0.841 -26.099 1.00 87.75 331 ALA A C 1
ATOM 2718 O O . ALA A 1 331 ? 0.479 -0.868 -26.058 1.00 87.75 331 ALA A O 1
ATOM 2719 N N . THR A 1 332 ? -1.407 0.253 -26.489 1.00 86.06 332 THR A N 1
ATOM 2720 C CA . THR A 1 332 ? -0.695 1.439 -26.963 1.00 86.06 332 THR A CA 1
ATOM 2721 C C . THR A 1 332 ? 0.166 2.064 -25.863 1.00 86.06 332 THR A C 1
ATOM 2723 O O . THR A 1 332 ? 1.310 2.431 -26.103 1.00 86.06 332 THR A O 1
ATOM 2726 N N . ARG A 1 333 ? -0.316 2.178 -24.620 1.00 84.25 333 ARG A N 1
ATOM 2727 C CA . ARG A 1 333 ? 0.508 2.732 -23.524 1.00 84.25 333 ARG A CA 1
ATOM 2728 C C . ARG A 1 333 ? 1.742 1.870 -23.265 1.00 84.25 333 ARG A C 1
ATOM 2730 O O . ARG A 1 333 ? 2.837 2.412 -23.105 1.00 84.25 333 ARG A O 1
ATOM 2737 N N . TYR A 1 334 ? 1.549 0.560 -23.181 1.00 88.50 334 TYR A N 1
ATOM 2738 C CA . TYR A 1 334 ? 2.508 -0.362 -22.585 1.00 88.50 334 TYR A CA 1
ATOM 2739 C C . TYR A 1 334 ? 3.501 -0.908 -23.595 1.00 88.50 334 TYR A C 1
ATOM 2741 O O . TYR A 1 334 ? 4.663 -1.046 -23.243 1.00 88.50 334 TYR A O 1
ATOM 2749 N N . CYS A 1 335 ? 3.114 -1.150 -24.843 1.00 90.75 335 CYS A N 1
ATOM 2750 C CA . CYS A 1 335 ? 4.039 -1.655 -25.850 1.00 90.75 335 CYS A CA 1
ATOM 2751 C C . CYS A 1 335 ? 4.984 -0.550 -26.321 1.00 90.75 335 CYS A C 1
ATOM 2753 O O . CYS A 1 335 ? 4.546 0.516 -26.752 1.00 90.75 335 CYS A O 1
ATOM 2755 N N . SER A 1 336 ? 6.295 -0.767 -26.186 1.00 90.50 336 SER A N 1
ATOM 2756 C CA . SER A 1 336 ? 7.302 0.243 -26.508 1.00 90.50 336 SER A CA 1
ATOM 2757 C C . SER A 1 336 ? 7.742 0.248 -27.961 1.00 90.50 336 SER A C 1
ATOM 2759 O O . SER A 1 336 ? 8.258 1.260 -28.442 1.00 90.50 336 SER A O 1
ATOM 2761 N N . THR A 1 337 ? 7.501 -0.853 -28.665 1.00 89.94 337 THR A N 1
ATOM 2762 C CA . THR A 1 337 ? 7.904 -1.054 -30.053 1.00 89.94 337 THR A CA 1
ATOM 2763 C C . THR A 1 337 ? 6.692 -1.393 -30.921 1.00 89.94 337 THR A C 1
ATOM 2765 O O . THR A 1 337 ? 5.729 -1.976 -30.420 1.00 89.94 337 THR A O 1
ATOM 2768 N N . PRO A 1 338 ? 6.731 -1.078 -32.230 1.00 88.69 338 PRO A N 1
ATOM 2769 C CA . PRO A 1 338 ? 5.671 -1.474 -33.155 1.00 88.69 338 PRO A CA 1
ATOM 2770 C C . PRO A 1 338 ? 5.397 -2.982 -33.141 1.00 88.69 338 PRO A C 1
ATOM 2772 O O . PRO A 1 338 ? 4.241 -3.388 -33.205 1.00 88.69 338 PRO A O 1
ATOM 2775 N N . ASP A 1 339 ? 6.438 -3.805 -32.995 1.00 89.44 339 ASP A N 1
ATOM 2776 C CA . ASP A 1 339 ? 6.310 -5.265 -32.995 1.00 89.44 339 ASP A CA 1
ATOM 2777 C C . ASP A 1 339 ? 5.583 -5.781 -31.749 1.00 89.44 339 ASP A C 1
ATOM 2779 O O . ASP A 1 339 ? 4.649 -6.574 -31.861 1.00 89.44 339 ASP A O 1
ATOM 2783 N N . THR A 1 340 ? 5.947 -5.282 -30.560 1.00 89.75 340 THR A N 1
ATOM 2784 C CA . THR A 1 340 ? 5.261 -5.658 -29.310 1.00 89.75 340 THR A CA 1
ATOM 2785 C C . THR A 1 340 ? 3.822 -5.151 -29.288 1.00 89.75 340 THR A C 1
ATOM 2787 O O . THR A 1 340 ? 2.935 -5.832 -28.781 1.00 89.75 340 THR A O 1
ATOM 2790 N N . PHE A 1 341 ? 3.557 -3.984 -29.883 1.00 89.88 341 PHE A N 1
ATOM 2791 C CA . PHE A 1 341 ? 2.198 -3.476 -30.051 1.00 89.88 341 PHE A CA 1
ATOM 2792 C C . PHE A 1 341 ? 1.384 -4.340 -31.014 1.00 89.88 341 PHE A C 1
ATOM 2794 O O . PHE A 1 341 ? 0.245 -4.682 -30.715 1.00 89.88 341 PHE A O 1
ATOM 2801 N N . HIS A 1 342 ? 1.961 -4.725 -32.153 1.00 87.62 342 HIS A N 1
ATOM 2802 C CA . HIS A 1 342 ? 1.291 -5.580 -33.125 1.00 87.62 342 HIS A CA 1
ATOM 2803 C C . HIS A 1 342 ? 0.930 -6.943 -32.529 1.00 87.62 342 HIS A C 1
ATOM 2805 O O . HIS A 1 342 ? -0.207 -7.383 -32.683 1.00 87.62 342 HIS A O 1
ATOM 2811 N N . HIS A 1 343 ? 1.867 -7.572 -31.817 1.00 88.81 343 HIS A N 1
ATOM 2812 C CA . HIS A 1 343 ? 1.625 -8.839 -31.134 1.00 88.81 343 HIS A CA 1
ATOM 2813 C C . HIS A 1 343 ? 0.485 -8.723 -30.112 1.00 88.81 343 HIS A C 1
ATOM 2815 O O . HIS A 1 343 ? -0.460 -9.504 -30.158 1.00 88.81 343 HIS A O 1
ATOM 2821 N N . GLU A 1 344 ? 0.495 -7.681 -29.278 1.00 89.56 344 GLU A N 1
ATOM 2822 C CA . GLU A 1 344 ? -0.581 -7.440 -28.311 1.00 89.56 344 GLU A CA 1
ATOM 2823 C C . GLU A 1 344 ? -1.943 -7.206 -28.987 1.00 89.56 344 GLU A C 1
ATOM 2825 O O . GLU A 1 344 ? -2.978 -7.681 -28.526 1.00 89.56 344 GLU A O 1
ATOM 2830 N N . MET A 1 345 ? -1.970 -6.507 -30.122 1.00 87.62 345 MET A N 1
ATOM 2831 C CA . MET A 1 345 ? -3.207 -6.308 -30.881 1.00 87.62 345 MET A CA 1
ATOM 2832 C C . MET A 1 345 ? -3.770 -7.616 -31.455 1.00 87.62 345 MET A C 1
ATOM 2834 O O . MET A 1 345 ? -4.995 -7.736 -31.575 1.00 87.62 345 MET A O 1
ATOM 2838 N N . LEU A 1 346 ? -2.909 -8.586 -31.790 1.00 86.75 346 LEU A N 1
ATOM 2839 C CA . LEU A 1 346 ? -3.320 -9.936 -32.185 1.00 86.75 346 LEU A CA 1
ATOM 2840 C C . LEU A 1 346 ? -3.896 -10.714 -30.995 1.00 86.75 346 LEU A C 1
ATOM 2842 O O . LEU A 1 346 ? -4.951 -11.325 -31.154 1.00 86.75 346 LEU A O 1
ATOM 2846 N N . GLU A 1 347 ? -3.280 -10.624 -29.813 1.00 86.25 347 GLU A N 1
ATOM 2847 C CA . GLU A 1 347 ? -3.804 -11.220 -28.573 1.00 86.25 347 GLU A CA 1
ATOM 2848 C C . GLU A 1 347 ? -5.198 -10.673 -28.232 1.00 86.25 347 GLU A C 1
ATOM 2850 O O . GLU A 1 347 ? -6.145 -11.439 -28.054 1.00 86.25 347 GLU A O 1
ATOM 2855 N N . ILE A 1 348 ? -5.387 -9.347 -28.265 1.00 84.94 348 ILE A N 1
ATOM 2856 C CA . ILE A 1 348 ? -6.702 -8.719 -28.030 1.00 84.94 348 ILE A CA 1
ATOM 2857 C C . ILE A 1 348 ? -7.736 -9.209 -29.051 1.00 84.94 348 ILE A C 1
ATOM 2859 O O . ILE A 1 348 ? -8.895 -9.453 -28.705 1.00 84.94 348 ILE A O 1
ATOM 2863 N N . LYS A 1 349 ? -7.341 -9.354 -30.323 1.00 82.88 349 LYS A N 1
ATOM 2864 C CA . LYS A 1 349 ? -8.224 -9.868 -31.378 1.00 82.88 349 LYS A CA 1
ATOM 2865 C C . LYS A 1 349 ? -8.605 -11.327 -31.119 1.00 82.88 349 LYS A C 1
ATOM 2867 O O . LYS A 1 349 ? -9.774 -11.677 -31.286 1.00 82.88 349 LYS A O 1
ATOM 2872 N N . TRP A 1 350 ? -7.653 -12.155 -30.697 1.00 81.56 350 TRP A N 1
ATOM 2873 C CA . TRP A 1 350 ? -7.892 -13.552 -30.342 1.00 81.56 350 TRP A CA 1
ATOM 2874 C C . TRP A 1 350 ? -8.821 -13.677 -29.128 1.00 81.56 350 TRP A C 1
ATOM 2876 O O . TRP A 1 350 ? -9.804 -14.415 -29.180 1.00 81.56 350 TRP A O 1
ATOM 2886 N N . GLU A 1 351 ? -8.604 -12.885 -28.074 1.00 79.75 351 GLU A N 1
ATOM 2887 C CA . GLU A 1 351 ? -9.508 -12.833 -26.919 1.00 79.75 351 GLU A CA 1
ATOM 2888 C C . GLU A 1 351 ? -10.915 -12.378 -27.310 1.00 79.75 351 GLU A C 1
ATOM 2890 O O . GLU A 1 351 ? -11.908 -12.966 -26.878 1.00 79.75 351 GLU A O 1
ATOM 2895 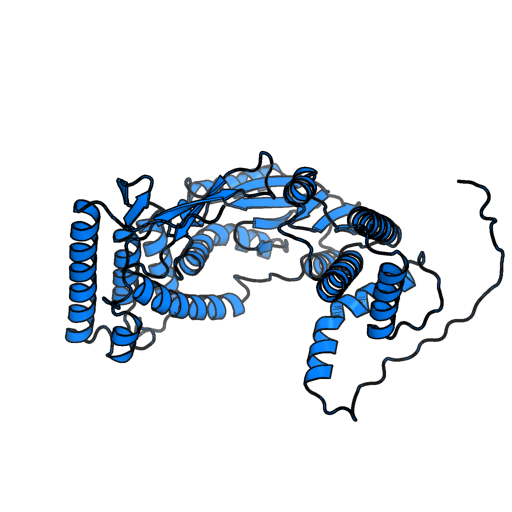N N . ALA A 1 352 ? -11.025 -11.363 -28.171 1.00 78.38 352 ALA A N 1
ATOM 2896 C CA . ALA A 1 352 ? -12.317 -10.901 -28.657 1.00 78.38 352 ALA A CA 1
ATOM 2897 C C . ALA A 1 352 ? -13.076 -12.024 -29.388 1.00 78.38 352 ALA A C 1
ATOM 2899 O O . ALA A 1 352 ? -14.270 -12.222 -29.154 1.00 78.38 352 ALA A O 1
ATOM 2900 N N . GLN A 1 353 ? -12.377 -12.804 -30.217 1.00 77.88 353 GLN A N 1
ATOM 2901 C CA . GLN A 1 353 ? -12.940 -13.975 -30.892 1.00 77.88 353 GLN A CA 1
ATOM 2902 C C . GLN A 1 353 ? -13.337 -15.083 -29.910 1.00 77.88 353 GLN A C 1
ATOM 2904 O O . GLN A 1 353 ? -14.419 -15.654 -30.056 1.00 77.88 353 GLN A O 1
ATOM 2909 N N . PHE A 1 354 ? -12.521 -15.349 -28.884 1.00 74.75 354 PHE A N 1
ATOM 2910 C CA . PHE A 1 354 ? -12.839 -16.307 -27.820 1.00 74.75 354 PHE A CA 1
ATOM 2911 C C . PHE A 1 354 ? -14.165 -15.960 -27.122 1.00 74.75 354 PHE A C 1
ATOM 2913 O O . PHE A 1 354 ? -15.007 -16.832 -26.905 1.00 74.75 354 PHE A O 1
ATOM 2920 N N . TYR A 1 355 ? -14.413 -14.671 -26.870 1.00 73.12 355 TYR A N 1
ATOM 2921 C CA . TYR A 1 355 ? -15.677 -14.168 -26.318 1.00 73.12 355 TYR A CA 1
ATOM 2922 C C . TYR A 1 355 ? -16.793 -13.959 -27.359 1.00 73.12 355 TYR A C 1
ATOM 2924 O O . TYR A 1 355 ? -17.828 -13.372 -27.039 1.00 73.12 355 TYR A O 1
ATOM 2932 N N . LYS A 1 356 ? -16.620 -14.445 -28.598 1.00 77.56 356 LYS A N 1
ATOM 2933 C CA . LYS A 1 356 ? -17.582 -14.327 -29.712 1.00 77.56 356 LYS A CA 1
ATOM 2934 C C . LYS A 1 356 ? -17.952 -12.879 -30.066 1.00 77.56 356 LYS A C 1
ATOM 2936 O O . LYS A 1 356 ? -19.062 -12.605 -30.525 1.00 77.56 356 LYS A O 1
ATOM 2941 N N . ILE A 1 357 ? -17.029 -11.941 -29.867 1.00 76.19 357 ILE A N 1
ATOM 2942 C CA . ILE A 1 357 ? -17.201 -10.543 -30.267 1.00 76.19 357 ILE A CA 1
ATOM 2943 C C . ILE A 1 357 ? -16.971 -10.442 -31.787 1.00 76.19 357 ILE A C 1
ATOM 2945 O O . ILE A 1 357 ? -15.925 -10.884 -32.269 1.00 76.19 357 ILE A O 1
ATOM 2949 N N . PRO A 1 358 ? -17.907 -9.863 -32.568 1.00 79.31 358 PRO A N 1
ATOM 2950 C CA . PRO A 1 358 ? -17.739 -9.737 -34.013 1.00 79.31 358 PRO A CA 1
ATOM 2951 C C . PRO A 1 358 ? -16.501 -8.914 -34.384 1.00 79.31 358 PRO A C 1
ATOM 2953 O O . PRO A 1 358 ? -16.236 -7.868 -33.791 1.00 79.31 358 PRO A O 1
ATOM 2956 N N . THR A 1 359 ? -15.780 -9.334 -35.426 1.00 75.56 359 THR A N 1
ATOM 2957 C CA . THR A 1 359 ? -14.587 -8.618 -35.911 1.00 75.56 359 THR A CA 1
ATOM 2958 C C . THR A 1 359 ? -14.901 -7.187 -36.356 1.00 75.56 359 THR A C 1
ATOM 2960 O O . THR A 1 359 ? -14.062 -6.307 -36.203 1.00 75.56 359 THR A O 1
ATOM 2963 N N . THR A 1 360 ? -16.123 -6.922 -36.829 1.00 79.12 360 THR A N 1
ATOM 2964 C CA . THR A 1 360 ? -16.589 -5.566 -37.155 1.00 79.12 360 THR A CA 1
ATOM 2965 C C . THR A 1 360 ? -16.567 -4.643 -35.938 1.00 79.12 360 THR A C 1
ATOM 2967 O O . THR A 1 360 ? -16.037 -3.543 -36.028 1.00 79.12 360 THR A O 1
ATOM 2970 N N . VAL A 1 361 ? -17.026 -5.118 -34.775 1.00 76.12 361 VAL A N 1
ATOM 2971 C CA . VAL A 1 361 ? -17.036 -4.351 -33.516 1.00 76.12 361 VAL A CA 1
ATOM 2972 C C . VAL A 1 361 ? -15.613 -4.050 -33.037 1.00 76.12 361 VAL A C 1
ATOM 2974 O O . VAL A 1 361 ? -15.350 -2.962 -32.533 1.00 76.12 361 VAL A O 1
ATOM 2977 N N . TYR A 1 362 ? -14.680 -4.990 -33.215 1.00 75.38 362 TYR A N 1
ATOM 2978 C CA . TYR A 1 362 ? -13.258 -4.755 -32.940 1.00 75.38 362 TYR A CA 1
ATOM 2979 C C . TYR A 1 362 ? -12.688 -3.642 -33.831 1.00 75.38 362 TYR A C 1
ATOM 2981 O O . TYR A 1 362 ? -12.062 -2.709 -33.326 1.00 75.38 362 TYR A O 1
ATOM 2989 N N . SER A 1 363 ? -12.929 -3.716 -35.144 1.00 77.12 363 SER A N 1
ATOM 2990 C CA . SER A 1 363 ? -12.434 -2.725 -36.105 1.00 77.12 363 SER A CA 1
ATOM 2991 C C . SER A 1 363 ? -13.040 -1.341 -35.866 1.00 77.12 363 SER A C 1
ATOM 2993 O O . SER A 1 363 ? -12.321 -0.346 -35.897 1.00 77.12 363 SER A O 1
ATOM 2995 N N . GLU A 1 364 ? -14.339 -1.270 -35.568 1.00 80.19 364 GLU A N 1
ATOM 2996 C CA . GLU A 1 364 ? -15.022 -0.031 -35.186 1.00 80.19 364 GLU A CA 1
ATOM 2997 C C . GLU A 1 364 ? -14.408 0.576 -33.914 1.00 80.19 364 GLU A C 1
ATOM 2999 O O . GLU A 1 364 ? -14.122 1.771 -33.887 1.00 80.19 364 GLU A O 1
ATOM 3004 N N . ALA A 1 365 ? -14.141 -0.236 -32.881 1.00 75.00 365 ALA A N 1
ATOM 3005 C CA . ALA A 1 365 ? -13.542 0.238 -31.631 1.00 75.00 365 ALA A CA 1
ATOM 3006 C C . ALA A 1 365 ? -12.125 0.778 -31.832 1.00 75.00 365 ALA A C 1
ATOM 3008 O O . ALA A 1 365 ? -11.761 1.801 -31.252 1.00 75.00 365 ALA A O 1
ATOM 3009 N N . TYR A 1 366 ? -11.329 0.112 -32.668 1.00 76.50 366 TYR A N 1
ATOM 3010 C CA . TYR A 1 366 ? -9.999 0.589 -33.028 1.00 76.50 366 TYR A CA 1
ATOM 3011 C C . TYR A 1 366 ? -10.059 1.918 -33.794 1.00 76.50 366 TYR A C 1
ATOM 3013 O O . TYR A 1 366 ? -9.341 2.855 -33.447 1.00 76.50 366 TYR A O 1
ATOM 3021 N N . ASN A 1 367 ? -10.958 2.033 -34.774 1.00 77.81 367 ASN A N 1
ATOM 3022 C CA . ASN A 1 367 ? -11.120 3.253 -35.565 1.00 77.81 367 ASN A CA 1
ATOM 3023 C C . ASN A 1 367 ? -11.609 4.437 -34.715 1.00 77.81 367 ASN A C 1
ATOM 3025 O O . ASN A 1 367 ? -11.032 5.516 -34.812 1.00 77.81 367 ASN A O 1
ATOM 3029 N N . GLU A 1 368 ? -12.584 4.239 -33.819 1.00 77.31 368 GLU A N 1
ATOM 3030 C CA . GLU A 1 368 ? -13.052 5.294 -32.901 1.00 77.31 368 GLU A CA 1
ATOM 3031 C C . GLU A 1 368 ? -11.914 5.812 -32.007 1.00 77.31 368 GLU A C 1
ATOM 3033 O O . GLU A 1 368 ? -11.816 7.006 -31.732 1.00 77.31 368 GLU A O 1
ATOM 3038 N N . ILE A 1 369 ? -11.020 4.928 -31.550 1.00 73.50 369 ILE A N 1
ATOM 3039 C CA . ILE A 1 369 ? -9.858 5.326 -30.747 1.00 73.50 369 ILE A CA 1
ATOM 3040 C C . ILE A 1 369 ? -8.915 6.219 -31.558 1.00 73.50 369 ILE A C 1
ATOM 3042 O O . ILE A 1 369 ? -8.451 7.235 -31.039 1.00 73.50 369 ILE A O 1
ATOM 3046 N N . LEU A 1 370 ? -8.647 5.872 -32.818 1.00 72.19 370 LEU A N 1
ATOM 3047 C CA . LEU A 1 370 ? -7.823 6.692 -33.711 1.00 72.19 370 LEU A CA 1
ATOM 3048 C C . LEU A 1 370 ? -8.470 8.056 -33.987 1.00 72.19 370 LEU A C 1
ATOM 3050 O O . LEU A 1 370 ? -7.791 9.084 -33.898 1.00 72.19 370 LEU A O 1
ATOM 3054 N N . GLU A 1 371 ? -9.781 8.081 -34.238 1.00 76.56 371 GLU A N 1
ATOM 3055 C CA . GLU A 1 371 ? -10.557 9.314 -34.410 1.00 76.56 371 GLU A CA 1
ATOM 3056 C C . GLU A 1 371 ? -10.504 10.201 -33.162 1.00 76.56 371 GLU A C 1
ATOM 3058 O O . GLU A 1 371 ? -10.246 11.404 -33.258 1.00 76.56 371 GLU A O 1
ATOM 3063 N N . ASP A 1 372 ? -10.663 9.615 -31.975 1.00 71.81 372 ASP A N 1
ATOM 3064 C CA . ASP A 1 372 ? -10.564 10.329 -30.701 1.00 71.81 372 ASP A CA 1
ATOM 3065 C C . ASP A 1 372 ? -9.180 10.942 -30.455 1.00 71.81 372 ASP A C 1
ATOM 3067 O O . ASP A 1 372 ? -9.058 11.924 -29.711 1.00 71.81 372 ASP A O 1
ATOM 3071 N N . PHE A 1 373 ? -8.140 10.383 -31.073 1.00 67.19 373 PHE A N 1
ATOM 3072 C CA . PHE A 1 373 ? -6.788 10.935 -31.057 1.00 67.19 373 PHE A CA 1
ATOM 3073 C C . PHE A 1 373 ? -6.510 11.944 -32.166 1.00 67.19 373 PHE A C 1
ATOM 3075 O O . PHE A 1 373 ? -5.438 12.549 -32.160 1.00 67.19 373 PHE A O 1
ATOM 3082 N N . GLY A 1 374 ? -7.462 12.179 -33.072 1.00 64.69 374 GLY A N 1
ATOM 3083 C CA . GLY A 1 374 ? -7.272 13.043 -34.234 1.00 64.69 374 GLY A CA 1
ATOM 3084 C C . GLY A 1 374 ? -6.303 12.457 -35.263 1.00 64.69 374 GLY A C 1
ATOM 3085 O O . GLY A 1 374 ? -5.761 13.199 -36.080 1.00 64.69 374 GLY A O 1
ATOM 3086 N N . ILE A 1 375 ? -6.073 11.142 -35.226 1.00 66.06 375 ILE A N 1
ATOM 3087 C CA . ILE A 1 375 ? -5.210 10.435 -36.171 1.00 66.06 375 ILE A CA 1
ATOM 3088 C C . ILE A 1 375 ? -6.070 10.091 -37.391 1.00 66.06 375 ILE A C 1
ATOM 3090 O O . ILE A 1 375 ? -6.839 9.131 -37.372 1.00 66.06 375 ILE A O 1
ATOM 3094 N N . LYS A 1 376 ? -5.982 10.908 -38.450 1.00 59.41 376 LYS A N 1
ATOM 3095 C CA . LYS A 1 376 ? -6.668 10.633 -39.722 1.00 59.41 376 LYS A CA 1
ATOM 3096 C C . LYS A 1 376 ? -5.999 9.444 -40.416 1.00 59.41 376 LYS A C 1
ATOM 3098 O O . LYS A 1 376 ? -4.777 9.369 -40.497 1.00 59.41 376 LYS A O 1
ATOM 3103 N N . VAL A 1 377 ? -6.826 8.520 -40.897 1.00 53.22 377 VAL A N 1
ATOM 3104 C CA . VAL A 1 377 ? -6.457 7.237 -41.507 1.00 53.22 377 VAL A CA 1
ATOM 3105 C C . VAL A 1 377 ? -5.563 7.440 -42.740 1.00 53.22 377 VAL A C 1
ATOM 3107 O O . VAL A 1 377 ? -6.056 7.551 -43.855 1.00 53.22 377 VAL A O 1
ATOM 3110 N N . VAL A 1 378 ? -4.242 7.461 -42.555 1.00 50.56 378 VAL A N 1
ATOM 3111 C CA . VAL A 1 378 ? -3.269 7.128 -43.607 1.00 50.56 378 VAL A CA 1
ATOM 3112 C C . VAL A 1 378 ? -2.262 6.152 -42.998 1.00 50.56 378 VAL A C 1
ATOM 3114 O O . VAL A 1 378 ? -1.527 6.459 -42.063 1.00 50.56 378 VAL A O 1
ATOM 3117 N N . TYR A 1 379 ? -2.357 4.913 -43.468 1.00 51.97 379 TYR A N 1
ATOM 3118 C CA . TYR A 1 379 ? -1.982 3.681 -42.781 1.00 51.97 379 TYR A CA 1
ATOM 3119 C C . TYR A 1 379 ? -0.524 3.286 -43.051 1.00 51.97 379 TYR A C 1
ATOM 3121 O O . TYR A 1 379 ? -0.193 2.877 -44.160 1.00 51.97 379 TYR A O 1
ATOM 3129 N N . GLN A 1 380 ? 0.337 3.341 -42.028 1.00 54.69 380 GLN A N 1
ATOM 3130 C CA . GLN A 1 380 ? 1.606 2.593 -41.987 1.00 54.69 380 GLN A CA 1
ATOM 3131 C C . GLN A 1 380 ? 1.857 2.039 -40.569 1.00 54.69 380 GLN A C 1
ATOM 3133 O O . GLN A 1 380 ? 2.721 2.538 -39.840 1.00 54.69 380 GLN A O 1
ATOM 3138 N N . PRO A 1 381 ? 1.106 0.999 -40.154 1.00 53.84 381 PRO A N 1
ATOM 3139 C CA . PRO A 1 381 ? 1.017 0.523 -38.765 1.00 53.84 381 PRO A CA 1
ATOM 3140 C C . PRO A 1 381 ? 2.331 -0.019 -38.187 1.00 53.84 381 PRO A C 1
ATOM 3142 O O . PRO A 1 381 ? 2.417 -0.241 -36.983 1.00 53.84 381 PRO A O 1
ATOM 3145 N N . ARG A 1 382 ? 3.353 -0.236 -39.024 1.00 59.88 382 ARG A N 1
ATOM 3146 C CA . ARG A 1 382 ? 4.649 -0.794 -38.612 1.00 59.88 382 ARG A CA 1
ATOM 3147 C C . ARG A 1 382 ? 5.760 0.241 -38.457 1.00 59.88 382 ARG A C 1
ATOM 3149 O O . ARG A 1 382 ? 6.860 -0.116 -38.046 1.00 59.88 382 ARG A O 1
ATOM 3156 N N . THR A 1 383 ? 5.517 1.515 -38.764 1.00 76.50 383 THR A N 1
ATOM 3157 C CA . THR A 1 383 ? 6.574 2.523 -38.603 1.00 76.50 383 THR A CA 1
ATOM 3158 C C . THR A 1 383 ? 6.712 2.946 -37.144 1.00 76.50 383 THR A C 1
ATOM 3160 O O . THR A 1 383 ? 5.731 3.184 -36.435 1.00 76.50 383 THR A O 1
ATOM 3163 N N . ARG A 1 384 ? 7.963 3.081 -36.691 1.00 81.56 384 ARG A N 1
ATOM 3164 C CA . ARG A 1 384 ? 8.278 3.536 -35.331 1.00 81.56 384 ARG A CA 1
ATOM 3165 C C . ARG A 1 384 ? 7.703 4.925 -35.041 1.00 81.56 384 ARG A C 1
ATOM 3167 O O . ARG A 1 384 ? 7.121 5.130 -33.983 1.00 81.56 384 ARG A O 1
ATOM 3174 N N . SER A 1 385 ? 7.809 5.840 -36.006 1.00 79.31 385 SER A N 1
ATOM 3175 C CA . SER A 1 385 ? 7.311 7.217 -35.885 1.00 79.31 385 SER A CA 1
ATOM 3176 C C . SER A 1 385 ? 5.800 7.277 -35.634 1.00 79.31 385 SER A C 1
ATOM 3178 O O . SER A 1 385 ? 5.363 7.980 -34.723 1.00 79.31 385 SER A O 1
ATOM 3180 N N . TYR A 1 386 ? 5.008 6.493 -36.375 1.00 77.88 386 TYR A N 1
ATOM 3181 C CA . TYR A 1 386 ? 3.557 6.435 -36.188 1.00 77.88 386 TYR A CA 1
ATOM 3182 C C . TYR A 1 386 ? 3.179 5.885 -34.812 1.00 77.88 386 TYR A C 1
ATOM 3184 O O . TYR A 1 386 ? 2.358 6.462 -34.097 1.00 77.88 386 TYR A O 1
ATOM 3192 N N . HIS A 1 387 ? 3.804 4.771 -34.430 1.00 82.44 387 HIS A N 1
ATOM 3193 C CA . HIS A 1 387 ? 3.579 4.157 -33.133 1.00 82.44 387 HIS A CA 1
ATOM 3194 C C . HIS A 1 387 ? 3.879 5.143 -31.995 1.00 82.44 387 HIS A C 1
ATOM 3196 O O . HIS A 1 387 ? 3.037 5.349 -31.123 1.00 82.44 387 HIS A O 1
ATOM 3202 N N . ASP A 1 388 ? 5.025 5.822 -32.039 1.00 83.06 388 ASP A N 1
ATOM 3203 C CA . ASP A 1 388 ? 5.422 6.780 -31.006 1.00 83.06 388 ASP A CA 1
ATOM 3204 C C . ASP A 1 388 ? 4.465 7.987 -30.927 1.00 83.06 388 ASP A C 1
ATOM 3206 O O . ASP A 1 388 ? 4.119 8.421 -29.822 1.00 83.06 388 ASP A O 1
ATOM 3210 N N . LEU A 1 389 ? 3.953 8.472 -32.067 1.00 80.88 389 LEU A N 1
ATOM 3211 C CA . LEU A 1 389 ? 2.919 9.512 -32.112 1.00 80.88 389 LEU A CA 1
ATOM 3212 C C . LEU A 1 389 ? 1.634 9.047 -31.410 1.00 80.88 389 LEU A C 1
ATOM 3214 O O . LEU A 1 389 ? 1.133 9.714 -30.502 1.00 80.88 389 LEU A O 1
ATOM 3218 N N . MET A 1 390 ? 1.123 7.871 -31.777 1.00 79.31 390 MET A N 1
ATOM 3219 C CA . MET A 1 390 ? -0.082 7.294 -31.176 1.00 79.31 390 MET A CA 1
ATOM 3220 C C . MET A 1 390 ? 0.076 7.139 -29.654 1.00 79.31 390 MET A C 1
ATOM 3222 O O . MET A 1 390 ? -0.812 7.517 -28.884 1.00 79.31 390 MET A O 1
ATOM 3226 N N . ARG A 1 391 ? 1.247 6.677 -29.196 1.00 83.94 391 ARG A N 1
ATOM 3227 C CA . ARG A 1 391 ? 1.583 6.593 -27.767 1.00 83.94 391 ARG A CA 1
ATOM 3228 C C . ARG A 1 391 ? 1.536 7.946 -27.085 1.00 83.94 391 ARG A C 1
ATOM 3230 O O . ARG A 1 391 ? 0.918 8.071 -26.027 1.00 83.94 391 ARG A O 1
ATOM 3237 N N . GLN A 1 392 ? 2.133 8.969 -27.689 1.00 82.12 392 GLN A N 1
ATOM 3238 C CA . GLN A 1 392 ? 2.111 10.328 -27.154 1.00 82.12 392 GLN A CA 1
ATOM 3239 C C . GLN A 1 392 ? 0.676 10.851 -26.979 1.00 82.12 392 GLN A C 1
ATOM 3241 O O . GLN A 1 392 ? 0.354 11.420 -25.931 1.00 82.12 392 GLN A O 1
ATOM 3246 N N . HIS A 1 393 ? -0.209 10.626 -27.954 1.00 79.31 393 HIS A N 1
ATOM 3247 C CA . HIS A 1 393 ? -1.622 11.002 -27.842 1.00 79.31 393 HIS A CA 1
ATOM 3248 C C . HIS A 1 393 ? -2.325 10.268 -26.696 1.00 79.31 393 HIS A C 1
ATOM 3250 O O . HIS A 1 393 ? -3.011 10.894 -25.884 1.00 79.31 393 HIS A O 1
ATOM 3256 N N . VAL A 1 394 ? -2.094 8.963 -26.565 1.00 79.62 394 VAL A N 1
ATOM 3257 C CA . VAL A 1 394 ? -2.695 8.136 -25.514 1.00 79.62 394 VAL A CA 1
ATOM 3258 C C . VAL A 1 394 ? -2.222 8.531 -24.106 1.00 79.62 394 VAL A C 1
ATOM 3260 O O . VAL A 1 394 ? -3.032 8.539 -23.168 1.00 79.62 394 VAL A O 1
ATOM 3263 N N . PHE A 1 395 ? -0.939 8.876 -23.932 1.00 77.75 395 PHE A N 1
ATOM 3264 C CA . PHE A 1 395 ? -0.405 9.389 -22.661 1.00 77.75 395 PHE A CA 1
ATOM 3265 C C . PHE A 1 395 ? -1.016 10.745 -22.286 1.00 77.75 395 PHE A C 1
ATOM 3267 O O . PHE A 1 395 ? -1.251 11.019 -21.108 1.00 77.75 395 PHE A O 1
ATOM 3274 N N . ASN A 1 396 ? -1.336 11.573 -23.282 1.00 74.88 396 ASN A N 1
ATOM 3275 C CA . ASN A 1 396 ? -1.958 12.879 -23.081 1.00 74.88 396 ASN A CA 1
ATOM 3276 C C . ASN A 1 396 ? -3.497 12.830 -23.023 1.00 74.88 396 ASN A C 1
ATOM 3278 O O . ASN A 1 396 ? -4.126 13.820 -22.643 1.00 74.88 396 ASN A O 1
ATOM 3282 N N . TYR A 1 397 ? -4.121 11.694 -23.347 1.00 72.25 397 TYR A N 1
ATOM 3283 C CA . TYR A 1 397 ? -5.576 11.549 -23.454 1.00 72.25 397 TYR A CA 1
ATOM 3284 C C . TYR A 1 397 ? -6.333 12.000 -22.203 1.00 72.25 397 TYR A C 1
ATOM 3286 O O . TYR A 1 397 ? -7.333 12.707 -22.305 1.00 72.25 397 TYR A O 1
ATOM 3294 N N . ASP A 1 398 ? -5.846 11.664 -21.006 1.00 63.22 398 ASP A N 1
ATOM 3295 C CA . ASP A 1 398 ? -6.509 12.054 -19.758 1.00 63.22 398 ASP A CA 1
ATOM 3296 C C . ASP A 1 398 ? -6.455 13.574 -19.518 1.00 63.22 398 ASP A C 1
ATOM 3298 O O . ASP A 1 398 ? -7.392 14.151 -18.955 1.00 63.22 398 ASP A O 1
ATOM 3302 N N . LYS A 1 399 ? -5.404 14.248 -20.007 1.00 65.12 399 LYS A N 1
ATOM 3303 C CA . LYS A 1 399 ? -5.294 15.715 -20.017 1.00 65.12 399 LYS A CA 1
ATOM 3304 C C . LYS A 1 399 ? -6.281 16.321 -21.020 1.00 65.12 399 LYS A C 1
ATOM 3306 O O . LYS A 1 399 ? -7.010 17.248 -20.665 1.00 65.12 399 LYS A O 1
ATOM 3311 N N . TYR A 1 400 ? -6.374 15.753 -22.224 1.00 64.44 400 TYR A N 1
ATOM 3312 C CA . TYR A 1 400 ? -7.309 16.196 -23.265 1.00 64.44 400 TYR A CA 1
ATOM 3313 C C . TYR A 1 400 ? -8.776 15.996 -22.869 1.00 64.44 400 TYR A C 1
ATOM 3315 O O . TYR A 1 400 ? -9.580 16.919 -22.984 1.00 64.44 400 TYR A O 1
ATOM 3323 N N . ARG A 1 401 ? -9.138 14.832 -22.321 1.00 64.81 401 ARG A N 1
ATOM 3324 C CA . ARG A 1 401 ? -10.501 14.515 -21.872 1.00 64.81 401 ARG A CA 1
ATOM 3325 C C . ARG A 1 401 ? -10.965 15.435 -20.742 1.00 64.81 401 ARG A C 1
ATOM 3327 O O . ARG A 1 401 ? -12.121 15.858 -20.740 1.00 64.81 401 ARG A O 1
ATOM 3334 N N . LYS A 1 402 ? -10.083 15.764 -19.789 1.00 58.31 402 LYS A N 1
ATOM 3335 C CA . LYS A 1 402 ? -10.379 16.740 -18.725 1.00 58.31 402 LYS A CA 1
ATOM 3336 C C . LYS A 1 402 ? -10.610 18.140 -19.300 1.00 58.31 402 LYS A C 1
ATOM 3338 O O . LYS A 1 402 ? -11.598 18.763 -18.931 1.00 58.31 402 LYS A O 1
ATOM 3343 N N . ALA A 1 403 ? -9.781 18.582 -20.249 1.00 59.00 403 ALA A N 1
ATOM 3344 C CA . ALA A 1 403 ? -9.941 19.870 -20.933 1.00 59.00 403 ALA A CA 1
ATOM 3345 C C . ALA A 1 403 ? -11.219 19.955 -21.794 1.00 59.00 403 ALA A C 1
ATOM 3347 O O . ALA A 1 403 ? -11.838 21.012 -21.881 1.00 59.00 403 ALA A O 1
ATOM 3348 N N . LYS A 1 404 ? -11.650 18.840 -22.403 1.00 57.75 404 LYS A N 1
ATOM 3349 C CA . LYS A 1 404 ? -12.894 18.751 -23.193 1.00 57.75 404 LYS A CA 1
ATOM 3350 C C . LYS A 1 404 ? -14.152 18.833 -22.314 1.00 57.75 404 LYS A C 1
ATOM 3352 O O . LYS A 1 404 ? -15.175 19.327 -22.768 1.00 57.75 404 LYS A O 1
ATOM 3357 N N . LYS A 1 405 ? -14.082 18.373 -21.056 1.00 57.47 405 LYS A N 1
ATOM 3358 C CA . LYS A 1 405 ? -15.185 18.470 -20.078 1.00 57.47 405 LYS A CA 1
ATOM 3359 C C . LYS A 1 405 ? -15.353 19.867 -19.472 1.00 57.47 405 LYS A C 1
ATOM 3361 O O . LYS A 1 405 ? -16.439 20.173 -18.997 1.00 57.47 405 LYS A O 1
ATOM 3366 N N . THR A 1 406 ? -14.304 20.688 -19.461 1.00 48.84 406 THR A N 1
ATOM 3367 C CA . THR A 1 406 ? -14.311 22.024 -18.841 1.00 48.84 406 THR A CA 1
ATOM 3368 C C . THR A 1 406 ? -14.583 23.172 -19.816 1.00 48.84 406 THR A C 1
ATOM 3370 O O . THR A 1 406 ? -14.703 24.307 -19.364 1.00 48.84 406 THR A O 1
ATOM 3373 N N . LYS A 1 407 ? -14.716 22.919 -21.128 1.00 42.06 407 LYS A N 1
ATOM 3374 C CA . LYS A 1 407 ? -14.998 23.959 -22.135 1.00 42.06 407 LYS A CA 1
ATOM 3375 C C . LYS A 1 407 ? -16.406 23.829 -22.748 1.00 42.06 407 LYS A C 1
ATOM 3377 O O . LYS A 1 407 ? -16.808 22.714 -23.084 1.00 42.06 407 LYS A O 1
ATOM 3382 N N . PRO A 1 408 ? -17.147 24.939 -22.960 1.00 38.88 408 PRO A N 1
ATOM 3383 C CA . PRO A 1 408 ? -18.374 24.939 -23.760 1.00 38.88 408 PRO A CA 1
ATOM 3384 C C . PRO A 1 408 ? -18.094 24.462 -25.194 1.00 38.88 408 PRO A C 1
ATOM 3386 O O . PRO A 1 408 ? -17.012 24.709 -25.731 1.00 38.88 408 PRO A O 1
ATOM 3389 N N . LYS A 1 409 ? -19.077 23.811 -25.836 1.00 43.88 409 LYS A N 1
ATOM 3390 C CA . LYS A 1 409 ? -18.964 23.136 -27.153 1.00 43.88 409 LYS A CA 1
ATOM 3391 C C . LYS A 1 409 ? -18.369 23.976 -28.303 1.00 43.88 409 LYS A C 1
ATOM 3393 O O . LYS A 1 409 ? -17.999 23.391 -29.310 1.00 43.88 409 LYS A O 1
ATOM 3398 N N . GLN A 1 410 ? -18.253 25.297 -28.166 1.00 39.91 410 GLN A N 1
ATOM 3399 C CA . GLN A 1 410 ? -17.787 26.211 -29.216 1.00 39.91 410 GLN A CA 1
ATOM 3400 C C . GLN A 1 410 ? -16.289 26.571 -29.153 1.00 39.91 410 GLN A C 1
ATOM 3402 O O . GLN A 1 410 ? -15.823 27.324 -29.998 1.00 39.91 410 GLN A O 1
ATOM 3407 N N . GLN A 1 411 ? -15.510 26.043 -28.198 1.00 40.22 411 GLN A N 1
ATOM 3408 C CA . GLN A 1 411 ? -14.058 26.296 -28.116 1.00 40.22 411 GLN A CA 1
ATOM 3409 C C . GLN A 1 411 ? -13.249 25.010 -27.873 1.00 40.22 411 GLN A C 1
ATOM 3411 O O . GLN A 1 411 ? -12.486 24.897 -26.908 1.00 40.22 411 GLN A O 1
ATOM 3416 N N . GLN A 1 412 ? -13.420 24.004 -28.734 1.00 34.81 412 GLN A N 1
ATOM 3417 C CA . GLN A 1 412 ? -12.502 22.859 -28.762 1.00 34.81 412 GLN A CA 1
ATOM 3418 C C . GLN A 1 412 ? -11.175 23.282 -29.425 1.00 34.81 412 GLN A C 1
ATOM 3420 O O . GLN A 1 412 ? -11.218 23.970 -30.439 1.00 34.81 412 GLN A O 1
ATOM 3425 N N . PRO A 1 413 ? -10.002 22.929 -28.866 1.00 33.06 413 PRO A N 1
ATOM 3426 C CA . PRO A 1 413 ? -8.725 23.214 -29.516 1.00 33.06 413 PRO A CA 1
ATOM 3427 C C . PRO A 1 413 ? -8.552 22.330 -30.759 1.00 33.06 413 PRO A C 1
ATOM 3429 O O . PRO A 1 413 ? -8.764 21.118 -30.680 1.00 33.06 413 PRO A O 1
ATOM 3432 N N . GLU A 1 414 ? -8.162 22.935 -31.882 1.00 34.47 414 GLU A N 1
ATOM 3433 C CA . GLU A 1 414 ? -7.767 22.220 -33.098 1.00 34.47 414 GLU A CA 1
ATOM 3434 C C . GLU A 1 414 ? -6.564 21.314 -32.805 1.00 34.47 414 GLU A C 1
ATOM 3436 O O . GLU A 1 414 ? -5.542 21.744 -32.267 1.00 34.47 414 GLU A O 1
ATOM 3441 N N . ILE A 1 415 ? -6.706 20.030 -33.129 1.00 38.91 415 ILE A N 1
ATOM 3442 C CA . ILE A 1 415 ? -5.589 19.088 -33.180 1.00 38.91 415 ILE A CA 1
ATOM 3443 C C . ILE A 1 415 ? -4.863 19.383 -34.496 1.00 38.91 415 ILE A C 1
ATOM 3445 O O . ILE A 1 415 ? -5.477 19.272 -35.557 1.00 38.91 415 ILE A O 1
ATOM 3449 N N . ASN A 1 416 ? -3.590 19.791 -34.426 1.00 37.78 416 ASN A N 1
ATOM 3450 C CA . ASN A 1 416 ? -2.761 20.064 -35.604 1.00 37.78 416 ASN A CA 1
ATOM 3451 C C . ASN A 1 416 ? -2.811 18.872 -36.574 1.00 37.78 416 ASN A C 1
ATOM 3453 O O . ASN A 1 416 ? -2.377 17.772 -36.235 1.00 37.78 416 ASN A O 1
ATOM 3457 N N . GLN A 1 417 ? -3.357 19.103 -37.769 1.00 33.03 417 GLN A N 1
ATOM 3458 C CA . GLN A 1 417 ? -3.390 18.133 -38.861 1.00 33.03 417 GLN A CA 1
ATOM 3459 C C . GLN A 1 417 ? -1.989 18.052 -39.481 1.00 33.03 417 GLN A C 1
ATOM 3461 O O . GLN A 1 417 ? -1.402 19.084 -39.795 1.00 33.03 417 GLN A O 1
ATOM 3466 N N . ILE A 1 418 ? -1.442 16.845 -39.641 1.00 33.81 418 ILE A N 1
ATOM 3467 C CA . ILE A 1 418 ? -0.157 16.623 -40.317 1.00 33.81 418 ILE A CA 1
ATOM 3468 C C . ILE A 1 418 ? -0.420 15.733 -41.539 1.00 33.81 418 ILE A C 1
ATOM 3470 O O . ILE A 1 418 ? -0.838 14.589 -41.382 1.00 33.81 418 ILE A O 1
ATOM 3474 N N . GLU A 1 419 ? -0.187 16.265 -42.742 1.00 27.12 419 GLU A N 1
ATOM 3475 C CA . GLU A 1 419 ? -0.160 15.521 -44.011 1.00 27.12 419 GLU A CA 1
ATOM 3476 C C . GLU A 1 419 ? 1.288 15.127 -44.353 1.00 27.12 419 GLU A C 1
ATOM 3478 O O . GLU A 1 419 ? 2.193 15.957 -44.269 1.00 27.12 419 GLU A O 1
ATOM 3483 N N . LEU A 1 420 ? 1.523 13.871 -44.750 1.00 28.80 420 LEU A N 1
ATOM 3484 C CA . LEU A 1 420 ? 2.830 13.370 -45.203 1.00 28.80 420 LEU A CA 1
ATOM 3485 C C . LEU A 1 420 ? 2.684 12.634 -46.549 1.00 28.80 420 LEU A C 1
ATOM 3487 O O . LEU A 1 420 ? 1.749 11.857 -46.735 1.00 28.80 420 LEU A O 1
ATOM 3491 N N . GLN A 1 421 ? 3.603 12.904 -47.488 1.00 28.27 421 GLN A N 1
ATOM 3492 C CA . GLN A 1 421 ? 3.600 12.415 -48.879 1.00 28.27 421 GLN A CA 1
ATOM 3493 C C . GLN A 1 421 ? 4.179 10.993 -49.052 1.00 28.27 421 GLN A C 1
ATOM 3495 O O . GLN A 1 421 ? 5.024 10.549 -48.278 1.00 28.27 421 GLN A O 1
ATOM 3500 N N . ILE A 1 422 ? 3.73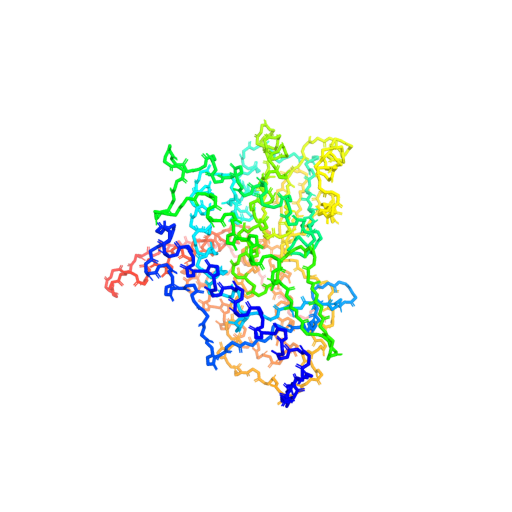0 10.306 -50.111 1.00 26.00 422 ILE A N 1
ATOM 3501 C CA . ILE A 1 422 ? 3.899 8.864 -50.386 1.00 26.00 422 ILE A CA 1
ATOM 3502 C C . ILE A 1 422 ? 4.915 8.612 -51.521 1.00 26.00 422 ILE A C 1
ATOM 3504 O O . ILE A 1 422 ? 4.791 9.244 -52.571 1.00 26.00 422 ILE A O 1
ATOM 3508 N N . PRO A 1 423 ? 5.801 7.599 -51.412 1.00 26.23 423 PRO A N 1
ATOM 3509 C CA . PRO A 1 423 ? 6.313 6.852 -52.561 1.00 26.23 423 PRO A CA 1
ATOM 3510 C C . PRO A 1 423 ? 5.630 5.474 -52.687 1.00 26.23 423 PRO A C 1
ATOM 3512 O O . PRO A 1 423 ? 5.370 4.788 -51.701 1.00 26.23 423 PRO A O 1
ATOM 3515 N N . TYR A 1 424 ? 5.323 5.103 -53.929 1.00 28.16 424 TYR A N 1
ATOM 3516 C CA . TYR A 1 424 ? 4.561 3.925 -54.367 1.00 28.16 424 TYR A CA 1
ATOM 3517 C C . TYR A 1 424 ? 5.348 2.601 -54.243 1.00 28.16 424 TYR A C 1
ATOM 3519 O O . TYR A 1 424 ? 6.565 2.651 -54.409 1.00 28.16 424 TYR A O 1
ATOM 3527 N N . LEU A 1 425 ? 4.640 1.459 -54.060 1.00 24.38 425 LEU A N 1
ATOM 3528 C CA . LEU A 1 425 ? 4.915 0.054 -54.505 1.00 24.38 425 LEU A CA 1
ATOM 3529 C C . LEU A 1 425 ? 4.521 -1.021 -53.445 1.00 24.38 425 LEU A C 1
ATOM 3531 O O . LEU A 1 425 ? 4.411 -0.695 -52.267 1.00 24.38 425 LEU A O 1
ATOM 3535 N N . PRO A 1 426 ? 4.373 -2.317 -53.808 1.00 27.02 426 PRO A N 1
ATOM 3536 C CA . PRO A 1 426 ? 3.238 -2.959 -54.478 1.00 27.02 426 PRO A CA 1
ATOM 3537 C C . PRO A 1 426 ? 2.529 -3.994 -53.561 1.00 27.02 426 PRO A C 1
ATOM 3539 O O . PRO A 1 426 ? 3.068 -4.451 -52.557 1.00 27.02 426 PRO A O 1
ATOM 3542 N N . THR A 1 427 ? 1.302 -4.380 -53.909 1.00 26.30 427 THR A N 1
ATOM 3543 C CA . THR A 1 427 ? 0.464 -5.347 -53.174 1.00 26.30 427 THR A CA 1
ATOM 3544 C C . THR A 1 427 ? 1.024 -6.776 -53.219 1.00 26.30 427 THR A C 1
ATOM 3546 O O . THR A 1 427 ? 1.279 -7.291 -54.305 1.00 26.30 427 THR A O 1
ATOM 3549 N N . MET A 1 428 ? 1.170 -7.422 -52.056 1.00 26.30 428 MET A N 1
ATOM 3550 C CA . MET A 1 428 ? 1.420 -8.868 -51.930 1.00 26.30 428 MET A CA 1
ATOM 3551 C C . MET A 1 428 ? 0.094 -9.606 -51.702 1.00 26.30 428 MET A C 1
ATOM 3553 O O . MET A 1 428 ? -0.719 -9.175 -50.885 1.00 26.30 428 MET A O 1
ATOM 3557 N N . ASP A 1 429 ? -0.085 -10.681 -52.465 1.00 26.84 429 ASP A N 1
ATOM 3558 C CA . ASP A 1 429 ? -1.300 -11.479 -52.663 1.00 26.84 429 ASP A CA 1
ATOM 3559 C C . ASP A 1 429 ? -1.610 -12.419 -51.476 1.00 26.84 429 ASP A C 1
ATOM 3561 O O . ASP A 1 429 ? -0.704 -12.927 -50.812 1.00 26.84 429 ASP A O 1
ATOM 3565 N N . GLU A 1 430 ? -2.897 -12.664 -51.213 1.00 30.61 430 GLU A N 1
ATOM 3566 C CA . GLU A 1 430 ? -3.436 -13.336 -50.011 1.00 30.61 430 GLU A CA 1
ATOM 3567 C C . GLU A 1 430 ? -3.300 -14.875 -50.016 1.00 30.61 430 GLU A C 1
ATOM 3569 O O . GLU A 1 430 ? -3.822 -15.556 -49.135 1.00 30.61 430 GLU A O 1
ATOM 3574 N N . SER A 1 431 ? -2.580 -15.468 -50.968 1.00 27.31 431 SER A N 1
ATOM 3575 C CA . SER A 1 431 ? -2.570 -16.923 -51.177 1.00 27.31 431 SER A CA 1
ATOM 3576 C C . SER A 1 431 ? -1.503 -17.706 -50.392 1.00 27.31 431 SER A C 1
ATOM 3578 O O . SER A 1 431 ? -1.144 -18.804 -50.812 1.00 27.31 431 SER A O 1
ATOM 3580 N N . THR A 1 432 ? -0.960 -17.180 -49.287 1.00 28.86 432 THR A N 1
ATOM 3581 C CA . THR A 1 432 ? 0.085 -17.897 -48.517 1.00 28.86 432 THR A CA 1
ATOM 3582 C C . THR A 1 432 ? -0.129 -17.831 -47.001 1.00 28.86 432 THR A C 1
ATOM 3584 O O . THR A 1 432 ? 0.688 -17.272 -46.267 1.00 28.86 432 THR A O 1
ATOM 3587 N N . ILE A 1 433 ? -1.239 -18.413 -46.535 1.00 30.94 433 ILE A N 1
ATOM 3588 C CA . ILE A 1 433 ? -1.401 -18.908 -45.156 1.00 30.94 433 ILE A CA 1
ATOM 3589 C C . ILE A 1 433 ? -1.580 -20.419 -45.215 1.00 30.94 433 ILE A C 1
ATOM 3591 O O . ILE A 1 433 ? -2.412 -20.864 -46.039 1.00 30.94 433 ILE A O 1
#

pLDDT: mean 77.72, std 19.63, range [22.41, 98.06]

Foldseek 3Di:
DDDPPDDDAPPVQVVLLVVLLVVQLVLLVVCPVVVLDDPVLSVQFHADPVQADFKAWDWDFPQLDPPRDIDIAIDDCRHSRQSLLQSLLVVLVVLVVVVVVVPQADPPPVVVVVVVVCLVVVNQALFKKKWKWFWPPLQQFAALVLLLVLQLVSLVVRDDPVCDDPSHHNVNSSVSSCSQQQSQWYDDPSDIDHRRGGHRPNGSNRQSSSSSSVSVLCVVVSVVCVVSVKDWHDDRRMIIIIDPDDVVVVVVVQVVSCVVPVRTHIDIPDIDQWDDDPQKTWGSPRSDTFIFGDDRPRPPVVVVVVVCPPPDPDVPQPVLLVVLLVQLLRLLQTGQALVRSVVSLVVSVVVCVVVVNDVVSSVVSVVVLCVLLVNPDDDDSHDNVVSVSSNVSSVCVVVLVVVVVPDDPPDRDDDDDDDDDDDDDDDDDPPDD